Protein 2KUS (pdb70)

Radius of gyration: 8.51 Å; Cα contacts (8 Å, |Δi|>4): 65; chains: 1; bounding box: 14×20×18 Å

InterPro domains:
  IPR001002 Chitin-binding, type 1 [PF00187] (70-106)
  IPR001002 Chitin-binding, type 1 [PS50941] (26-66)
  IPR001002 Chitin-binding, type 1 [PS50941] (69-108)
  IPR001002 Chitin-binding, type 1 [SM00270] (28-63)
  IPR001002 Chitin-binding, type 1 [SM00270] (71-106)
  IPR018371 Chitin-binding, type 1, conserved site [PS00026] (36-55)
  IPR036861 Endochitinase-like superfamily [G3DSA:3.30.60.10] (26-64)
  IPR036861 Endochitinase-like superfamily [G3DSA:3.30.60.10] (67-107)
  IPR036861 Endochitinase-like superfamily [SSF57016] (28-58)
  IPR036861 Endochitinase-like superfamily [SSF57016] (72-107)

Solvent-accessible surface area: 2643 Å² total; per-residue (Å²): 76,12,135,108,10,38,14,28,150,78,141,37,56,36,166,85,61,51,30,56,13,141,162,24,115,24,12,76,34,105,172,86,58,79,174

Organism: Stellaria media (NCBI:txid13274)

Nearest PDB structures (foldseek):
  2kus-assembly1_A  TM=1.001E+00  e=6.958E-07  Stellaria media
  5zv6-assembly1_A  TM=5.374E-01  e=7.570E-02  Chenopodium quinoa
  2kus-assembly1_A  TM=9.742E-01  e=2.231E-06  Stellaria media
  1mmc-assembly1_A  TM=5.651E-01  e=3.246E-02  Amaranthus caudatus
  2kus-assembly1_A  TM=9.768E-01  e=2.462E-06  Stellaria media

GO terms:
  GO:0031640 killing of cells of another organism (P, IDA)
  GO:0002229 defense response to oomycetes (P, IDA)
  GO:0050832 defense response to fungus (P, IDA)

Foldseek 3Di:
DDPQQADDDPPHADDPQWGQAPVRHTDHDCNRHVD

Structure (mmCIF, N/CA/C/O backbone):
data_2KUS
#
_entry.id   2KUS
#
loop_
_atom_site.group_PDB
_atom_site.id
_atom_site.type_symbol
_atom_site.label_atom_id
_atom_site.label_alt_id
_atom_site.label_comp_id
_atom_site.label_asym_id
_atom_site.label_entity_id
_atom_site.label_seq_id
_atom_site.pdbx_PDB_ins_code
_atom_site.Cartn_x
_atom_site.Cartn_y
_atom_site.Cartn_z
_atom_site.occupancy
_atom_site.B_iso_or_equiv
_atom_site.auth_seq_id
_atom_site.auth_comp_id
_atom_site.auth_asym_id
_atom_site.auth_atom_id
_atom_site.pdbx_PDB_model_num
ATOM 1 N N . SER A 1 1 ? 1.329 0.000 0.000 1.00 0.00 1 SER A N 1
ATOM 2 C CA . SER A 1 1 ? 2.094 0.002 -1.242 1.00 0.00 1 SER A CA 1
ATOM 3 C C . SER A 1 1 ? 3.591 -0.066 -0.958 1.00 0.00 1 SER A C 1
ATOM 4 O O . SER A 1 1 ? 4.107 0.659 -0.108 1.00 0.00 1 SER A O 1
ATOM 12 N N . GLY A 1 2 ? 4.284 -0.944 -1.677 1.00 0.00 2 GLY A N 1
ATOM 13 C CA . GLY A 1 2 ? 5.716 -1.091 -1.489 1.00 0.00 2 GLY A CA 1
ATOM 14 C C . GLY A 1 2 ? 6.455 0.227 -1.606 1.00 0.00 2 GLY A C 1
ATOM 15 O O . GLY A 1 2 ? 5.848 1.221 -2.003 1.00 0.00 2 GLY A O 1
ATOM 19 N N . PRO A 1 3 ? 7.759 0.216 -1.255 1.00 0.00 3 PRO A N 1
ATOM 20 C CA . PRO A 1 3 ? 8.498 1.455 -1.083 1.00 0.00 3 PRO A CA 1
ATOM 21 C C . PRO A 1 3 ? 8.831 2.087 -2.437 1.00 0.00 3 PRO A C 1
ATOM 22 O O . PRO A 1 3 ? 9.246 3.241 -2.534 1.00 0.00 3 PRO A O 1
ATOM 33 N N . ASN A 1 4 ? 8.637 1.298 -3.488 1.00 0.00 4 ASN A N 1
ATOM 34 C CA . ASN A 1 4 ? 8.908 1.753 -4.847 1.00 0.00 4 ASN A CA 1
ATOM 35 C C . ASN A 1 4 ? 7.628 2.226 -5.528 1.00 0.00 4 ASN A C 1
ATOM 36 O O . ASN A 1 4 ? 7.647 2.652 -6.682 1.00 0.00 4 ASN A O 1
ATOM 47 N N . GLY A 1 5 ? 6.515 2.147 -4.804 1.00 0.00 5 GLY A N 1
ATOM 48 C CA . GLY A 1 5 ? 5.241 2.570 -5.355 1.00 0.00 5 GLY A CA 1
ATOM 49 C C . GLY A 1 5 ? 4.526 1.453 -6.088 1.00 0.00 5 GLY A C 1
ATOM 50 O O . GLY A 1 5 ? 3.761 1.703 -7.019 1.00 0.00 5 GLY A O 1
ATOM 54 N N . GLN A 1 6 ? 4.776 0.217 -5.668 1.00 0.00 6 GLN A N 1
ATOM 55 C CA . GLN A 1 6 ? 4.152 -0.943 -6.293 1.00 0.00 6 GLN A CA 1
ATOM 56 C C . GLN A 1 6 ? 2.656 -0.980 -6.000 1.00 0.00 6 GLN A C 1
ATOM 57 O O . GLN A 1 6 ? 2.235 -0.860 -4.849 1.00 0.00 6 GLN A O 1
ATOM 71 N N . CYS A 1 7 ? 1.857 -1.147 -7.049 1.00 0.00 7 CYS A N 1
ATOM 72 C CA . CYS A 1 7 ? 0.407 -1.199 -6.905 1.00 0.00 7 CYS A CA 1
ATOM 73 C C . CYS A 1 7 ? -0.149 -2.506 -7.464 1.00 0.00 7 CYS A C 1
ATOM 74 O O . CYS A 1 7 ? 0.380 -3.056 -8.429 1.00 0.00 7 CYS A O 1
ATOM 81 N N . GLY A 1 8 ? -1.219 -2.999 -6.848 1.00 0.00 8 GLY A N 1
ATOM 82 C CA . GLY A 1 8 ? -1.829 -4.237 -7.298 1.00 0.00 8 GLY A CA 1
ATOM 83 C C . GLY A 1 8 ? -1.956 -5.258 -6.184 1.00 0.00 8 GLY A C 1
ATOM 84 O O . GLY A 1 8 ? -1.940 -4.874 -5.016 1.00 0.00 8 GLY A O 1
ATOM 88 N N . PRO A 1 9 ? -2.083 -6.548 -6.565 1.00 0.00 9 PRO A N 1
ATOM 89 C CA . PRO A 1 9 ? -2.694 -7.530 -5.687 1.00 0.00 9 PRO A CA 1
ATOM 90 C C . PRO A 1 9 ? -1.741 -7.921 -4.555 1.00 0.00 9 PRO A C 1
ATOM 91 O O . PRO A 1 9 ? -1.087 -8.963 -4.588 1.00 0.00 9 PRO A O 1
ATOM 102 N N . GLY A 1 10 ? -1.758 -7.111 -3.500 1.00 0.00 10 GLY A N 1
ATOM 103 C CA . GLY A 1 10 ? -0.989 -7.426 -2.311 1.00 0.00 10 GLY A CA 1
ATOM 104 C C . GLY A 1 10 ? -0.238 -6.224 -1.772 1.00 0.00 10 GLY A C 1
ATOM 105 O O . GLY A 1 10 ? 0.299 -6.265 -0.665 1.00 0.00 10 GLY A O 1
ATOM 109 N N . TRP A 1 11 ? -0.200 -5.152 -2.555 1.00 0.00 11 TRP A N 1
ATOM 110 C CA . TRP A 1 11 ? 0.492 -3.934 -2.150 1.00 0.00 11 TRP A CA 1
ATOM 111 C C . TRP A 1 11 ? -0.492 -2.783 -1.972 1.00 0.00 11 TRP A C 1
ATOM 112 O O . TRP A 1 11 ? -0.300 -1.916 -1.120 1.00 0.00 11 TRP A O 1
ATOM 133 N N . GLY A 1 12 ? -1.547 -2.780 -2.781 1.00 0.00 12 GLY A N 1
ATOM 134 C CA . GLY A 1 12 ? -2.545 -1.730 -2.696 1.00 0.00 12 GLY A CA 1
ATOM 135 C C . GLY A 1 12 ? -2.564 -0.848 -3.928 1.00 0.00 12 GLY A C 1
ATOM 136 O O . GLY A 1 12 ? -1.930 -1.161 -4.934 1.00 0.00 12 GLY A O 1
ATOM 140 N N . GLY A 1 13 ? -3.297 0.259 -3.850 1.00 0.00 13 GLY A N 1
ATOM 141 C CA . GLY A 1 13 ? -3.384 1.172 -4.975 1.00 0.00 13 GLY A CA 1
ATOM 142 C C . GLY A 1 13 ? -2.425 2.339 -4.850 1.00 0.00 13 GLY A C 1
ATOM 143 O O . GLY A 1 13 ? -1.489 2.301 -4.050 1.00 0.00 13 GLY A O 1
ATOM 147 N N . CYS A 1 14 ? -2.655 3.380 -5.644 1.00 0.00 14 CYS A N 1
ATOM 148 C CA . CYS A 1 14 ? -1.804 4.563 -5.622 1.00 0.00 14 CYS A CA 1
ATOM 149 C C . CYS A 1 14 ? -2.503 5.723 -4.919 1.00 0.00 14 CYS A C 1
ATOM 150 O O . CYS A 1 14 ? -3.718 5.702 -4.724 1.00 0.00 14 CYS A O 1
ATOM 157 N N . ARG A 1 15 ? -1.727 6.734 -4.543 1.00 0.00 15 ARG A N 1
ATOM 158 C CA . ARG A 1 15 ? -2.271 7.903 -3.862 1.00 0.00 15 ARG A CA 1
ATOM 159 C C . ARG A 1 15 ? -3.192 8.692 -4.788 1.00 0.00 15 ARG A C 1
ATOM 160 O O . ARG A 1 15 ? -3.251 8.433 -5.989 1.00 0.00 15 ARG A O 1
ATOM 181 N N . GLY A 1 16 ? -3.910 9.655 -4.219 1.00 0.00 16 GLY A N 1
ATOM 182 C CA . GLY A 1 16 ? -4.819 10.467 -5.008 1.00 0.00 16 GLY A CA 1
ATOM 183 C C . GLY A 1 16 ? -4.148 11.073 -6.225 1.00 0.00 16 GLY A C 1
ATOM 184 O O . GLY A 1 16 ? -4.663 10.977 -7.338 1.00 0.00 16 GLY A O 1
ATOM 188 N N . GLY A 1 17 ? -2.995 11.700 -6.012 1.00 0.00 17 GLY A N 1
ATOM 189 C CA . GLY A 1 17 ? -2.273 12.317 -7.110 1.00 0.00 17 GLY A CA 1
ATOM 190 C C . GLY A 1 17 ? -1.442 11.318 -7.890 1.00 0.00 17 GLY A C 1
ATOM 191 O O . GLY A 1 17 ? -0.795 11.673 -8.876 1.00 0.00 17 GLY A O 1
ATOM 195 N N . LEU A 1 18 ? -1.456 10.065 -7.448 1.00 0.00 18 LEU A N 1
ATOM 196 C CA . LEU A 1 18 ? -0.696 9.011 -8.111 1.00 0.00 18 LEU A CA 1
ATOM 197 C C . LEU A 1 18 ? -1.627 8.030 -8.817 1.00 0.00 18 LEU A C 1
ATOM 198 O O . LEU A 1 18 ? -2.813 7.943 -8.496 1.00 0.00 18 LEU A O 1
ATOM 214 N N . CYS A 1 19 ? -1.082 7.292 -9.778 1.00 0.00 19 CYS A N 1
ATOM 215 C CA . CYS A 1 19 ? -1.861 6.315 -10.528 1.00 0.00 19 CYS A CA 1
ATOM 216 C C . CYS A 1 19 ? -1.012 5.098 -10.883 1.00 0.00 19 CYS A C 1
ATOM 217 O O . CYS A 1 19 ? 0.204 5.201 -11.046 1.00 0.00 19 CYS A O 1
ATOM 224 N N . CYS A 1 20 ? -1.661 3.944 -11.002 1.00 0.00 20 CYS A N 1
ATOM 225 C CA . CYS A 1 20 ? -0.968 2.707 -11.337 1.00 0.00 20 CYS A CA 1
ATOM 226 C C . CYS A 1 20 ? -0.536 2.705 -12.801 1.00 0.00 20 CYS A C 1
ATOM 227 O O . CYS A 1 20 ? -1.369 2.777 -13.704 1.00 0.00 20 CYS A O 1
ATOM 234 N N . SER A 1 21 ? 0.771 2.621 -13.027 1.00 0.00 21 SER A N 1
ATOM 235 C CA . SER A 1 21 ? 1.314 2.613 -14.380 1.00 0.00 21 SER A CA 1
ATOM 236 C C . SER A 1 21 ? 1.198 1.225 -15.003 1.00 0.00 21 SER A C 1
ATOM 237 O O . SER A 1 21 ? 0.799 0.268 -14.341 1.00 0.00 21 SER A O 1
ATOM 245 N N . GLN A 1 22 ? 1.550 1.127 -16.281 1.00 0.00 22 GLN A N 1
ATOM 246 C CA . GLN A 1 22 ? 1.485 -0.143 -16.995 1.00 0.00 22 GLN A CA 1
ATOM 247 C C . GLN A 1 22 ? 2.531 -1.119 -16.467 1.00 0.00 22 GLN A C 1
ATOM 248 O O . GLN A 1 22 ? 2.512 -2.305 -16.798 1.00 0.00 22 GLN A O 1
ATOM 262 N N . TYR A 1 23 ? 3.444 -0.612 -15.645 1.00 0.00 23 TYR A N 1
ATOM 263 C CA . TYR A 1 23 ? 4.500 -1.439 -15.073 1.00 0.00 23 TYR A CA 1
ATOM 264 C C . TYR A 1 23 ? 4.224 -1.736 -13.603 1.00 0.00 23 TYR A C 1
ATOM 265 O O . TYR A 1 23 ? 5.076 -2.270 -12.894 1.00 0.00 23 TYR A O 1
ATOM 283 N N . GLY A 1 24 ? 3.023 -1.385 -13.150 1.00 0.00 24 GLY A N 1
ATOM 284 C CA . GLY A 1 24 ? 2.654 -1.622 -11.767 1.00 0.00 24 GLY A CA 1
ATOM 285 C C . GLY A 1 24 ? 3.304 -0.636 -10.816 1.00 0.00 24 GLY A C 1
ATOM 286 O O . GLY A 1 24 ? 3.310 -0.845 -9.603 1.0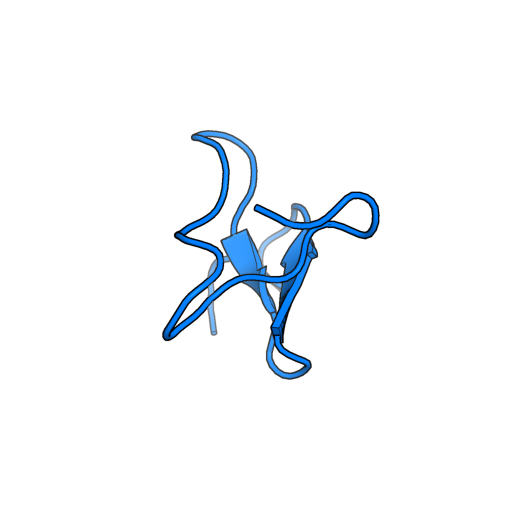0 0.00 24 GLY A O 1
ATOM 290 N N . TYR A 1 25 ? 3.854 0.440 -11.368 1.00 0.00 25 TYR A N 1
ATOM 291 C CA . TYR A 1 25 ? 4.514 1.460 -10.561 1.00 0.00 25 TYR A CA 1
ATOM 292 C C . TYR A 1 25 ? 3.674 2.733 -10.499 1.00 0.00 25 TYR A C 1
ATOM 293 O O . TYR A 1 25 ? 3.211 3.235 -11.523 1.00 0.00 25 TYR A O 1
ATOM 311 N N . CYS A 1 26 ? 3.483 3.249 -9.290 1.00 0.00 26 CYS A N 1
ATOM 312 C CA . CYS A 1 26 ? 2.701 4.463 -9.091 1.00 0.00 26 CYS A CA 1
ATOM 313 C C . CYS A 1 26 ? 3.407 5.671 -9.699 1.00 0.00 26 CYS A C 1
ATOM 314 O O . CYS A 1 26 ? 4.627 5.800 -9.610 1.00 0.00 26 CYS A O 1
ATOM 321 N N . GLY A 1 27 ? 2.629 6.555 -10.318 1.00 0.00 27 GLY A N 1
ATOM 322 C CA . GLY A 1 27 ? 3.197 7.741 -10.931 1.00 0.00 27 GLY A CA 1
ATOM 323 C C . GLY A 1 27 ? 2.140 8.755 -11.320 1.00 0.00 27 GLY A C 1
ATOM 324 O O . GLY A 1 27 ? 0.949 8.445 -11.338 1.00 0.00 27 GLY A O 1
ATOM 328 N N . SER A 1 28 ? 2.575 9.972 -11.631 1.00 0.00 28 SER A N 1
ATOM 329 C CA . SER A 1 28 ? 1.657 11.037 -12.017 1.00 0.00 28 SER A CA 1
ATOM 330 C C . SER A 1 28 ? 1.691 11.264 -13.525 1.00 0.00 28 SER A C 1
ATOM 331 O O . SER A 1 28 ? 2.545 10.725 -14.226 1.00 0.00 28 SER A O 1
ATOM 339 N N . GLY A 1 29 ? 0.753 12.068 -14.017 1.00 0.00 29 GLY A N 1
ATOM 340 C CA . GLY A 1 29 ? 0.692 12.354 -15.439 1.00 0.00 29 GLY A CA 1
ATOM 341 C C . GLY A 1 29 ? -0.412 11.585 -16.138 1.00 0.00 29 GLY A C 1
ATOM 342 O O . GLY A 1 29 ? -0.954 10.650 -15.551 1.00 0.00 29 GLY A O 1
ATOM 346 N N . PRO A 1 30 ? -0.733 11.997 -17.393 1.00 0.00 30 PRO A N 1
ATOM 347 C CA . PRO A 1 30 ? -1.777 11.333 -18.155 1.00 0.00 30 PRO A CA 1
ATOM 348 C C . PRO A 1 30 ? -1.295 9.981 -18.684 1.00 0.00 30 PRO A C 1
ATOM 349 O O . PRO A 1 30 ? -2.080 9.101 -19.039 1.00 0.00 30 PRO A O 1
ATOM 360 N N . LYS A 1 31 ? 0.024 9.834 -18.729 1.00 0.00 31 LYS A N 1
ATOM 361 C CA . LYS A 1 31 ? 0.641 8.602 -19.207 1.00 0.00 31 LYS A CA 1
ATOM 362 C C . LYS A 1 31 ? 0.618 7.526 -18.126 1.00 0.00 31 LYS A C 1
ATOM 363 O O . LYS A 1 31 ? 0.970 6.373 -18.377 1.00 0.00 31 LYS A O 1
ATOM 382 N N . TYR A 1 32 ? 0.201 7.910 -16.925 1.00 0.00 32 TYR A N 1
ATOM 383 C CA . TYR A 1 32 ? 0.132 6.978 -15.806 1.00 0.00 32 TYR A CA 1
ATOM 384 C C . TYR A 1 32 ? -1.297 6.852 -15.289 1.00 0.00 32 TYR A C 1
ATOM 385 O O . TYR A 1 32 ? -1.706 5.794 -14.809 1.00 0.00 32 TYR A O 1
ATOM 403 N N . CYS A 1 33 ? -2.055 7.939 -15.391 1.00 0.00 33 CYS A N 1
ATOM 404 C CA . CYS A 1 33 ? -3.439 7.952 -14.934 1.00 0.00 33 CYS A CA 1
ATOM 405 C C . CYS A 1 33 ? -4.387 7.543 -16.058 1.00 0.00 33 CYS A C 1
ATOM 406 O O . CYS A 1 33 ? -5.361 6.827 -15.833 1.00 0.00 33 CYS A O 1
ATOM 413 N N . ALA A 1 34 ? -4.092 8.004 -17.270 1.00 0.00 34 ALA A N 1
ATOM 414 C CA . ALA A 1 34 ? -4.916 7.684 -18.429 1.00 0.00 34 ALA A CA 1
ATOM 415 C C . ALA A 1 34 ? -4.424 6.416 -19.119 1.00 0.00 34 ALA A C 1
ATOM 416 O O . ALA A 1 34 ? -4.059 6.438 -20.295 1.00 0.00 34 ALA A O 1
ATOM 423 N N . HIS A 1 35 ? -4.417 5.311 -18.380 1.00 0.00 35 HIS A N 1
ATOM 424 C CA . HIS A 1 35 ? -3.970 4.032 -18.921 1.00 0.00 35 HIS A CA 1
ATOM 425 C C . HIS A 1 35 ? -4.993 3.471 -19.904 1.00 0.00 35 HIS A C 1
ATOM 426 O O . HIS A 1 35 ? -4.656 2.668 -20.775 1.00 0.00 35 HIS A O 1
ATOM 441 N N . SER A 1 1 ? 1.508 0.070 -0.120 1.00 0.00 1 SER A N 2
ATOM 442 C CA . SER A 1 1 ? 2.251 -0.079 -1.366 1.00 0.00 1 SER A CA 2
ATOM 443 C C . SER A 1 1 ? 3.742 -0.252 -1.091 1.00 0.00 1 SER A C 2
ATOM 444 O O . SER A 1 1 ? 4.274 0.293 -0.125 1.00 0.00 1 SER A O 2
ATOM 452 N N . GLY A 1 2 ? 4.411 -1.015 -1.950 1.00 0.00 2 GLY A N 2
ATOM 453 C CA . GLY A 1 2 ? 5.834 -1.247 -1.784 1.00 0.00 2 GLY A CA 2
ATOM 454 C C . GLY A 1 2 ? 6.645 0.031 -1.876 1.00 0.00 2 GLY A C 2
ATOM 455 O O . GLY A 1 2 ? 6.094 1.063 -2.257 1.00 0.00 2 GLY A O 2
ATOM 459 N N . PRO A 1 3 ? 7.945 -0.057 -1.523 1.00 0.00 3 PRO A N 2
ATOM 460 C CA . PRO A 1 3 ? 8.750 1.137 -1.328 1.00 0.00 3 PRO A CA 2
ATOM 461 C C . PRO A 1 3 ? 9.121 1.773 -2.669 1.00 0.00 3 PRO A C 2
ATOM 462 O O . PRO A 1 3 ? 9.600 2.904 -2.745 1.00 0.00 3 PRO A O 2
ATOM 473 N N . ASN A 1 4 ? 8.886 1.014 -3.735 1.00 0.00 4 ASN A N 2
ATOM 474 C CA . ASN A 1 4 ? 9.185 1.478 -5.085 1.00 0.00 4 ASN A CA 2
ATOM 475 C C . ASN A 1 4 ? 7.925 1.985 -5.778 1.00 0.00 4 ASN A C 2
ATOM 476 O O . ASN A 1 4 ? 7.963 2.393 -6.938 1.00 0.00 4 ASN A O 2
ATOM 487 N N . GLY A 1 5 ? 6.807 1.956 -5.058 1.00 0.00 5 GLY A N 2
ATOM 488 C CA . GLY A 1 5 ? 5.550 2.416 -5.620 1.00 0.00 5 GLY A CA 2
ATOM 489 C C . GLY A 1 5 ? 4.748 1.290 -6.243 1.00 0.00 5 GLY A C 2
ATOM 490 O O . GLY A 1 5 ? 3.885 1.530 -7.086 1.00 0.00 5 GLY A O 2
ATOM 494 N N . GLN A 1 6 ? 5.036 0.061 -5.829 1.00 0.00 6 GLN A N 2
ATOM 495 C CA . GLN A 1 6 ? 4.336 -1.105 -6.355 1.00 0.00 6 GLN A CA 2
ATOM 496 C C . GLN A 1 6 ? 2.850 -1.047 -6.015 1.00 0.00 6 GLN A C 2
ATOM 497 O O . GLN A 1 6 ? 2.473 -0.808 -4.868 1.00 0.00 6 GLN A O 2
ATOM 511 N N . CYS A 1 7 ? 2.010 -1.267 -7.021 1.00 0.00 7 CYS A N 2
ATOM 512 C CA . CYS A 1 7 ? 0.565 -1.239 -6.830 1.00 0.00 7 CYS A CA 2
ATOM 513 C C . CYS A 1 7 ? -0.089 -2.474 -7.442 1.00 0.00 7 CYS A C 2
ATOM 514 O O . CYS A 1 7 ? 0.383 -3.006 -8.446 1.00 0.00 7 CYS A O 2
ATOM 521 N N . GLY A 1 8 ? -1.179 -2.926 -6.829 1.00 0.00 8 GLY A N 2
ATOM 522 C CA . GLY A 1 8 ? -1.879 -4.095 -7.327 1.00 0.00 8 GLY A CA 2
ATOM 523 C C . GLY A 1 8 ? -2.056 -5.162 -6.264 1.00 0.00 8 GLY A C 2
ATOM 524 O O . GLY A 1 8 ? -2.008 -4.838 -5.078 1.00 0.00 8 GLY A O 2
ATOM 528 N N . PRO A 1 9 ? -2.259 -6.422 -6.706 1.00 0.00 9 PRO A N 2
ATOM 529 C CA . PRO A 1 9 ? -2.918 -7.411 -5.871 1.00 0.00 9 PRO A CA 2
ATOM 530 C C . PRO A 1 9 ? -1.981 -7.911 -4.770 1.00 0.00 9 PRO A C 2
ATOM 531 O O . PRO A 1 9 ? -1.388 -8.985 -4.862 1.00 0.00 9 PRO A O 2
ATOM 542 N N . GLY A 1 10 ? -1.943 -7.155 -3.677 1.00 0.00 10 GLY A N 2
ATOM 543 C CA . GLY A 1 10 ? -1.184 -7.572 -2.513 1.00 0.00 10 GLY A CA 2
ATOM 544 C C . GLY A 1 10 ? -0.375 -6.439 -1.912 1.00 0.00 10 GLY A C 2
ATOM 545 O O . GLY A 1 10 ? 0.161 -6.566 -0.811 1.00 0.00 10 GLY A O 2
ATOM 549 N N . TRP A 1 11 ? -0.287 -5.329 -2.636 1.00 0.00 11 TRP A N 2
ATOM 550 C CA . TRP A 1 11 ? 0.464 -4.169 -2.168 1.00 0.00 11 TRP A CA 2
ATOM 551 C C . TRP A 1 11 ? -0.459 -2.976 -1.947 1.00 0.00 11 TRP A C 2
ATOM 552 O O . TRP A 1 11 ? -0.235 -2.163 -1.051 1.00 0.00 11 TRP A O 2
ATOM 573 N N . GLY A 1 12 ? -1.500 -2.878 -2.769 1.00 0.00 12 GLY A N 2
ATOM 574 C CA . GLY A 1 12 ? -2.441 -1.780 -2.646 1.00 0.00 12 GLY A CA 2
ATOM 575 C C . GLY A 1 12 ? -2.288 -0.758 -3.754 1.00 0.00 12 GLY A C 2
ATOM 576 O O . GLY A 1 12 ? -1.692 -1.042 -4.792 1.00 0.00 12 GLY A O 2
ATOM 580 N N . GLY A 1 13 ? -2.830 0.437 -3.534 1.00 0.00 13 GLY A N 2
ATOM 581 C CA . GLY A 1 13 ? -2.741 1.486 -4.532 1.00 0.00 13 GLY A CA 2
ATOM 582 C C . GLY A 1 13 ? -2.203 2.784 -3.963 1.00 0.00 13 GLY A C 2
ATOM 583 O O . GLY A 1 13 ? -1.635 2.803 -2.871 1.00 0.00 13 GLY A O 2
ATOM 587 N N . CYS A 1 14 ? -2.381 3.872 -4.704 1.00 0.00 14 CYS A N 2
ATOM 588 C CA . CYS A 1 14 ? -1.908 5.181 -4.269 1.00 0.00 14 CYS A CA 2
ATOM 589 C C . CYS A 1 14 ? -3.033 6.210 -4.318 1.00 0.00 14 CYS A C 2
ATOM 590 O O . CYS A 1 14 ? -4.073 5.979 -4.935 1.00 0.00 14 CYS A O 2
ATOM 597 N N . ARG A 1 15 ? -2.817 7.346 -3.662 1.00 0.00 15 ARG A N 2
ATOM 598 C CA . ARG A 1 15 ? -3.813 8.411 -3.630 1.00 0.00 15 ARG A CA 2
ATOM 599 C C . ARG A 1 15 ? -4.126 8.905 -5.039 1.00 0.00 15 ARG A C 2
ATOM 600 O O . ARG A 1 15 ? -3.434 8.561 -5.997 1.00 0.00 15 ARG A O 2
ATOM 621 N N . GLY A 1 16 ? -5.175 9.713 -5.158 1.00 0.00 16 GLY A N 2
ATOM 622 C CA . GLY A 1 16 ? -5.563 10.240 -6.454 1.00 0.00 16 GLY A CA 2
ATOM 623 C C . GLY A 1 16 ? -4.402 10.877 -7.191 1.00 0.00 16 GLY A C 2
ATOM 624 O O . GLY A 1 16 ? -4.263 10.716 -8.403 1.00 0.00 16 GLY A O 2
ATOM 628 N N . GLY A 1 17 ? -3.565 11.606 -6.458 1.00 0.00 17 GLY A N 2
ATOM 629 C CA . GLY A 1 17 ? -2.422 12.260 -7.067 1.00 0.00 17 GLY A CA 2
ATOM 630 C C . GLY A 1 17 ? -1.580 11.307 -7.891 1.00 0.00 17 GLY A C 2
ATOM 631 O O . GLY A 1 17 ? -1.007 11.695 -8.911 1.00 0.00 17 GLY A O 2
ATOM 635 N N . LEU A 1 18 ? -1.502 10.056 -7.450 1.00 0.00 18 LEU A N 2
ATOM 636 C CA . LEU A 1 18 ? -0.721 9.044 -8.153 1.00 0.00 18 LEU A CA 2
ATOM 637 C C . LEU A 1 18 ? -1.633 8.009 -8.806 1.00 0.00 18 LEU A C 2
ATOM 638 O O . LEU A 1 18 ? -2.785 7.841 -8.406 1.00 0.00 18 LEU A O 2
ATOM 654 N N . CYS A 1 19 ? -1.108 7.316 -9.811 1.00 0.00 19 CYS A N 2
ATOM 655 C CA . CYS A 1 19 ? -1.873 6.296 -10.518 1.00 0.00 19 CYS A CA 2
ATOM 656 C C . CYS A 1 19 ? -0.997 5.092 -10.850 1.00 0.00 19 CYS A C 2
ATOM 657 O O . CYS A 1 19 ? 0.213 5.224 -11.041 1.00 0.00 19 CYS A O 2
ATOM 664 N N . CYS A 1 20 ? -1.615 3.918 -10.918 1.00 0.00 20 CYS A N 2
ATOM 665 C CA . CYS A 1 20 ? -0.893 2.689 -11.226 1.00 0.00 20 CYS A CA 2
ATOM 666 C C . CYS A 1 20 ? -0.478 2.657 -12.694 1.00 0.00 20 CYS A C 2
ATOM 667 O O . CYS A 1 20 ? -1.321 2.694 -13.590 1.00 0.00 20 CYS A O 2
ATOM 674 N N . SER A 1 21 ? 0.828 2.587 -12.933 1.00 0.00 21 SER A N 2
ATOM 675 C CA . SER A 1 21 ? 1.356 2.553 -14.291 1.00 0.00 21 SER A CA 2
ATOM 676 C C . SER A 1 21 ? 1.255 1.148 -14.879 1.00 0.00 21 SER A C 2
ATOM 677 O O . SER A 1 21 ? 0.881 0.201 -14.187 1.00 0.00 21 SER A O 2
ATOM 685 N N . GLN A 1 22 ? 1.590 1.023 -16.159 1.00 0.00 22 GLN A N 2
ATOM 686 C CA . GLN A 1 22 ? 1.536 -0.265 -16.840 1.00 0.00 22 GLN A CA 2
ATOM 687 C C . GLN A 1 22 ? 2.606 -1.210 -16.304 1.00 0.00 22 GLN A C 2
ATOM 688 O O . GLN A 1 22 ? 2.602 -2.403 -16.606 1.00 0.00 22 GLN A O 2
ATOM 702 N N . TYR A 1 23 ? 3.521 -0.668 -15.507 1.00 0.00 23 TYR A N 2
ATOM 703 C CA . TYR A 1 23 ? 4.599 -1.462 -14.931 1.00 0.00 23 TYR A CA 2
ATOM 704 C C . TYR A 1 23 ? 4.346 -1.732 -13.451 1.00 0.00 23 TYR A C 2
ATOM 705 O O . TYR A 1 23 ? 5.219 -2.227 -12.740 1.00 0.00 23 TYR A O 2
ATOM 723 N N . GLY A 1 24 ? 3.141 -1.403 -12.993 1.00 0.00 24 GLY A N 2
ATOM 724 C CA . GLY A 1 24 ? 2.793 -1.617 -11.601 1.00 0.00 24 GLY A CA 2
ATOM 725 C C . GLY A 1 24 ? 3.424 -0.590 -10.681 1.00 0.00 24 GLY A C 2
ATOM 726 O O . GLY A 1 24 ? 3.440 -0.765 -9.462 1.00 0.00 24 GLY A O 2
ATOM 730 N N . TYR A 1 25 ? 3.947 0.482 -11.264 1.00 0.00 25 TYR A N 2
ATOM 731 C CA . TYR A 1 25 ? 4.586 1.539 -10.489 1.00 0.00 25 TYR A CA 2
ATOM 732 C C . TYR A 1 25 ? 3.710 2.787 -10.443 1.00 0.00 25 TYR A C 2
ATOM 733 O O . TYR A 1 25 ? 3.206 3.244 -11.469 1.00 0.00 25 TYR A O 2
ATOM 751 N N . CYS A 1 26 ? 3.534 3.334 -9.245 1.00 0.00 26 CYS A N 2
ATOM 752 C CA . CYS A 1 26 ? 2.720 4.529 -9.061 1.00 0.00 26 CYS A CA 2
ATOM 753 C C . CYS A 1 26 ? 3.432 5.762 -9.610 1.00 0.00 26 CYS A C 2
ATOM 754 O O . CYS A 1 26 ? 4.631 5.944 -9.400 1.00 0.00 26 CYS A O 2
ATOM 761 N N . GLY A 1 27 ? 2.685 6.607 -10.313 1.00 0.00 27 GLY A N 2
ATOM 762 C CA . GLY A 1 27 ? 3.261 7.812 -10.880 1.00 0.00 27 GLY A CA 2
ATOM 763 C C . GLY A 1 27 ? 2.206 8.807 -11.322 1.00 0.00 27 GLY A C 2
ATOM 764 O O . GLY A 1 27 ? 1.021 8.481 -11.379 1.00 0.00 27 GLY A O 2
ATOM 768 N N . SER A 1 28 ? 2.638 10.025 -11.634 1.00 0.00 28 SER A N 2
ATOM 769 C CA . SER A 1 28 ? 1.721 11.073 -12.068 1.00 0.00 28 SER A CA 2
ATOM 770 C C . SER A 1 28 ? 1.782 11.256 -13.581 1.00 0.00 28 SER A C 2
ATOM 771 O O . SER A 1 28 ? 2.639 10.684 -14.253 1.00 0.00 28 SER A O 2
ATOM 779 N N . GLY A 1 29 ? 0.864 12.058 -14.112 1.00 0.00 29 GLY A N 2
ATOM 780 C CA . GLY A 1 29 ? 0.829 12.303 -15.542 1.00 0.00 29 GLY A CA 2
ATOM 781 C C . GLY A 1 29 ? -0.271 11.527 -16.236 1.00 0.00 29 GLY A C 2
ATOM 782 O O . GLY A 1 29 ? -0.844 10.624 -15.628 1.00 0.00 29 GLY A O 2
ATOM 786 N N . PRO A 1 30 ? -0.555 11.894 -17.515 1.00 0.00 30 PRO A N 2
ATOM 787 C CA . PRO A 1 30 ? -1.593 11.219 -18.275 1.00 0.00 30 PRO A CA 2
ATOM 788 C C . PRO A 1 30 ? -1.123 9.838 -18.739 1.00 0.00 30 PRO A C 2
ATOM 789 O O . PRO A 1 30 ? -1.913 8.965 -19.097 1.00 0.00 30 PRO A O 2
ATOM 800 N N . LYS A 1 31 ? 0.194 9.660 -18.724 1.00 0.00 31 LYS A N 2
ATOM 801 C CA . LYS A 1 31 ? 0.800 8.399 -19.137 1.00 0.00 31 LYS A CA 2
ATOM 802 C C . LYS A 1 31 ? 0.736 7.371 -18.011 1.00 0.00 31 LYS A C 2
ATOM 803 O O . LYS A 1 31 ? 1.068 6.202 -18.206 1.00 0.00 31 LYS A O 2
ATOM 822 N N . TYR A 1 32 ? 0.305 7.814 -16.836 1.00 0.00 32 TYR A N 2
ATOM 823 C CA . TYR A 1 32 ? 0.198 6.932 -15.679 1.00 0.00 32 TYR A CA 2
ATOM 824 C C . TYR A 1 32 ? -1.246 6.839 -15.197 1.00 0.00 32 TYR A C 2
ATOM 825 O O . TYR A 1 32 ? -1.679 5.802 -14.692 1.00 0.00 32 TYR A O 2
ATOM 843 N N . CYS A 1 33 ? -1.989 7.929 -15.358 1.00 0.00 33 CYS A N 2
ATOM 844 C CA . CYS A 1 33 ? -3.385 7.972 -14.940 1.00 0.00 33 CYS A CA 2
ATOM 845 C C . CYS A 1 33 ? -4.311 7.615 -16.100 1.00 0.00 33 CYS A C 2
ATOM 846 O O . CYS A 1 33 ? -5.392 7.064 -15.896 1.00 0.00 33 CYS A O 2
ATOM 853 N N . ALA A 1 34 ? -3.877 7.932 -17.315 1.00 0.00 34 ALA A N 2
ATOM 854 C CA . ALA A 1 34 ? -4.665 7.643 -18.507 1.00 0.00 34 ALA A CA 2
ATOM 855 C C . ALA A 1 34 ? -6.119 8.064 -18.319 1.00 0.00 34 ALA A C 2
ATOM 856 O O . ALA A 1 34 ? -7.030 7.240 -18.401 1.00 0.00 34 ALA A O 2
ATOM 863 N N . HIS A 1 35 ? -6.329 9.352 -18.068 1.00 0.00 35 HIS A N 2
ATOM 864 C CA . HIS A 1 35 ? -7.673 9.883 -17.869 1.00 0.00 35 HIS A CA 2
ATOM 865 C C . HIS A 1 35 ? -7.687 11.400 -18.029 1.00 0.00 35 HIS A C 2
ATOM 866 O O . HIS A 1 35 ? -6.873 12.104 -17.431 1.00 0.00 35 HIS A O 2
ATOM 881 N N . SER A 1 1 ? 1.666 -0.288 -0.069 1.00 0.00 1 SER A N 3
ATOM 882 C CA . SER A 1 1 ? 2.375 -0.244 -1.342 1.00 0.00 1 SER A CA 3
ATOM 883 C C . SER A 1 1 ? 3.881 -0.370 -1.130 1.00 0.00 1 SER A C 3
ATOM 884 O O . SER A 1 1 ? 4.456 0.297 -0.271 1.00 0.00 1 SER A O 3
ATOM 892 N N . GLY A 1 2 ? 4.514 -1.231 -1.922 1.00 0.00 2 GLY A N 3
ATOM 893 C CA . GLY A 1 2 ? 5.946 -1.430 -1.806 1.00 0.00 2 GLY A CA 3
ATOM 894 C C . GLY A 1 2 ? 6.720 -0.128 -1.870 1.00 0.00 2 GLY A C 3
ATOM 895 O O . GLY A 1 2 ? 6.140 0.896 -2.232 1.00 0.00 2 GLY A O 3
ATOM 899 N N . PRO A 1 3 ? 8.021 -0.185 -1.515 1.00 0.00 3 PRO A N 3
ATOM 900 C CA . PRO A 1 3 ? 8.791 1.027 -1.293 1.00 0.00 3 PRO A CA 3
ATOM 901 C C . PRO A 1 3 ? 9.146 1.701 -2.621 1.00 0.00 3 PRO A C 3
ATOM 902 O O . PRO A 1 3 ? 9.592 2.847 -2.672 1.00 0.00 3 PRO A O 3
ATOM 913 N N . ASN A 1 4 ? 8.937 0.957 -3.702 1.00 0.00 4 ASN A N 3
ATOM 914 C CA . ASN A 1 4 ? 9.226 1.457 -5.041 1.00 0.00 4 ASN A CA 3
ATOM 915 C C . ASN A 1 4 ? 7.960 1.982 -5.711 1.00 0.00 4 ASN A C 3
ATOM 916 O O . ASN A 1 4 ? 7.994 2.443 -6.852 1.00 0.00 4 ASN A O 3
ATOM 927 N N . GLY A 1 5 ? 6.843 1.909 -4.994 1.00 0.00 5 GLY A N 3
ATOM 928 C CA . GLY A 1 5 ? 5.582 2.381 -5.534 1.00 0.00 5 GLY A CA 3
ATOM 929 C C . GLY A 1 5 ? 4.774 1.270 -6.175 1.00 0.00 5 GLY A C 3
ATOM 930 O O . GLY A 1 5 ? 3.926 1.524 -7.030 1.00 0.00 5 GLY A O 3
ATOM 934 N N . GLN A 1 6 ? 5.038 0.034 -5.763 1.00 0.00 6 GLN A N 3
ATOM 935 C CA . GLN A 1 6 ? 4.331 -1.120 -6.305 1.00 0.00 6 GLN A CA 3
ATOM 936 C C . GLN A 1 6 ? 2.846 -1.057 -5.964 1.00 0.00 6 GLN A C 3
ATOM 937 O O . GLN A 1 6 ? 2.471 -0.854 -4.809 1.00 0.00 6 GLN A O 3
ATOM 951 N N . CYS A 1 7 ? 2.003 -1.232 -6.977 1.00 0.00 7 CYS A N 3
ATOM 952 C CA . CYS A 1 7 ? 0.558 -1.195 -6.786 1.00 0.00 7 CYS A CA 3
ATOM 953 C C . CYS A 1 7 ? -0.104 -2.423 -7.403 1.00 0.00 7 CYS A C 3
ATOM 954 O O . CYS A 1 7 ? 0.362 -2.952 -8.412 1.00 0.00 7 CYS A O 3
ATOM 961 N N . GLY A 1 8 ? -1.195 -2.872 -6.790 1.00 0.00 8 GLY A N 3
ATOM 962 C CA . GLY A 1 8 ? -1.904 -4.034 -7.293 1.00 0.00 8 GLY A CA 3
ATOM 963 C C . GLY A 1 8 ? -2.084 -5.106 -6.237 1.00 0.00 8 GLY A C 3
ATOM 964 O O . GLY A 1 8 ? -2.029 -4.791 -5.049 1.00 0.00 8 GLY A O 3
ATOM 968 N N . PRO A 1 9 ? -2.299 -6.361 -6.686 1.00 0.00 9 PRO A N 3
ATOM 969 C CA . PRO A 1 9 ? -2.963 -7.350 -5.854 1.00 0.00 9 PRO A CA 3
ATOM 970 C C . PRO A 1 9 ? -2.025 -7.865 -4.760 1.00 0.00 9 PRO A C 3
ATOM 971 O O . PRO A 1 9 ? -1.442 -8.944 -4.861 1.00 0.00 9 PRO A O 3
ATOM 982 N N . GLY A 1 10 ? -1.976 -7.116 -3.663 1.00 0.00 10 GLY A N 3
ATOM 983 C CA . GLY A 1 10 ? -1.215 -7.546 -2.505 1.00 0.00 10 GLY A CA 3
ATOM 984 C C . GLY A 1 10 ? -0.391 -6.424 -1.903 1.00 0.00 10 GLY A C 3
ATOM 985 O O . GLY A 1 10 ? 0.151 -6.562 -0.807 1.00 0.00 10 GLY A O 3
ATOM 989 N N . TRP A 1 11 ? -0.296 -5.311 -2.622 1.00 0.00 11 TRP A N 3
ATOM 990 C CA . TRP A 1 11 ? 0.469 -4.162 -2.153 1.00 0.00 11 TRP A CA 3
ATOM 991 C C . TRP A 1 11 ? -0.441 -2.962 -1.917 1.00 0.00 11 TRP A C 3
ATOM 992 O O . TRP A 1 11 ? -0.201 -2.156 -1.019 1.00 0.00 11 TRP A O 3
ATOM 1013 N N . GLY A 1 12 ? -1.488 -2.849 -2.729 1.00 0.00 12 GLY A N 3
ATOM 1014 C CA . GLY A 1 12 ? -2.419 -1.744 -2.591 1.00 0.00 12 GLY A CA 3
ATOM 1015 C C . GLY A 1 12 ? -2.282 -0.728 -3.708 1.00 0.00 12 GLY A C 3
ATOM 1016 O O . GLY A 1 12 ? -1.705 -1.019 -4.754 1.00 0.00 12 GLY A O 3
ATOM 1020 N N . GLY A 1 13 ? -2.815 0.470 -3.485 1.00 0.00 13 GLY A N 3
ATOM 1021 C CA . GLY A 1 13 ? -2.740 1.514 -4.490 1.00 0.00 13 GLY A CA 3
ATOM 1022 C C . GLY A 1 13 ? -2.201 2.816 -3.934 1.00 0.00 13 GLY A C 3
ATOM 1023 O O . GLY A 1 13 ? -1.621 2.844 -2.848 1.00 0.00 13 GLY A O 3
ATOM 1027 N N . CYS A 1 14 ? -2.390 3.900 -4.680 1.00 0.00 14 CYS A N 3
ATOM 1028 C CA . CYS A 1 14 ? -1.917 5.212 -4.258 1.00 0.00 14 CYS A CA 3
ATOM 1029 C C . CYS A 1 14 ? -3.044 6.239 -4.306 1.00 0.00 14 CYS A C 3
ATOM 1030 O O . CYS A 1 14 ? -4.086 6.003 -4.919 1.00 0.00 14 CYS A O 3
ATOM 1037 N N . ARG A 1 15 ? -2.829 7.378 -3.656 1.00 0.00 15 ARG A N 3
ATOM 1038 C CA . ARG A 1 15 ? -3.827 8.440 -3.624 1.00 0.00 15 ARG A CA 3
ATOM 1039 C C . ARG A 1 15 ? -4.146 8.928 -5.034 1.00 0.00 15 ARG A C 3
ATOM 1040 O O . ARG A 1 15 ? -3.456 8.584 -5.993 1.00 0.00 15 ARG A O 3
ATOM 1061 N N . GLY A 1 16 ? -5.199 9.733 -5.153 1.00 0.00 16 GLY A N 3
ATOM 1062 C CA . GLY A 1 16 ? -5.592 10.254 -6.448 1.00 0.00 16 GLY A CA 3
ATOM 1063 C C . GLY A 1 16 ? -4.436 10.895 -7.190 1.00 0.00 16 GLY A C 3
ATOM 1064 O O . GLY A 1 16 ? -4.297 10.728 -8.401 1.00 0.00 16 GLY A O 3
ATOM 1068 N N . GLY A 1 17 ? -3.603 11.633 -6.462 1.00 0.00 17 GLY A N 3
ATOM 1069 C CA . GLY A 1 17 ? -2.465 12.292 -7.076 1.00 0.00 17 GLY A CA 3
ATOM 1070 C C . GLY A 1 17 ? -1.618 11.340 -7.897 1.00 0.00 17 GLY A C 3
ATOM 1071 O O . GLY A 1 17 ? -1.043 11.728 -8.915 1.00 0.00 17 GLY A O 3
ATOM 1075 N N . LEU A 1 18 ? -1.537 10.090 -7.454 1.00 0.00 18 LEU A N 3
ATOM 1076 C CA . LEU A 1 18 ? -0.752 9.079 -8.154 1.00 0.00 18 LEU A CA 3
ATOM 1077 C C . LEU A 1 18 ? -1.659 8.041 -8.807 1.00 0.00 18 LEU A C 3
ATOM 1078 O O . LEU A 1 18 ? -2.810 7.865 -8.405 1.00 0.00 18 LEU A O 3
ATOM 1094 N N . CYS A 1 19 ? -1.133 7.354 -9.816 1.00 0.00 19 CYS A N 3
ATOM 1095 C CA . CYS A 1 19 ? -1.893 6.332 -10.524 1.00 0.00 19 CYS A CA 3
ATOM 1096 C C . CYS A 1 19 ? -1.016 5.124 -10.842 1.00 0.00 19 CYS A C 3
ATOM 1097 O O . CYS A 1 19 ? 0.193 5.254 -11.033 1.00 0.00 19 CYS A O 3
ATOM 1104 N N . CYS A 1 20 ? -1.635 3.949 -10.898 1.00 0.00 20 CYS A N 3
ATOM 1105 C CA . CYS A 1 20 ? -0.912 2.718 -11.193 1.00 0.00 20 CYS A CA 3
ATOM 1106 C C . CYS A 1 20 ? -0.506 2.664 -12.663 1.00 0.00 20 CYS A C 3
ATOM 1107 O O . CYS A 1 20 ? -1.354 2.696 -13.554 1.00 0.00 20 CYS A O 3
ATOM 1114 N N . SER A 1 21 ? 0.798 2.581 -12.908 1.00 0.00 21 SER A N 3
ATOM 1115 C CA . SER A 1 21 ? 1.318 2.526 -14.269 1.00 0.00 21 SER A CA 3
ATOM 1116 C C . SER A 1 21 ? 1.203 1.115 -14.838 1.00 0.00 21 SER A C 3
ATOM 1117 O O . SER A 1 21 ? 0.843 0.176 -14.128 1.00 0.00 21 SER A O 3
ATOM 1125 N N . GLN A 1 22 ? 1.510 0.975 -16.123 1.00 0.00 22 GLN A N 3
ATOM 1126 C CA . GLN A 1 22 ? 1.440 -0.321 -16.788 1.00 0.00 22 GLN A CA 3
ATOM 1127 C C . GLN A 1 22 ? 2.532 -1.254 -16.277 1.00 0.00 22 GLN A C 3
ATOM 1128 O O . GLN A 1 22 ? 2.532 -2.449 -16.576 1.00 0.00 22 GLN A O 3
ATOM 1142 N N . TYR A 1 23 ? 3.462 -0.703 -15.505 1.00 0.00 23 TYR A N 3
ATOM 1143 C CA . TYR A 1 23 ? 4.561 -1.486 -14.954 1.00 0.00 23 TYR A CA 3
ATOM 1144 C C . TYR A 1 23 ? 4.326 -1.792 -13.478 1.00 0.00 23 TYR A C 3
ATOM 1145 O O . TYR A 1 23 ? 5.177 -2.378 -12.810 1.00 0.00 23 TYR A O 3
ATOM 1163 N N . GLY A 1 24 ? 3.163 -1.390 -12.975 1.00 0.00 24 GLY A N 3
ATOM 1164 C CA . GLY A 1 24 ? 2.835 -1.630 -11.581 1.00 0.00 24 GLY A CA 3
ATOM 1165 C C . GLY A 1 24 ? 3.453 -0.601 -10.655 1.00 0.00 24 GLY A C 3
ATOM 1166 O O . GLY A 1 24 ? 3.463 -0.779 -9.437 1.00 0.00 24 GLY A O 3
ATOM 1170 N N . TYR A 1 25 ? 3.971 0.477 -11.233 1.00 0.00 25 TYR A N 3
ATOM 1171 C CA . TYR A 1 25 ? 4.598 1.536 -10.451 1.00 0.00 25 TYR A CA 3
ATOM 1172 C C . TYR A 1 25 ? 3.726 2.788 -10.431 1.00 0.00 25 TYR A C 3
ATOM 1173 O O . TYR A 1 25 ? 3.252 3.245 -11.472 1.00 0.00 25 TYR A O 3
ATOM 1191 N N . CYS A 1 26 ? 3.520 3.338 -9.240 1.00 0.00 26 CYS A N 3
ATOM 1192 C CA . CYS A 1 26 ? 2.706 4.537 -9.081 1.00 0.00 26 CYS A CA 3
ATOM 1193 C C . CYS A 1 26 ? 3.424 5.761 -9.643 1.00 0.00 26 CYS A C 3
ATOM 1194 O O . CYS A 1 26 ? 4.629 5.926 -9.457 1.00 0.00 26 CYS A O 3
ATOM 1201 N N . GLY A 1 27 ? 2.675 6.617 -10.331 1.00 0.00 27 GLY A N 3
ATOM 1202 C CA . GLY A 1 27 ? 3.256 7.814 -10.910 1.00 0.00 27 GLY A CA 3
ATOM 1203 C C . GLY A 1 27 ? 2.207 8.825 -11.326 1.00 0.00 27 GLY A C 3
ATOM 1204 O O . GLY A 1 27 ? 1.017 8.513 -11.370 1.00 0.00 27 GLY A O 3
ATOM 1208 N N . SER A 1 28 ? 2.648 10.042 -11.631 1.00 0.00 28 SER A N 3
ATOM 1209 C CA . SER A 1 28 ? 1.737 11.105 -12.040 1.00 0.00 28 SER A CA 3
ATOM 1210 C C . SER A 1 28 ? 1.783 11.306 -13.552 1.00 0.00 28 SER A C 3
ATOM 1211 O O . SER A 1 28 ? 2.639 10.751 -14.238 1.00 0.00 28 SER A O 3
ATOM 1219 N N . GLY A 1 29 ? 0.852 12.106 -14.064 1.00 0.00 29 GLY A N 3
ATOM 1220 C CA . GLY A 1 29 ? 0.803 12.368 -15.491 1.00 0.00 29 GLY A CA 3
ATOM 1221 C C . GLY A 1 29 ? -0.325 11.623 -16.178 1.00 0.00 29 GLY A C 3
ATOM 1222 O O . GLY A 1 29 ? -0.866 10.685 -15.594 1.00 0.00 29 GLY A O 3
ATOM 1226 N N . PRO A 1 30 ? -0.666 12.057 -17.421 1.00 0.00 30 PRO A N 3
ATOM 1227 C CA . PRO A 1 30 ? -1.734 11.417 -18.170 1.00 0.00 30 PRO A CA 3
ATOM 1228 C C . PRO A 1 30 ? -1.280 10.067 -18.728 1.00 0.00 30 PRO A C 3
ATOM 1229 O O . PRO A 1 30 ? -2.082 9.203 -19.083 1.00 0.00 30 PRO A O 3
ATOM 1240 N N . LYS A 1 31 ? 0.037 9.904 -18.799 1.00 0.00 31 LYS A N 3
ATOM 1241 C CA . LYS A 1 31 ? 0.629 8.672 -19.308 1.00 0.00 31 LYS A CA 3
ATOM 1242 C C . LYS A 1 31 ? 0.610 7.579 -18.244 1.00 0.00 31 LYS A C 3
ATOM 1243 O O . LYS A 1 31 ? 0.942 6.426 -18.519 1.00 0.00 31 LYS A O 3
ATOM 1262 N N . TYR A 1 32 ? 0.218 7.949 -17.030 1.00 0.00 32 TYR A N 3
ATOM 1263 C CA . TYR A 1 32 ? 0.157 7.000 -15.924 1.00 0.00 32 TYR A CA 3
ATOM 1264 C C . TYR A 1 32 ? -1.266 6.880 -15.388 1.00 0.00 32 TYR A C 3
ATOM 1265 O O . TYR A 1 32 ? -1.678 5.819 -14.919 1.00 0.00 32 TYR A O 3
ATOM 1283 N N . CYS A 1 33 ? -2.013 7.977 -15.460 1.00 0.00 33 CYS A N 3
ATOM 1284 C CA . CYS A 1 33 ? -3.390 7.997 -14.983 1.00 0.00 33 CYS A CA 3
ATOM 1285 C C . CYS A 1 33 ? -4.358 7.611 -16.098 1.00 0.00 33 CYS A C 3
ATOM 1286 O O . CYS A 1 33 ? -5.337 6.902 -15.866 1.00 0.00 33 CYS A O 3
ATOM 1293 N N . ALA A 1 34 ? -4.077 8.083 -17.308 1.00 0.00 34 ALA A N 3
ATOM 1294 C CA . ALA A 1 34 ? -4.920 7.786 -18.459 1.00 0.00 34 ALA A CA 3
ATOM 1295 C C . ALA A 1 34 ? -4.452 6.521 -19.170 1.00 0.00 34 ALA A C 3
ATOM 1296 O O . ALA A 1 34 ? -4.169 6.539 -20.368 1.00 0.00 34 ALA A O 3
ATOM 1303 N N . HIS A 1 35 ? -4.373 5.423 -18.424 1.00 0.00 35 HIS A N 3
ATOM 1304 C CA . HIS A 1 35 ? -3.938 4.149 -18.985 1.00 0.00 35 HIS A CA 3
ATOM 1305 C C . HIS A 1 35 ? -2.548 4.271 -19.600 1.00 0.00 35 HIS A C 3
ATOM 1306 O O . HIS A 1 35 ? -2.407 4.600 -20.779 1.00 0.00 35 HIS A O 3
ATOM 1321 N N . SER A 1 1 ? 1.712 -0.420 0.021 1.00 0.00 1 SER A N 4
ATOM 1322 C CA . SER A 1 1 ? 2.415 -0.151 -1.228 1.00 0.00 1 SER A CA 4
ATOM 1323 C C . SER A 1 1 ? 3.924 -0.282 -1.041 1.00 0.00 1 SER A C 4
ATOM 1324 O O . SER A 1 1 ? 4.519 0.401 -0.209 1.00 0.00 1 SER A O 4
ATOM 1332 N N . GLY A 1 2 ? 4.536 -1.167 -1.822 1.00 0.00 2 GLY A N 4
ATOM 1333 C CA . GLY A 1 2 ? 5.969 -1.373 -1.728 1.00 0.00 2 GLY A CA 4
ATOM 1334 C C . GLY A 1 2 ? 6.750 -0.078 -1.833 1.00 0.00 2 GLY A C 4
ATOM 1335 O O . GLY A 1 2 ? 6.172 0.940 -2.210 1.00 0.00 2 GLY A O 4
ATOM 1339 N N . PRO A 1 3 ? 8.055 -0.136 -1.495 1.00 0.00 3 PRO A N 4
ATOM 1340 C CA . PRO A 1 3 ? 8.836 1.076 -1.312 1.00 0.00 3 PRO A CA 4
ATOM 1341 C C . PRO A 1 3 ? 9.177 1.717 -2.659 1.00 0.00 3 PRO A C 4
ATOM 1342 O O . PRO A 1 3 ? 9.629 2.858 -2.743 1.00 0.00 3 PRO A O 4
ATOM 1353 N N . ASN A 1 4 ? 8.948 0.949 -3.720 1.00 0.00 4 ASN A N 4
ATOM 1354 C CA . ASN A 1 4 ? 9.222 1.416 -5.074 1.00 0.00 4 ASN A CA 4
ATOM 1355 C C . ASN A 1 4 ? 7.951 1.939 -5.737 1.00 0.00 4 ASN A C 4
ATOM 1356 O O . ASN A 1 4 ? 7.973 2.379 -6.886 1.00 0.00 4 ASN A O 4
ATOM 1367 N N . GLY A 1 5 ? 6.843 1.888 -5.003 1.00 0.00 5 GLY A N 4
ATOM 1368 C CA . GLY A 1 5 ? 5.579 2.360 -5.536 1.00 0.00 5 GLY A CA 4
ATOM 1369 C C . GLY A 1 5 ? 4.773 1.252 -6.184 1.00 0.00 5 GLY A C 4
ATOM 1370 O O . GLY A 1 5 ? 3.929 1.511 -7.042 1.00 0.00 5 GLY A O 4
ATOM 1374 N N . GLN A 1 6 ? 5.034 0.015 -5.775 1.00 0.00 6 GLN A N 4
ATOM 1375 C CA . GLN A 1 6 ? 4.328 -1.136 -6.324 1.00 0.00 6 GLN A CA 4
ATOM 1376 C C . GLN A 1 6 ? 2.842 -1.074 -5.988 1.00 0.00 6 GLN A C 4
ATOM 1377 O O . GLN A 1 6 ? 2.463 -0.877 -4.833 1.00 0.00 6 GLN A O 4
ATOM 1391 N N . CYS A 1 7 ? 2.003 -1.243 -7.005 1.00 0.00 7 CYS A N 4
ATOM 1392 C CA . CYS A 1 7 ? 0.557 -1.205 -6.819 1.00 0.00 7 CYS A CA 4
ATOM 1393 C C . CYS A 1 7 ? -0.102 -2.436 -7.434 1.00 0.00 7 CYS A C 4
ATOM 1394 O O . CYS A 1 7 ? 0.366 -2.967 -8.440 1.00 0.00 7 CYS A O 4
ATOM 1401 N N . GLY A 1 8 ? -1.194 -2.884 -6.821 1.00 0.00 8 GLY A N 4
ATOM 1402 C CA . GLY A 1 8 ? -1.901 -4.048 -7.322 1.00 0.00 8 GLY A CA 4
ATOM 1403 C C . GLY A 1 8 ? -2.083 -5.117 -6.262 1.00 0.00 8 GLY A C 4
ATOM 1404 O O . GLY A 1 8 ? -2.032 -4.797 -5.076 1.00 0.00 8 GLY A O 4
ATOM 1408 N N . PRO A 1 9 ? -2.294 -6.374 -6.708 1.00 0.00 9 PRO A N 4
ATOM 1409 C CA . PRO A 1 9 ? -2.958 -7.361 -5.875 1.00 0.00 9 PRO A CA 4
ATOM 1410 C C . PRO A 1 9 ? -2.022 -7.870 -4.776 1.00 0.00 9 PRO A C 4
ATOM 1411 O O . PRO A 1 9 ? -1.436 -8.948 -4.870 1.00 0.00 9 PRO A O 4
ATOM 1422 N N . GLY A 1 10 ? -1.979 -7.117 -3.681 1.00 0.00 10 GLY A N 4
ATOM 1423 C CA . GLY A 1 10 ? -1.220 -7.541 -2.519 1.00 0.00 10 GLY A CA 4
ATOM 1424 C C . GLY A 1 10 ? -0.404 -6.414 -1.916 1.00 0.00 10 GLY A C 4
ATOM 1425 O O . GLY A 1 10 ? 0.132 -6.547 -0.816 1.00 0.00 10 GLY A O 4
ATOM 1429 N N . TRP A 1 11 ? -0.309 -5.304 -2.639 1.00 0.00 11 TRP A N 4
ATOM 1430 C CA . TRP A 1 11 ? 0.450 -4.150 -2.169 1.00 0.00 11 TRP A CA 4
ATOM 1431 C C . TRP A 1 11 ? -0.466 -2.953 -1.942 1.00 0.00 11 TRP A C 4
ATOM 1432 O O . TRP A 1 11 ? -0.234 -2.144 -1.044 1.00 0.00 11 TRP A O 4
ATOM 1453 N N . GLY A 1 12 ? -1.508 -2.845 -2.761 1.00 0.00 12 GLY A N 4
ATOM 1454 C CA . GLY A 1 12 ? -2.443 -1.743 -2.631 1.00 0.00 12 GLY A CA 4
ATOM 1455 C C . GLY A 1 12 ? -2.296 -0.725 -3.744 1.00 0.00 12 GLY A C 4
ATOM 1456 O O . GLY A 1 12 ? -1.708 -1.013 -4.786 1.00 0.00 12 GLY A O 4
ATOM 1460 N N . GLY A 1 13 ? -2.834 0.471 -3.525 1.00 0.00 13 GLY A N 4
ATOM 1461 C CA . GLY A 1 13 ? -2.751 1.517 -4.527 1.00 0.00 13 GLY A CA 4
ATOM 1462 C C . GLY A 1 13 ? -2.224 2.821 -3.963 1.00 0.00 13 GLY A C 4
ATOM 1463 O O . GLY A 1 13 ? -1.655 2.849 -2.871 1.00 0.00 13 GLY A O 4
ATOM 1467 N N . CYS A 1 14 ? -2.410 3.905 -4.708 1.00 0.00 14 CYS A N 4
ATOM 1468 C CA . CYS A 1 14 ? -1.947 5.219 -4.277 1.00 0.00 14 CYS A CA 4
ATOM 1469 C C . CYS A 1 14 ? -3.079 6.240 -4.334 1.00 0.00 14 CYS A C 4
ATOM 1470 O O . CYS A 1 14 ? -4.115 6.000 -4.955 1.00 0.00 14 CYS A O 4
ATOM 1477 N N . ARG A 1 15 ? -2.874 7.380 -3.681 1.00 0.00 15 ARG A N 4
ATOM 1478 C CA . ARG A 1 15 ? -3.877 8.437 -3.656 1.00 0.00 15 ARG A CA 4
ATOM 1479 C C . ARG A 1 15 ? -4.189 8.924 -5.069 1.00 0.00 15 ARG A C 4
ATOM 1480 O O . ARG A 1 15 ? -3.491 8.583 -6.022 1.00 0.00 15 ARG A O 4
ATOM 1501 N N . GLY A 1 16 ? -5.244 9.725 -5.194 1.00 0.00 16 GLY A N 4
ATOM 1502 C CA . GLY A 1 16 ? -5.630 10.245 -6.492 1.00 0.00 16 GLY A CA 4
ATOM 1503 C C . GLY A 1 16 ? -4.471 10.887 -7.228 1.00 0.00 16 GLY A C 4
ATOM 1504 O O . GLY A 1 16 ? -4.327 10.723 -8.439 1.00 0.00 16 GLY A O 4
ATOM 1508 N N . GLY A 1 17 ? -3.641 11.623 -6.495 1.00 0.00 17 GLY A N 4
ATOM 1509 C CA . GLY A 1 17 ? -2.501 12.283 -7.102 1.00 0.00 17 GLY A CA 4
ATOM 1510 C C . GLY A 1 17 ? -1.650 11.333 -7.921 1.00 0.00 17 GLY A C 4
ATOM 1511 O O . GLY A 1 17 ? -1.077 11.721 -8.940 1.00 0.00 17 GLY A O 4
ATOM 1515 N N . LEU A 1 18 ? -1.564 10.084 -7.476 1.00 0.00 18 LEU A N 4
ATOM 1516 C CA . LEU A 1 18 ? -0.775 9.075 -8.174 1.00 0.00 18 LEU A CA 4
ATOM 1517 C C . LEU A 1 18 ? -1.678 8.032 -8.825 1.00 0.00 18 LEU A C 4
ATOM 1518 O O . LEU A 1 18 ? -2.830 7.858 -8.427 1.00 0.00 18 LEU A O 4
ATOM 1534 N N . CYS A 1 19 ? -1.147 7.340 -9.827 1.00 0.00 19 CYS A N 4
ATOM 1535 C CA . CYS A 1 19 ? -1.903 6.312 -10.532 1.00 0.00 19 CYS A CA 4
ATOM 1536 C C . CYS A 1 19 ? -1.018 5.112 -10.857 1.00 0.00 19 CYS A C 4
ATOM 1537 O O . CYS A 1 19 ? 0.192 5.251 -11.043 1.00 0.00 19 CYS A O 4
ATOM 1544 N N . CYS A 1 20 ? -1.629 3.934 -10.925 1.00 0.00 20 CYS A N 4
ATOM 1545 C CA . CYS A 1 20 ? -0.899 2.709 -11.226 1.00 0.00 20 CYS A CA 4
ATOM 1546 C C . CYS A 1 20 ? -0.479 2.673 -12.693 1.00 0.00 20 CYS A C 4
ATOM 1547 O O . CYS A 1 20 ? -1.320 2.711 -13.591 1.00 0.00 20 CYS A O 4
ATOM 1554 N N . SER A 1 21 ? 0.827 2.600 -12.927 1.00 0.00 21 SER A N 4
ATOM 1555 C CA . SER A 1 21 ? 1.360 2.563 -14.284 1.00 0.00 21 SER A CA 4
ATOM 1556 C C . SER A 1 21 ? 1.257 1.158 -14.870 1.00 0.00 21 SER A C 4
ATOM 1557 O O . SER A 1 21 ? 0.892 0.210 -14.174 1.00 0.00 21 SER A O 4
ATOM 1565 N N . GLN A 1 22 ? 1.582 1.033 -16.152 1.00 0.00 22 GLN A N 4
ATOM 1566 C CA . GLN A 1 22 ? 1.525 -0.256 -16.832 1.00 0.00 22 GLN A CA 4
ATOM 1567 C C . GLN A 1 22 ? 2.613 -1.192 -16.315 1.00 0.00 22 GLN A C 4
ATOM 1568 O O . GLN A 1 22 ? 2.620 -2.383 -16.626 1.00 0.00 22 GLN A O 4
ATOM 1582 N N . TYR A 1 23 ? 3.531 -0.645 -15.525 1.00 0.00 23 TYR A N 4
ATOM 1583 C CA . TYR A 1 23 ? 4.625 -1.431 -14.968 1.00 0.00 23 TYR A CA 4
ATOM 1584 C C . TYR A 1 23 ? 4.374 -1.748 -13.497 1.00 0.00 23 TYR A C 4
ATOM 1585 O O . TYR A 1 23 ? 5.219 -2.336 -12.823 1.00 0.00 23 TYR A O 4
ATOM 1603 N N . GLY A 1 24 ? 3.203 -1.354 -13.005 1.00 0.00 24 GLY A N 4
ATOM 1604 C CA . GLY A 1 24 ? 2.859 -1.604 -11.617 1.00 0.00 24 GLY A CA 4
ATOM 1605 C C . GLY A 1 24 ? 3.467 -0.584 -10.676 1.00 0.00 24 GLY A C 4
ATOM 1606 O O . GLY A 1 24 ? 3.469 -0.775 -9.459 1.00 0.00 24 GLY A O 4
ATOM 1610 N N . TYR A 1 25 ? 3.986 0.502 -11.238 1.00 0.00 25 TYR A N 4
ATOM 1611 C CA . TYR A 1 25 ? 4.603 1.555 -10.441 1.00 0.00 25 TYR A CA 4
ATOM 1612 C C . TYR A 1 25 ? 3.731 2.807 -10.421 1.00 0.00 25 TYR A C 4
ATOM 1613 O O . TYR A 1 25 ? 3.268 3.272 -11.463 1.00 0.00 25 TYR A O 4
ATOM 1631 N N . CYS A 1 26 ? 3.510 3.347 -9.227 1.00 0.00 26 CYS A N 4
ATOM 1632 C CA . CYS A 1 26 ? 2.694 4.545 -9.069 1.00 0.00 26 CYS A CA 4
ATOM 1633 C C . CYS A 1 26 ? 3.411 5.770 -9.630 1.00 0.00 26 CYS A C 4
ATOM 1634 O O . CYS A 1 26 ? 4.616 5.936 -9.445 1.00 0.00 26 CYS A O 4
ATOM 1641 N N . GLY A 1 27 ? 2.659 6.626 -10.316 1.00 0.00 27 GLY A N 4
ATOM 1642 C CA . GLY A 1 27 ? 3.239 7.825 -10.893 1.00 0.00 27 GLY A CA 4
ATOM 1643 C C . GLY A 1 27 ? 2.187 8.821 -11.338 1.00 0.00 27 GLY A C 4
ATOM 1644 O O . GLY A 1 27 ? 1.000 8.500 -11.390 1.00 0.00 27 GLY A O 4
ATOM 1648 N N . SER A 1 28 ? 2.623 10.036 -11.658 1.00 0.00 28 SER A N 4
ATOM 1649 C CA . SER A 1 28 ? 1.709 11.084 -12.096 1.00 0.00 28 SER A CA 4
ATOM 1650 C C . SER A 1 28 ? 1.772 11.263 -13.610 1.00 0.00 28 SER A C 4
ATOM 1651 O O . SER A 1 28 ? 2.629 10.687 -14.279 1.00 0.00 28 SER A O 4
ATOM 1659 N N . GLY A 1 29 ? 0.857 12.067 -14.143 1.00 0.00 29 GLY A N 4
ATOM 1660 C CA . GLY A 1 29 ? 0.825 12.308 -15.574 1.00 0.00 29 GLY A CA 4
ATOM 1661 C C . GLY A 1 29 ? -0.275 11.530 -16.269 1.00 0.00 29 GLY A C 4
ATOM 1662 O O . GLY A 1 29 ? -0.849 10.629 -15.658 1.00 0.00 29 GLY A O 4
ATOM 1666 N N . PRO A 1 30 ? -0.557 11.895 -17.548 1.00 0.00 30 PRO A N 4
ATOM 1667 C CA . PRO A 1 30 ? -1.595 11.218 -18.308 1.00 0.00 30 PRO A CA 4
ATOM 1668 C C . PRO A 1 30 ? -1.125 9.837 -18.768 1.00 0.00 30 PRO A C 4
ATOM 1669 O O . PRO A 1 30 ? -1.915 8.963 -19.126 1.00 0.00 30 PRO A O 4
ATOM 1680 N N . LYS A 1 31 ? 0.191 9.657 -18.751 1.00 0.00 31 LYS A N 4
ATOM 1681 C CA . LYS A 1 31 ? 0.797 8.395 -19.160 1.00 0.00 31 LYS A CA 4
ATOM 1682 C C . LYS A 1 31 ? 0.730 7.369 -18.033 1.00 0.00 31 LYS A C 4
ATOM 1683 O O . LYS A 1 31 ? 1.061 6.199 -18.225 1.00 0.00 31 LYS A O 4
ATOM 1702 N N . TYR A 1 32 ? 0.299 7.815 -16.858 1.00 0.00 32 TYR A N 4
ATOM 1703 C CA . TYR A 1 32 ? 0.189 6.936 -15.700 1.00 0.00 32 TYR A CA 4
ATOM 1704 C C . TYR A 1 32 ? -1.257 6.845 -15.220 1.00 0.00 32 TYR A C 4
ATOM 1705 O O . TYR A 1 32 ? -1.691 5.811 -14.713 1.00 0.00 32 TYR A O 4
ATOM 1723 N N . CYS A 1 33 ? -1.997 7.936 -15.384 1.00 0.00 33 CYS A N 4
ATOM 1724 C CA . CYS A 1 33 ? -3.394 7.983 -14.969 1.00 0.00 33 CYS A CA 4
ATOM 1725 C C . CYS A 1 33 ? -4.319 7.625 -16.129 1.00 0.00 33 CYS A C 4
ATOM 1726 O O . CYS A 1 33 ? -5.402 7.077 -15.926 1.00 0.00 33 CYS A O 4
ATOM 1733 N N . ALA A 1 34 ? -3.882 7.938 -17.345 1.00 0.00 34 ALA A N 4
ATOM 1734 C CA . ALA A 1 34 ? -4.669 7.648 -18.537 1.00 0.00 34 ALA A CA 4
ATOM 1735 C C . ALA A 1 34 ? -6.122 8.072 -18.353 1.00 0.00 34 ALA A C 4
ATOM 1736 O O . ALA A 1 34 ? -7.043 7.367 -18.767 1.00 0.00 34 ALA A O 4
ATOM 1743 N N . HIS A 1 35 ? -6.321 9.229 -17.728 1.00 0.00 35 HIS A N 4
ATOM 1744 C CA . HIS A 1 35 ? -7.664 9.747 -17.489 1.00 0.00 35 HIS A CA 4
ATOM 1745 C C . HIS A 1 35 ? -8.533 8.704 -16.794 1.00 0.00 35 HIS A C 4
ATOM 1746 O O . HIS A 1 35 ? -9.019 8.927 -15.684 1.00 0.00 35 HIS A O 4
ATOM 1761 N N . SER A 1 1 ? 1.442 -0.033 -0.440 1.00 0.00 1 SER A N 5
ATOM 1762 C CA . SER A 1 1 ? 2.235 -0.093 -1.662 1.00 0.00 1 SER A CA 5
ATOM 1763 C C . SER A 1 1 ? 3.720 -0.229 -1.341 1.00 0.00 1 SER A C 5
ATOM 1764 O O . SER A 1 1 ? 4.236 0.436 -0.444 1.00 0.00 1 SER A O 5
ATOM 1772 N N . GLY A 1 2 ? 4.402 -1.098 -2.081 1.00 0.00 2 GLY A N 5
ATOM 1773 C CA . GLY A 1 2 ? 5.821 -1.308 -1.860 1.00 0.00 2 GLY A CA 5
ATOM 1774 C C . GLY A 1 2 ? 6.612 -0.016 -1.906 1.00 0.00 2 GLY A C 5
ATOM 1775 O O . GLY A 1 2 ? 6.051 1.017 -2.270 1.00 0.00 2 GLY A O 5
ATOM 1779 N N . PRO A 1 3 ? 7.907 -0.092 -1.533 1.00 0.00 3 PRO A N 5
ATOM 1780 C CA . PRO A 1 3 ? 8.690 1.109 -1.294 1.00 0.00 3 PRO A CA 5
ATOM 1781 C C . PRO A 1 3 ? 9.073 1.785 -2.612 1.00 0.00 3 PRO A C 5
ATOM 1782 O O . PRO A 1 3 ? 9.535 2.925 -2.651 1.00 0.00 3 PRO A O 5
ATOM 1793 N N . ASN A 1 4 ? 8.868 1.051 -3.701 1.00 0.00 4 ASN A N 5
ATOM 1794 C CA . ASN A 1 4 ? 9.182 1.554 -5.033 1.00 0.00 4 ASN A CA 5
ATOM 1795 C C . ASN A 1 4 ? 7.924 2.056 -5.735 1.00 0.00 4 ASN A C 5
ATOM 1796 O O . ASN A 1 4 ? 7.975 2.492 -6.885 1.00 0.00 4 ASN A O 5
ATOM 1807 N N . GLY A 1 5 ? 6.796 1.992 -5.035 1.00 0.00 5 GLY A N 5
ATOM 1808 C CA . GLY A 1 5 ? 5.541 2.444 -5.607 1.00 0.00 5 GLY A CA 5
ATOM 1809 C C . GLY A 1 5 ? 4.747 1.313 -6.230 1.00 0.00 5 GLY A C 5
ATOM 1810 O O . GLY A 1 5 ? 3.886 1.546 -7.077 1.00 0.00 5 GLY A O 5
ATOM 1814 N N . GLN A 1 6 ? 5.039 0.086 -5.811 1.00 0.00 6 GLN A N 5
ATOM 1815 C CA . GLN A 1 6 ? 4.347 -1.085 -6.336 1.00 0.0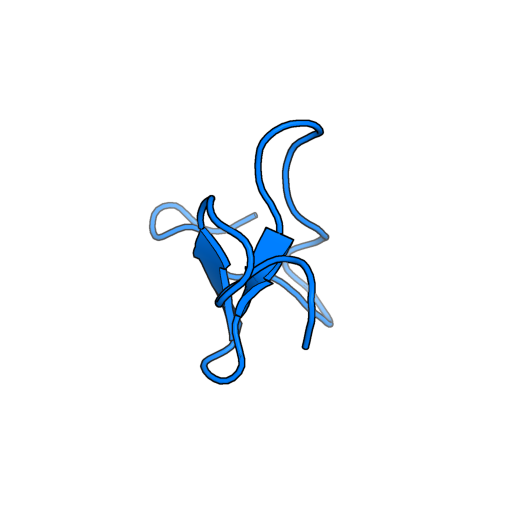0 6 GLN A CA 5
ATOM 1816 C C . GLN A 1 6 ? 2.860 -1.033 -6.002 1.00 0.00 6 GLN A C 5
ATOM 1817 O O . GLN A 1 6 ? 2.478 -0.793 -4.857 1.00 0.00 6 GLN A O 5
ATOM 1831 N N . CYS A 1 7 ? 2.024 -1.260 -7.010 1.00 0.00 7 CYS A N 5
ATOM 1832 C CA . CYS A 1 7 ? 0.578 -1.239 -6.825 1.00 0.00 7 CYS A CA 5
ATOM 1833 C C . CYS A 1 7 ? -0.066 -2.483 -7.430 1.00 0.00 7 CYS A C 5
ATOM 1834 O O . CYS A 1 7 ? 0.413 -3.020 -8.428 1.00 0.00 7 CYS A O 5
ATOM 1841 N N . GLY A 1 8 ? -1.155 -2.936 -6.817 1.00 0.00 8 GLY A N 5
ATOM 1842 C CA . GLY A 1 8 ? -1.847 -4.113 -7.308 1.00 0.00 8 GLY A CA 5
ATOM 1843 C C . GLY A 1 8 ? -2.025 -5.171 -6.237 1.00 0.00 8 GLY A C 5
ATOM 1844 O O . GLY A 1 8 ? -1.986 -4.836 -5.054 1.00 0.00 8 GLY A O 5
ATOM 1848 N N . PRO A 1 9 ? -2.220 -6.436 -6.669 1.00 0.00 9 PRO A N 5
ATOM 1849 C CA . PRO A 1 9 ? -2.879 -7.420 -5.828 1.00 0.00 9 PRO A CA 5
ATOM 1850 C C . PRO A 1 9 ? -1.946 -7.906 -4.717 1.00 0.00 9 PRO A C 5
ATOM 1851 O O . PRO A 1 9 ? -1.348 -8.978 -4.795 1.00 0.00 9 PRO A O 5
ATOM 1862 N N . GLY A 1 10 ? -1.918 -7.140 -3.631 1.00 0.00 10 GLY A N 5
ATOM 1863 C CA . GLY A 1 10 ? -1.163 -7.542 -2.459 1.00 0.00 10 GLY A CA 5
ATOM 1864 C C . GLY A 1 10 ? -0.364 -6.399 -1.864 1.00 0.00 10 GLY A C 5
ATOM 1865 O O . GLY A 1 10 ? 0.167 -6.514 -0.759 1.00 0.00 10 GLY A O 5
ATOM 1869 N N . TRP A 1 11 ? -0.277 -5.296 -2.597 1.00 0.00 11 TRP A N 5
ATOM 1870 C CA . TRP A 1 11 ? 0.465 -4.128 -2.135 1.00 0.00 11 TRP A CA 5
ATOM 1871 C C . TRP A 1 11 ? -0.466 -2.937 -1.932 1.00 0.00 11 TRP A C 5
ATOM 1872 O O . TRP A 1 11 ? -0.250 -2.114 -1.044 1.00 0.00 11 TRP A O 5
ATOM 1893 N N . GLY A 1 12 ? -1.502 -2.852 -2.761 1.00 0.00 12 GLY A N 5
ATOM 1894 C CA . GLY A 1 12 ? -2.449 -1.758 -2.655 1.00 0.00 12 GLY A CA 5
ATOM 1895 C C . GLY A 1 12 ? -2.294 -0.746 -3.773 1.00 0.00 12 GLY A C 5
ATOM 1896 O O . GLY A 1 12 ? -1.691 -1.038 -4.805 1.00 0.00 12 GLY A O 5
ATOM 1900 N N . GLY A 1 13 ? -2.841 0.448 -3.568 1.00 0.00 13 GLY A N 5
ATOM 1901 C CA . GLY A 1 13 ? -2.750 1.488 -4.576 1.00 0.00 13 GLY A CA 5
ATOM 1902 C C . GLY A 1 13 ? -2.235 2.798 -4.013 1.00 0.00 13 GLY A C 5
ATOM 1903 O O . GLY A 1 13 ? -1.687 2.836 -2.912 1.00 0.00 13 GLY A O 5
ATOM 1907 N N . CYS A 1 14 ? -2.410 3.875 -4.772 1.00 0.00 14 CYS A N 5
ATOM 1908 C CA . CYS A 1 14 ? -1.957 5.194 -4.344 1.00 0.00 14 CYS A CA 5
ATOM 1909 C C . CYS A 1 14 ? -3.092 6.211 -4.426 1.00 0.00 14 CYS A C 5
ATOM 1910 O O . CYS A 1 14 ? -4.070 6.009 -5.145 1.00 0.00 14 CYS A O 5
ATOM 1917 N N . ARG A 1 15 ? -2.952 7.306 -3.685 1.00 0.00 15 ARG A N 5
ATOM 1918 C CA . ARG A 1 15 ? -3.964 8.355 -3.673 1.00 0.00 15 ARG A CA 5
ATOM 1919 C C . ARG A 1 15 ? -4.154 8.943 -5.069 1.00 0.00 15 ARG A C 5
ATOM 1920 O O . ARG A 1 15 ? -3.404 8.631 -5.992 1.00 0.00 15 ARG A O 5
ATOM 1941 N N . GLY A 1 16 ? -5.164 9.796 -5.213 1.00 0.00 16 GLY A N 5
ATOM 1942 C CA . GLY A 1 16 ? -5.435 10.413 -6.499 1.00 0.00 16 GLY A CA 5
ATOM 1943 C C . GLY A 1 16 ? -4.205 11.066 -7.099 1.00 0.00 16 GLY A C 5
ATOM 1944 O O . GLY A 1 16 ? -4.035 11.082 -8.317 1.00 0.00 16 GLY A O 5
ATOM 1948 N N . GLY A 1 17 ? -3.346 11.608 -6.241 1.00 0.00 17 GLY A N 5
ATOM 1949 C CA . GLY A 1 17 ? -2.138 12.259 -6.713 1.00 0.00 17 GLY A CA 5
ATOM 1950 C C . GLY A 1 17 ? -1.277 11.342 -7.558 1.00 0.00 17 GLY A C 5
ATOM 1951 O O . GLY A 1 17 ? -0.455 11.805 -8.350 1.00 0.00 17 GLY A O 5
ATOM 1955 N N . LEU A 1 18 ? -1.462 10.037 -7.389 1.00 0.00 18 LEU A N 5
ATOM 1956 C CA . LEU A 1 18 ? -0.694 9.051 -8.141 1.00 0.00 18 LEU A CA 5
ATOM 1957 C C . LEU A 1 18 ? -1.615 8.022 -8.788 1.00 0.00 18 LEU A C 5
ATOM 1958 O O . LEU A 1 18 ? -2.768 7.865 -8.385 1.00 0.00 18 LEU A O 5
ATOM 1974 N N . CYS A 1 19 ? -1.099 7.321 -9.792 1.00 0.00 19 CYS A N 5
ATOM 1975 C CA . CYS A 1 19 ? -1.873 6.305 -10.494 1.00 0.00 19 CYS A CA 5
ATOM 1976 C C . CYS A 1 19 ? -1.007 5.094 -10.826 1.00 0.00 19 CYS A C 5
ATOM 1977 O O . CYS A 1 19 ? 0.202 5.217 -11.026 1.00 0.00 19 CYS A O 5
ATOM 1984 N N . CYS A 1 20 ? -1.633 3.923 -10.883 1.00 0.00 20 CYS A N 5
ATOM 1985 C CA . CYS A 1 20 ? -0.921 2.688 -11.189 1.00 0.00 20 CYS A CA 5
ATOM 1986 C C . CYS A 1 20 ? -0.519 2.643 -12.661 1.00 0.00 20 CYS A C 5
ATOM 1987 O O . CYS A 1 20 ? -1.371 2.673 -13.549 1.00 0.00 20 CYS A O 5
ATOM 1994 N N . SER A 1 21 ? 0.785 2.571 -12.910 1.00 0.00 21 SER A N 5
ATOM 1995 C CA . SER A 1 21 ? 1.301 2.526 -14.273 1.00 0.00 21 SER A CA 5
ATOM 1996 C C . SER A 1 21 ? 1.193 1.116 -14.848 1.00 0.00 21 SER A C 5
ATOM 1997 O O . SER A 1 21 ? 0.833 0.174 -14.143 1.00 0.00 21 SER A O 5
ATOM 2005 N N . GLN A 1 22 ? 1.508 0.982 -16.132 1.00 0.00 22 GLN A N 5
ATOM 2006 C CA . GLN A 1 22 ? 1.447 -0.311 -16.802 1.00 0.00 22 GLN A CA 5
ATOM 2007 C C . GLN A 1 22 ? 2.530 -1.248 -16.277 1.00 0.00 22 GLN A C 5
ATOM 2008 O O . GLN A 1 22 ? 2.526 -2.444 -16.571 1.00 0.00 22 GLN A O 5
ATOM 2022 N N . TYR A 1 23 ? 3.455 -0.698 -15.500 1.00 0.00 23 TYR A N 5
ATOM 2023 C CA . TYR A 1 23 ? 4.546 -1.484 -14.936 1.00 0.00 23 TYR A CA 5
ATOM 2024 C C . TYR A 1 23 ? 4.314 -1.753 -13.452 1.00 0.00 23 TYR A C 5
ATOM 2025 O O . TYR A 1 23 ? 5.196 -2.251 -12.754 1.00 0.00 23 TYR A O 5
ATOM 2043 N N . GLY A 1 24 ? 3.117 -1.420 -12.977 1.00 0.00 24 GLY A N 5
ATOM 2044 C CA . GLY A 1 24 ? 2.788 -1.633 -11.580 1.00 0.00 24 GLY A CA 5
ATOM 2045 C C . GLY A 1 24 ? 3.427 -0.603 -10.670 1.00 0.00 24 GLY A C 5
ATOM 2046 O O . GLY A 1 24 ? 3.458 -0.774 -9.452 1.00 0.00 24 GLY A O 5
ATOM 2050 N N . TYR A 1 25 ? 3.940 0.470 -11.263 1.00 0.00 25 TYR A N 5
ATOM 2051 C CA . TYR A 1 25 ? 4.586 1.530 -10.498 1.00 0.00 25 TYR A CA 5
ATOM 2052 C C . TYR A 1 25 ? 3.708 2.778 -10.449 1.00 0.00 25 TYR A C 5
ATOM 2053 O O . TYR A 1 25 ? 3.199 3.234 -11.473 1.00 0.00 25 TYR A O 5
ATOM 2071 N N . CYS A 1 26 ? 3.537 3.325 -9.251 1.00 0.00 26 CYS A N 5
ATOM 2072 C CA . CYS A 1 26 ? 2.722 4.520 -9.065 1.00 0.00 26 CYS A CA 5
ATOM 2073 C C . CYS A 1 26 ? 3.433 5.754 -9.613 1.00 0.00 26 CYS A C 5
ATOM 2074 O O . CYS A 1 26 ? 4.630 5.941 -9.396 1.00 0.00 26 CYS A O 5
ATOM 2081 N N . GLY A 1 27 ? 2.687 6.594 -10.324 1.00 0.00 27 GLY A N 5
ATOM 2082 C CA . GLY A 1 27 ? 3.262 7.799 -10.891 1.00 0.00 27 GLY A CA 5
ATOM 2083 C C . GLY A 1 27 ? 2.207 8.805 -11.307 1.00 0.00 27 GLY A C 5
ATOM 2084 O O . GLY A 1 27 ? 1.020 8.484 -11.359 1.00 0.00 27 GLY A O 5
ATOM 2088 N N . SER A 1 28 ? 2.641 10.026 -11.602 1.00 0.00 28 SER A N 5
ATOM 2089 C CA . SER A 1 28 ? 1.724 11.085 -12.010 1.00 0.00 28 SER A CA 5
ATOM 2090 C C . SER A 1 28 ? 1.764 11.286 -13.522 1.00 0.00 28 SER A C 5
ATOM 2091 O O . SER A 1 28 ? 2.623 10.735 -14.210 1.00 0.00 28 SER A O 5
ATOM 2099 N N . GLY A 1 29 ? 0.828 12.080 -14.032 1.00 0.00 29 GLY A N 5
ATOM 2100 C CA . GLY A 1 29 ? 0.774 12.341 -15.459 1.00 0.00 29 GLY A CA 5
ATOM 2101 C C . GLY A 1 29 ? -0.344 11.581 -16.145 1.00 0.00 29 GLY A C 5
ATOM 2102 O O . GLY A 1 29 ? -0.886 10.649 -15.552 1.00 0.00 29 GLY A O 5
ATOM 2106 N N . PRO A 1 30 ? -0.676 11.995 -17.397 1.00 0.00 30 PRO A N 5
ATOM 2107 C CA . PRO A 1 30 ? -1.735 11.339 -18.146 1.00 0.00 30 PRO A CA 5
ATOM 2108 C C . PRO A 1 30 ? -1.268 9.983 -18.681 1.00 0.00 30 PRO A C 5
ATOM 2109 O O . PRO A 1 30 ? -2.063 9.110 -19.031 1.00 0.00 30 PRO A O 5
ATOM 2120 N N . LYS A 1 31 ? 0.050 9.824 -18.736 1.00 0.00 31 LYS A N 5
ATOM 2121 C CA . LYS A 1 31 ? 0.652 8.589 -19.221 1.00 0.00 31 LYS A CA 5
ATOM 2122 C C . LYS A 1 31 ? 0.625 7.510 -18.143 1.00 0.00 31 LYS A C 5
ATOM 2123 O O . LYS A 1 31 ? 0.964 6.354 -18.398 1.00 0.00 31 LYS A O 5
ATOM 2142 N N . TYR A 1 32 ? 0.219 7.895 -16.938 1.00 0.00 32 TYR A N 5
ATOM 2143 C CA . TYR A 1 32 ? 0.149 6.961 -15.821 1.00 0.00 32 TYR A CA 5
ATOM 2144 C C . TYR A 1 32 ? -1.279 6.844 -15.297 1.00 0.00 32 TYR A C 5
ATOM 2145 O O . TYR A 1 32 ? -1.694 5.788 -14.819 1.00 0.00 32 TYR A O 5
ATOM 2163 N N . CYS A 1 33 ? -2.028 7.938 -15.391 1.00 0.00 33 CYS A N 5
ATOM 2164 C CA . CYS A 1 33 ? -3.410 7.961 -14.928 1.00 0.00 33 CYS A CA 5
ATOM 2165 C C . CYS A 1 33 ? -4.367 7.574 -16.052 1.00 0.00 33 CYS A C 5
ATOM 2166 O O . CYS A 1 33 ? -5.346 6.861 -15.831 1.00 0.00 33 CYS A O 5
ATOM 2173 N N . ALA A 1 34 ? -4.076 8.048 -17.259 1.00 0.00 34 ALA A N 5
ATOM 2174 C CA . ALA A 1 34 ? -4.909 7.750 -18.418 1.00 0.00 34 ALA A CA 5
ATOM 2175 C C . ALA A 1 34 ? -4.430 6.488 -19.128 1.00 0.00 34 ALA A C 5
ATOM 2176 O O . ALA A 1 34 ? -4.250 6.479 -20.346 1.00 0.00 34 ALA A O 5
ATOM 2183 N N . HIS A 1 35 ? -4.225 5.424 -18.358 1.00 0.00 35 HIS A N 5
ATOM 2184 C CA . HIS A 1 35 ? -3.766 4.156 -18.914 1.00 0.00 35 HIS A CA 5
ATOM 2185 C C . HIS A 1 35 ? -2.461 4.339 -19.683 1.00 0.00 35 HIS A C 5
ATOM 2186 O O . HIS A 1 35 ? -1.666 5.226 -19.371 1.00 0.00 35 HIS A O 5
ATOM 2201 N N . SER A 1 1 ? 1.555 -0.073 -0.193 1.00 0.00 1 SER A N 6
ATOM 2202 C CA . SER A 1 1 ? 2.295 -0.122 -1.448 1.00 0.00 1 SER A CA 6
ATOM 2203 C C . SER A 1 1 ? 3.791 -0.275 -1.191 1.00 0.00 1 SER A C 6
ATOM 2204 O O . SER A 1 1 ? 4.349 0.369 -0.304 1.00 0.00 1 SER A O 6
ATOM 2212 N N . GLY A 1 2 ? 4.435 -1.134 -1.976 1.00 0.00 2 GLY A N 6
ATOM 2213 C CA . GLY A 1 2 ? 5.860 -1.357 -1.819 1.00 0.00 2 GLY A CA 6
ATOM 2214 C C . GLY A 1 2 ? 6.659 -0.070 -1.876 1.00 0.00 2 GLY A C 6
ATOM 2215 O O . GLY A 1 2 ? 6.100 0.966 -2.237 1.00 0.00 2 GLY A O 6
ATOM 2219 N N . PRO A 1 3 ? 7.957 -0.153 -1.517 1.00 0.00 3 PRO A N 6
ATOM 2220 C CA . PRO A 1 3 ? 8.750 1.043 -1.290 1.00 0.00 3 PRO A CA 6
ATOM 2221 C C . PRO A 1 3 ? 9.123 1.714 -2.614 1.00 0.00 3 PRO A C 6
ATOM 2222 O O . PRO A 1 3 ? 9.592 2.850 -2.660 1.00 0.00 3 PRO A O 6
ATOM 2233 N N . ASN A 1 4 ? 8.900 0.979 -3.698 1.00 0.00 4 ASN A N 6
ATOM 2234 C CA . ASN A 1 4 ? 9.203 1.477 -5.035 1.00 0.00 4 ASN A CA 6
ATOM 2235 C C . ASN A 1 4 ? 7.941 1.986 -5.725 1.00 0.00 4 ASN A C 6
ATOM 2236 O O . ASN A 1 4 ? 7.981 2.415 -6.877 1.00 0.00 4 ASN A O 6
ATOM 2247 N N . GLY A 1 5 ? 6.821 1.937 -5.010 1.00 0.00 5 GLY A N 6
ATOM 2248 C CA . GLY A 1 5 ? 5.564 2.397 -5.568 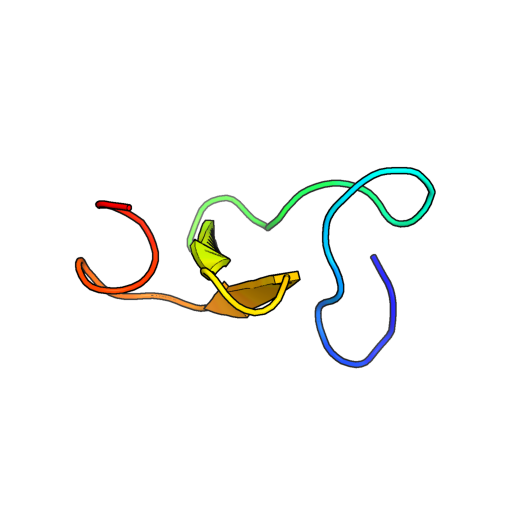1.00 0.00 5 GLY A CA 6
ATOM 2249 C C . GLY A 1 5 ? 4.762 1.273 -6.194 1.00 0.00 5 GLY A C 6
ATOM 2250 O O . GLY A 1 5 ? 3.891 1.515 -7.030 1.00 0.00 5 GLY A O 6
ATOM 2254 N N . GLN A 1 6 ? 5.057 0.041 -5.791 1.00 0.00 6 GLN A N 6
ATOM 2255 C CA . GLN A 1 6 ? 4.358 -1.124 -6.321 1.00 0.00 6 GLN A CA 6
ATOM 2256 C C . GLN A 1 6 ? 2.872 -1.065 -5.986 1.00 0.00 6 GLN A C 6
ATOM 2257 O O . GLN A 1 6 ? 2.491 -0.847 -4.835 1.00 0.00 6 GLN A O 6
ATOM 2271 N N . CYS A 1 7 ? 2.034 -1.261 -6.999 1.00 0.00 7 CYS A N 6
ATOM 2272 C CA . CYS A 1 7 ? 0.588 -1.230 -6.814 1.00 0.00 7 CYS A CA 6
ATOM 2273 C C . CYS A 1 7 ? -0.065 -2.466 -7.425 1.00 0.00 7 CYS A C 6
ATOM 2274 O O . CYS A 1 7 ? 0.410 -3.002 -8.425 1.00 0.00 7 CYS A O 6
ATOM 2281 N N . GLY A 1 8 ? -1.159 -2.913 -6.815 1.00 0.00 8 GLY A N 6
ATOM 2282 C CA . GLY A 1 8 ? -1.860 -4.082 -7.312 1.00 0.00 8 GLY A CA 6
ATOM 2283 C C . GLY A 1 8 ? -2.048 -5.143 -6.246 1.00 0.00 8 GLY A C 6
ATOM 2284 O O . GLY A 1 8 ? -2.006 -4.814 -5.061 1.00 0.00 8 GLY A O 6
ATOM 2288 N N . PRO A 1 9 ? -2.254 -6.404 -6.683 1.00 0.00 9 PRO A N 6
ATOM 2289 C CA . PRO A 1 9 ? -2.923 -7.386 -5.847 1.00 0.00 9 PRO A CA 6
ATOM 2290 C C . PRO A 1 9 ? -1.995 -7.885 -4.738 1.00 0.00 9 PRO A C 6
ATOM 2291 O O . PRO A 1 9 ? -1.407 -8.963 -4.820 1.00 0.00 9 PRO A O 6
ATOM 2302 N N . GLY A 1 10 ? -1.961 -7.124 -3.649 1.00 0.00 10 GLY A N 6
ATOM 2303 C CA . GLY A 1 10 ? -1.211 -7.538 -2.477 1.00 0.00 10 GLY A CA 6
ATOM 2304 C C . GLY A 1 10 ? -0.400 -6.406 -1.878 1.00 0.00 10 GLY A C 6
ATOM 2305 O O . GLY A 1 10 ? 0.129 -6.530 -0.774 1.00 0.00 10 GLY A O 6
ATOM 2309 N N . TRP A 1 11 ? -0.301 -5.301 -2.608 1.00 0.00 11 TRP A N 6
ATOM 2310 C CA . TRP A 1 11 ? 0.453 -4.143 -2.142 1.00 0.00 11 TRP A CA 6
ATOM 2311 C C . TRP A 1 11 ? -0.465 -2.944 -1.932 1.00 0.00 11 TRP A C 6
ATOM 2312 O O . TRP A 1 11 ? -0.240 -2.126 -1.040 1.00 0.00 11 TRP A O 6
ATOM 2333 N N . GLY A 1 12 ? -1.501 -2.845 -2.759 1.00 0.00 12 GLY A N 6
ATOM 2334 C CA . GLY A 1 12 ? -2.438 -1.742 -2.646 1.00 0.00 12 GLY A CA 6
ATOM 2335 C C . GLY A 1 12 ? -2.282 -0.732 -3.766 1.00 0.00 12 GLY A C 6
ATOM 2336 O O . GLY A 1 12 ? -1.686 -1.029 -4.800 1.00 0.00 12 GLY A O 6
ATOM 2340 N N . GLY A 1 13 ? -2.821 0.466 -3.559 1.00 0.00 13 GLY A N 6
ATOM 2341 C CA . GLY A 1 13 ? -2.729 1.504 -4.569 1.00 0.00 13 GLY A CA 6
ATOM 2342 C C . GLY A 1 13 ? -2.228 2.819 -4.005 1.00 0.00 13 GLY A C 6
ATOM 2343 O O . GLY A 1 13 ? -1.691 2.863 -2.898 1.00 0.00 13 GLY A O 6
ATOM 2347 N N . CYS A 1 14 ? -2.403 3.893 -4.767 1.00 0.00 14 CYS A N 6
ATOM 2348 C CA . CYS A 1 14 ? -1.963 5.215 -4.339 1.00 0.00 14 CYS A CA 6
ATOM 2349 C C . CYS A 1 14 ? -3.107 6.221 -4.420 1.00 0.00 14 CYS A C 6
ATOM 2350 O O . CYS A 1 14 ? -4.097 5.997 -5.117 1.00 0.00 14 CYS A O 6
ATOM 2357 N N . ARG A 1 15 ? -2.964 7.331 -3.702 1.00 0.00 15 ARG A N 6
ATOM 2358 C CA . ARG A 1 15 ? -3.985 8.371 -3.691 1.00 0.00 15 ARG A CA 6
ATOM 2359 C C . ARG A 1 15 ? -4.185 8.951 -5.088 1.00 0.00 15 ARG A C 6
ATOM 2360 O O . ARG A 1 15 ? -3.436 8.641 -6.013 1.00 0.00 15 ARG A O 6
ATOM 2381 N N . GLY A 1 16 ? -5.202 9.795 -5.233 1.00 0.00 16 GLY A N 6
ATOM 2382 C CA . GLY A 1 16 ? -5.483 10.404 -6.520 1.00 0.00 16 GLY A CA 6
ATOM 2383 C C . GLY A 1 16 ? -4.261 11.064 -7.128 1.00 0.00 16 GLY A C 6
ATOM 2384 O O . GLY A 1 16 ? -4.095 11.076 -8.347 1.00 0.00 16 GLY A O 6
ATOM 2388 N N . GLY A 1 17 ? -3.404 11.618 -6.276 1.00 0.00 17 GLY A N 6
ATOM 2389 C CA . GLY A 1 17 ? -2.203 12.277 -6.755 1.00 0.00 17 GLY A CA 6
ATOM 2390 C C . GLY A 1 17 ? -1.332 11.360 -7.591 1.00 0.00 17 GLY A C 6
ATOM 2391 O O . GLY A 1 17 ? -0.510 11.824 -8.382 1.00 0.00 17 GLY A O 6
ATOM 2395 N N . LEU A 1 18 ? -1.510 10.056 -7.415 1.00 0.00 18 LEU A N 6
ATOM 2396 C CA . LEU A 1 18 ? -0.733 9.070 -8.158 1.00 0.00 18 LEU A CA 6
ATOM 2397 C C . LEU A 1 18 ? -1.645 8.032 -8.804 1.00 0.00 18 LEU A C 6
ATOM 2398 O O . LEU A 1 18 ? -2.798 7.868 -8.404 1.00 0.00 18 LEU A O 6
ATOM 2414 N N . CYS A 1 19 ? -1.120 7.330 -9.802 1.00 0.00 19 CYS A N 6
ATOM 2415 C CA . CYS A 1 19 ? -1.884 6.305 -10.503 1.00 0.00 19 CYS A CA 6
ATOM 2416 C C . CYS A 1 19 ? -1.008 5.099 -10.828 1.00 0.00 19 CYS A C 6
ATOM 2417 O O . CYS A 1 19 ? 0.201 5.231 -11.024 1.00 0.00 19 CYS A O 6
ATOM 2424 N N . CYS A 1 20 ? -1.625 3.924 -10.883 1.00 0.00 20 CYS A N 6
ATOM 2425 C CA . CYS A 1 20 ? -0.903 2.693 -11.184 1.00 0.00 20 CYS A CA 6
ATOM 2426 C C . CYS A 1 20 ? -0.498 2.646 -12.654 1.00 0.00 20 CYS A C 6
ATOM 2427 O O . CYS A 1 20 ? -1.347 2.678 -13.544 1.00 0.00 20 CYS A O 6
ATOM 2434 N N . SER A 1 21 ? 0.806 2.570 -12.900 1.00 0.00 21 SER A N 6
ATOM 2435 C CA . SER A 1 21 ? 1.325 2.522 -14.262 1.00 0.00 21 SER A CA 6
ATOM 2436 C C . SER A 1 21 ? 1.215 1.113 -14.836 1.00 0.00 21 SER A C 6
ATOM 2437 O O . SER A 1 21 ? 0.859 0.170 -14.130 1.00 0.00 21 SER A O 6
ATOM 2445 N N . GLN A 1 22 ? 1.523 0.979 -16.122 1.00 0.00 22 GLN A N 6
ATOM 2446 C CA . GLN A 1 22 ? 1.457 -0.315 -16.792 1.00 0.00 22 GLN A CA 6
ATOM 2447 C C . GLN A 1 22 ? 2.552 -1.247 -16.284 1.00 0.00 22 GLN A C 6
ATOM 2448 O O . GLN A 1 22 ? 2.556 -2.440 -16.588 1.00 0.00 22 GLN A O 6
ATOM 2462 N N . TYR A 1 23 ? 3.480 -0.695 -15.510 1.00 0.00 23 TYR A N 6
ATOM 2463 C CA . TYR A 1 23 ? 4.582 -1.476 -14.962 1.00 0.00 23 TYR A CA 6
ATOM 2464 C C . TYR A 1 23 ? 4.349 -1.786 -13.487 1.00 0.00 23 TYR A C 6
ATOM 2465 O O . TYR A 1 23 ? 5.203 -2.371 -12.821 1.00 0.00 23 TYR A O 6
ATOM 2483 N N . GLY A 1 24 ? 3.185 -1.390 -12.982 1.00 0.00 24 GLY A N 6
ATOM 2484 C CA . GLY A 1 24 ? 2.858 -1.634 -11.589 1.00 0.00 24 GLY A CA 6
ATOM 2485 C C . GLY A 1 24 ? 3.476 -0.608 -10.660 1.00 0.00 24 GLY A C 6
ATOM 2486 O O . GLY A 1 24 ? 3.492 -0.792 -9.443 1.00 0.00 24 GLY A O 6
ATOM 2490 N N . TYR A 1 25 ? 3.988 0.475 -11.234 1.00 0.00 25 TYR A N 6
ATOM 2491 C CA . TYR A 1 25 ? 4.615 1.532 -10.450 1.00 0.00 25 TYR A CA 6
ATOM 2492 C C . TYR A 1 25 ? 3.741 2.783 -10.426 1.00 0.00 25 TYR A C 6
ATOM 2493 O O . TYR A 1 25 ? 3.266 3.242 -11.465 1.00 0.00 25 TYR A O 6
ATOM 2511 N N . CYS A 1 26 ? 3.535 3.330 -9.233 1.00 0.00 26 CYS A N 6
ATOM 2512 C CA . CYS A 1 26 ? 2.720 4.528 -9.071 1.00 0.00 26 CYS A CA 6
ATOM 2513 C C . CYS A 1 26 ? 3.433 5.752 -9.638 1.00 0.00 26 CYS A C 6
ATOM 2514 O O . CYS A 1 26 ? 4.637 5.922 -9.454 1.00 0.00 26 CYS A O 6
ATOM 2521 N N . GLY A 1 27 ? 2.679 6.603 -10.328 1.00 0.00 27 GLY A N 6
ATOM 2522 C CA . GLY A 1 27 ? 3.256 7.800 -10.911 1.00 0.00 27 GLY A CA 6
ATOM 2523 C C . GLY A 1 27 ? 2.202 8.809 -11.322 1.00 0.00 27 GLY A C 6
ATOM 2524 O O . GLY A 1 27 ? 1.013 8.494 -11.362 1.00 0.00 27 GLY A O 6
ATOM 2528 N N . SER A 1 28 ? 2.639 10.027 -11.628 1.00 0.00 28 SER A N 6
ATOM 2529 C CA . SER A 1 28 ? 1.724 11.088 -12.033 1.00 0.00 28 SER A CA 6
ATOM 2530 C C . SER A 1 28 ? 1.762 11.290 -13.545 1.00 0.00 28 SER A C 6
ATOM 2531 O O . SER A 1 28 ? 2.616 10.735 -14.235 1.00 0.00 28 SER A O 6
ATOM 2539 N N . GLY A 1 29 ? 0.828 12.088 -14.053 1.00 0.00 29 GLY A N 6
ATOM 2540 C CA . GLY A 1 29 ? 0.771 12.350 -15.479 1.00 0.00 29 GLY A CA 6
ATOM 2541 C C . GLY A 1 29 ? -0.356 11.600 -16.161 1.00 0.00 29 GLY A C 6
ATOM 2542 O O . GLY A 1 29 ? -0.895 10.663 -15.573 1.00 0.00 29 GLY A O 6
ATOM 2546 N N . PRO A 1 30 ? -0.701 12.029 -17.405 1.00 0.00 30 PRO A N 6
ATOM 2547 C CA . PRO A 1 30 ? -1.769 11.384 -18.150 1.00 0.00 30 PRO A CA 6
ATOM 2548 C C . PRO A 1 30 ? -1.313 10.033 -18.704 1.00 0.00 30 PRO A C 6
ATOM 2549 O O . PRO A 1 30 ? -2.113 9.166 -19.054 1.00 0.00 30 PRO A O 6
ATOM 2560 N N . LYS A 1 31 ? 0.004 9.872 -18.777 1.00 0.00 31 LYS A N 6
ATOM 2561 C CA . LYS A 1 31 ? 0.598 8.640 -19.283 1.00 0.00 31 LYS A CA 6
ATOM 2562 C C . LYS A 1 31 ? 0.584 7.551 -18.215 1.00 0.00 31 LYS A C 6
ATOM 2563 O O . LYS A 1 31 ? 0.919 6.398 -18.487 1.00 0.00 31 LYS A O 6
ATOM 2582 N N . TYR A 1 32 ? 0.194 7.925 -17.002 1.00 0.00 32 TYR A N 6
ATOM 2583 C CA . TYR A 1 32 ? 0.137 6.979 -15.893 1.00 0.00 32 TYR A CA 6
ATOM 2584 C C . TYR A 1 32 ? -1.285 6.856 -15.354 1.00 0.00 32 TYR A C 6
ATOM 2585 O O . TYR A 1 32 ? -1.693 5.795 -14.881 1.00 0.00 32 TYR A O 6
ATOM 2603 N N . CYS A 1 33 ? -2.036 7.950 -15.429 1.00 0.00 33 CYS A N 6
ATOM 2604 C CA . CYS A 1 33 ? -3.412 7.968 -14.950 1.00 0.00 33 CYS A CA 6
ATOM 2605 C C . CYS A 1 33 ? -4.381 7.581 -16.064 1.00 0.00 33 CYS A C 6
ATOM 2606 O O . CYS A 1 33 ? -5.357 6.868 -15.832 1.00 0.00 33 CYS A O 6
ATOM 2613 N N . ALA A 1 34 ? -4.103 8.057 -17.273 1.00 0.00 34 ALA A N 6
ATOM 2614 C CA . ALA A 1 34 ? -4.948 7.760 -18.424 1.00 0.00 34 ALA A CA 6
ATOM 2615 C C . ALA A 1 34 ? -4.476 6.498 -19.139 1.00 0.00 34 ALA A C 6
ATOM 2616 O O . ALA A 1 34 ? -4.313 6.489 -20.360 1.00 0.00 34 ALA A O 6
ATOM 2623 N N . HIS A 1 35 ? -4.258 5.435 -18.372 1.00 0.00 35 HIS A N 6
ATOM 2624 C CA . HIS A 1 35 ? -3.806 4.167 -18.934 1.00 0.00 35 HIS A CA 6
ATOM 2625 C C . HIS A 1 35 ? -2.519 4.355 -19.732 1.00 0.00 35 HIS A C 6
ATOM 2626 O O . HIS A 1 35 ? -1.502 3.722 -19.447 1.00 0.00 35 HIS A O 6
ATOM 2641 N N . SER A 1 1 ? 1.009 0.137 -0.193 1.00 0.00 1 SER A N 7
ATOM 2642 C CA . SER A 1 1 ? 1.826 0.026 -1.396 1.00 0.00 1 SER A CA 7
ATOM 2643 C C . SER A 1 1 ? 3.310 -0.001 -1.043 1.00 0.00 1 SER A C 7
ATOM 2644 O O . SER A 1 1 ? 3.767 0.739 -0.173 1.00 0.00 1 SER A O 7
ATOM 2652 N N . GLY A 1 2 ? 4.059 -0.862 -1.726 1.00 0.00 2 GLY A N 7
ATOM 2653 C CA . GLY A 1 2 ? 5.483 -0.971 -1.471 1.00 0.00 2 GLY A CA 7
ATOM 2654 C C . GLY A 1 2 ? 6.195 0.363 -1.577 1.00 0.00 2 GLY A C 7
ATOM 2655 O O . GLY A 1 2 ? 5.577 1.340 -1.998 1.00 0.00 2 GLY A O 7
ATOM 2659 N N . PRO A 1 3 ? 7.488 0.385 -1.190 1.00 0.00 3 PRO A N 7
ATOM 2660 C CA . PRO A 1 3 ? 8.193 1.642 -1.006 1.00 0.00 3 PRO A CA 7
ATOM 2661 C C . PRO A 1 3 ? 8.549 2.273 -2.354 1.00 0.00 3 PRO A C 7
ATOM 2662 O O . PRO A 1 3 ? 8.942 3.435 -2.447 1.00 0.00 3 PRO A O 7
ATOM 2673 N N . ASN A 1 4 ? 8.402 1.473 -3.405 1.00 0.00 4 ASN A N 7
ATOM 2674 C CA . ASN A 1 4 ? 8.701 1.926 -4.759 1.00 0.00 4 ASN A CA 7
ATOM 2675 C C . ASN A 1 4 ? 7.425 2.331 -5.491 1.00 0.00 4 ASN A C 7
ATOM 2676 O O . ASN A 1 4 ? 7.464 2.726 -6.656 1.00 0.00 4 ASN A O 7
ATOM 2687 N N . GLY A 1 5 ? 6.294 2.229 -4.799 1.00 0.00 5 GLY A N 7
ATOM 2688 C CA . GLY A 1 5 ? 5.022 2.588 -5.399 1.00 0.00 5 GLY A CA 7
ATOM 2689 C C . GLY A 1 5 ? 4.375 1.426 -6.125 1.00 0.00 5 GLY A C 7
ATOM 2690 O O . GLY A 1 5 ? 3.599 1.625 -7.059 1.00 0.00 5 GLY A O 7
ATOM 2694 N N . GLN A 1 6 ? 4.697 0.209 -5.697 1.00 0.00 6 GLN A N 7
ATOM 2695 C CA . GLN A 1 6 ? 4.142 -0.989 -6.315 1.00 0.00 6 GLN A CA 7
ATOM 2696 C C . GLN A 1 6 ? 2.639 -1.080 -6.075 1.00 0.00 6 GLN A C 7
ATOM 2697 O O . GLN A 1 6 ? 2.171 -0.954 -4.943 1.00 0.00 6 GLN A O 7
ATOM 2711 N N . CYS A 1 7 ? 1.886 -1.298 -7.148 1.00 0.00 7 CYS A N 7
ATOM 2712 C CA . CYS A 1 7 ? 0.435 -1.404 -7.055 1.00 0.00 7 CYS A CA 7
ATOM 2713 C C . CYS A 1 7 ? -0.045 -2.758 -7.572 1.00 0.00 7 CYS A C 7
ATOM 2714 O O . CYS A 1 7 ? 0.545 -3.330 -8.487 1.00 0.00 7 CYS A O 7
ATOM 2721 N N . GLY A 1 8 ? -1.122 -3.264 -6.978 1.00 0.00 8 GLY A N 7
ATOM 2722 C CA . GLY A 1 8 ? -1.664 -4.545 -7.391 1.00 0.00 8 GLY A CA 7
ATOM 2723 C C . GLY A 1 8 ? -1.802 -5.516 -6.236 1.00 0.00 8 GLY A C 7
ATOM 2724 O O . GLY A 1 8 ? -1.857 -5.076 -5.089 1.00 0.00 8 GLY A O 7
ATOM 2728 N N . PRO A 1 9 ? -1.858 -6.827 -6.556 1.00 0.00 9 PRO A N 7
ATOM 2729 C CA . PRO A 1 9 ? -2.471 -7.791 -5.659 1.00 0.00 9 PRO A CA 7
ATOM 2730 C C . PRO A 1 9 ? -1.558 -8.086 -4.466 1.00 0.00 9 PRO A C 7
ATOM 2731 O O . PRO A 1 9 ? -0.865 -9.101 -4.416 1.00 0.00 9 PRO A O 7
ATOM 2742 N N . GLY A 1 10 ? -1.656 -7.226 -3.457 1.00 0.00 10 GLY A N 7
ATOM 2743 C CA . GLY A 1 10 ? -0.932 -7.449 -2.220 1.00 0.00 10 GLY A CA 7
ATOM 2744 C C . GLY A 1 10 ? -0.259 -6.191 -1.707 1.00 0.00 10 GLY A C 7
ATOM 2745 O O . GLY A 1 10 ? 0.226 -6.156 -0.576 1.00 0.00 10 GLY A O 7
ATOM 2749 N N . TRP A 1 11 ? -0.228 -5.157 -2.540 1.00 0.00 11 TRP A N 7
ATOM 2750 C CA . TRP A 1 11 ? 0.392 -3.892 -2.164 1.00 0.00 11 TRP A CA 7
ATOM 2751 C C . TRP A 1 11 ? -0.645 -2.776 -2.098 1.00 0.00 11 TRP A C 7
ATOM 2752 O O . TRP A 1 11 ? -0.536 -1.863 -1.280 1.00 0.00 11 TRP A O 7
ATOM 2773 N N . GLY A 1 12 ? -1.651 -2.856 -2.963 1.00 0.00 12 GLY A N 7
ATOM 2774 C CA . GLY A 1 12 ? -2.693 -1.847 -2.985 1.00 0.00 12 GLY A CA 7
ATOM 2775 C C . GLY A 1 12 ? -2.641 -0.986 -4.231 1.00 0.00 12 GLY A C 7
ATOM 2776 O O . GLY A 1 12 ? -1.994 -1.344 -5.215 1.00 0.00 12 GLY A O 7
ATOM 2780 N N . GLY A 1 13 ? -3.326 0.153 -4.192 1.00 0.00 13 GLY A N 7
ATOM 2781 C CA . GLY A 1 13 ? -3.342 1.048 -5.334 1.00 0.00 13 GLY A CA 7
ATOM 2782 C C . GLY A 1 13 ? -2.547 2.316 -5.089 1.00 0.00 13 GLY A C 7
ATOM 2783 O O . GLY A 1 13 ? -1.751 2.386 -4.152 1.00 0.00 13 GLY A O 7
ATOM 2787 N N . CYS A 1 14 ? -2.761 3.319 -5.933 1.00 0.00 14 CYS A N 7
ATOM 2788 C CA . CYS A 1 14 ? -2.057 4.589 -5.806 1.00 0.00 14 CYS A CA 7
ATOM 2789 C C . CYS A 1 14 ? -3.008 5.695 -5.357 1.00 0.00 14 CYS A C 7
ATOM 2790 O O . CYS A 1 14 ? -4.225 5.581 -5.506 1.00 0.00 14 CYS A O 7
ATOM 2797 N N . ARG A 1 15 ? -2.444 6.766 -4.808 1.00 0.00 15 ARG A N 7
ATOM 2798 C CA . ARG A 1 15 ? -3.241 7.893 -4.337 1.00 0.00 15 ARG A CA 7
ATOM 2799 C C . ARG A 1 15 ? -2.425 9.182 -4.360 1.00 0.00 15 ARG A C 7
ATOM 2800 O O . ARG A 1 15 ? -1.276 9.195 -4.799 1.00 0.00 15 ARG A O 7
ATOM 2821 N N . GLY A 1 16 ? -3.030 10.267 -3.884 1.00 0.00 16 GLY A N 7
ATOM 2822 C CA . GLY A 1 16 ? -2.346 11.547 -3.860 1.00 0.00 16 GLY A CA 7
ATOM 2823 C C . GLY A 1 16 ? -1.864 11.973 -5.233 1.00 0.00 16 GLY A C 7
ATOM 2824 O O . GLY A 1 16 ? -0.736 12.438 -5.386 1.00 0.00 16 GLY A O 7
ATOM 2828 N N . GLY A 1 17 ? -2.723 11.812 -6.236 1.00 0.00 17 GLY A N 7
ATOM 2829 C CA . GLY A 1 17 ? -2.360 12.187 -7.590 1.00 0.00 17 GLY A CA 7
ATOM 2830 C C . GLY A 1 17 ? -1.617 11.084 -8.317 1.00 0.00 17 GLY A C 7
ATOM 2831 O O . GLY A 1 17 ? -1.365 11.182 -9.519 1.00 0.00 17 GLY A O 7
ATOM 2835 N N . LEU A 1 18 ? -1.263 10.031 -7.589 1.00 0.00 18 LEU A N 7
ATOM 2836 C CA . LEU A 1 18 ? -0.542 8.904 -8.171 1.00 0.00 18 LEU A CA 7
ATOM 2837 C C . LEU A 1 18 ? -1.508 7.914 -8.815 1.00 0.00 18 LEU A C 7
ATOM 2838 O O . LEU A 1 18 ? -2.685 7.857 -8.457 1.00 0.00 18 LEU A O 7
ATOM 2854 N N . CYS A 1 19 ? -1.002 7.134 -9.764 1.00 0.00 19 CYS A N 7
ATOM 2855 C CA . CYS A 1 19 ? -1.818 6.145 -10.457 1.00 0.00 19 CYS A CA 7
ATOM 2856 C C . CYS A 1 19 ? -0.984 4.926 -10.844 1.00 0.00 19 CYS A C 7
ATOM 2857 O O . CYS A 1 19 ? 0.226 5.028 -11.050 1.00 0.00 19 CYS A O 7
ATOM 2864 N N . CYS A 1 20 ? -1.639 3.774 -10.940 1.00 0.00 20 CYS A N 7
ATOM 2865 C CA . CYS A 1 20 ? -0.960 2.536 -11.301 1.00 0.00 20 CYS A CA 7
ATOM 2866 C C . CYS A 1 20 ? -0.518 2.564 -12.761 1.00 0.00 20 CYS A C 7
ATOM 2867 O O . CYS A 1 20 ? -1.346 2.603 -13.670 1.00 0.00 20 CYS A O 7
ATOM 2874 N N . SER A 1 21 ? 0.794 2.542 -12.977 1.00 0.00 21 SER A N 7
ATOM 2875 C CA . SER A 1 21 ? 1.347 2.568 -14.326 1.00 0.00 21 SER A CA 7
ATOM 2876 C C . SER A 1 21 ? 1.299 1.181 -14.960 1.00 0.00 21 SER A C 7
ATOM 2877 O O . SER A 1 21 ? 0.931 0.203 -14.310 1.00 0.00 21 SER A O 7
ATOM 2885 N N . GLN A 1 22 ? 1.674 1.106 -16.232 1.00 0.00 22 GLN A N 7
ATOM 2886 C CA . GLN A 1 22 ? 1.674 -0.161 -16.955 1.00 0.00 22 GLN A CA 7
ATOM 2887 C C . GLN A 1 22 ? 2.747 -1.098 -16.410 1.00 0.00 22 GLN A C 7
ATOM 2888 O O . GLN A 1 22 ? 2.777 -2.283 -16.744 1.00 0.00 22 GLN A O 7
ATOM 2902 N N . TYR A 1 23 ? 3.626 -0.560 -15.572 1.00 0.00 23 TYR A N 7
ATOM 2903 C CA . TYR A 1 23 ? 4.702 -1.348 -14.984 1.00 0.00 23 TYR A CA 7
ATOM 2904 C C . TYR A 1 23 ? 4.425 -1.635 -13.512 1.00 0.00 23 TYR A C 7
ATOM 2905 O O . TYR A 1 23 ? 5.298 -2.107 -12.784 1.00 0.00 23 TYR A O 7
ATOM 2923 N N . GLY A 1 24 ? 3.201 -1.347 -13.079 1.00 0.00 24 GLY A N 7
ATOM 2924 C CA . GLY A 1 24 ? 2.829 -1.581 -11.696 1.00 0.00 24 GLY A CA 7
ATOM 2925 C C . GLY A 1 24 ? 3.459 -0.580 -10.749 1.00 0.00 24 GLY A C 7
ATOM 2926 O O . GLY A 1 24 ? 3.487 -0.794 -9.537 1.00 0.00 24 GLY A O 7
ATOM 2930 N N . TYR A 1 25 ? 3.968 0.516 -11.301 1.00 0.00 25 TYR A N 7
ATOM 2931 C CA . TYR A 1 25 ? 4.605 1.552 -10.497 1.00 0.00 25 TYR A CA 7
ATOM 2932 C C . TYR A 1 25 ? 3.733 2.803 -10.431 1.00 0.00 25 TYR A C 7
ATOM 2933 O O . TYR A 1 25 ? 3.250 3.292 -11.453 1.00 0.00 25 TYR A O 7
ATOM 2951 N N . CYS A 1 26 ? 3.537 3.316 -9.221 1.00 0.00 26 CYS A N 7
ATOM 2952 C CA . CYS A 1 26 ? 2.725 4.509 -9.019 1.00 0.00 26 CYS A CA 7
ATOM 2953 C C . CYS A 1 26 ? 3.393 5.733 -9.638 1.00 0.00 26 CYS A C 7
ATOM 2954 O O . CYS A 1 26 ? 4.593 5.949 -9.474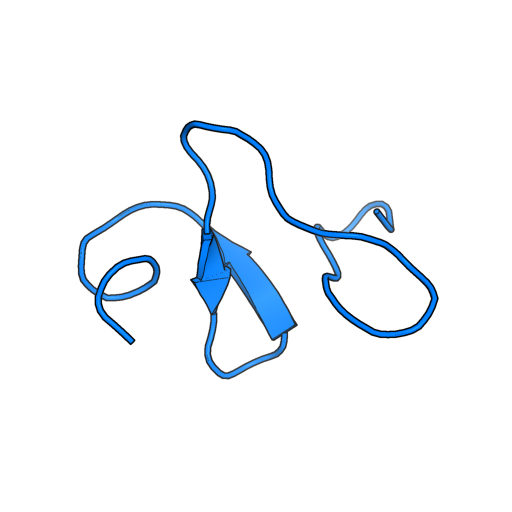 1.00 0.00 26 CYS A O 7
ATOM 2961 N N . GLY A 1 27 ? 2.606 6.533 -10.352 1.00 0.00 27 GLY A N 7
ATOM 2962 C CA . GLY A 1 27 ? 3.138 7.725 -10.985 1.00 0.00 27 GLY A CA 7
ATOM 2963 C C . GLY A 1 27 ? 2.057 8.729 -11.333 1.00 0.00 27 GLY A C 7
ATOM 2964 O O . GLY A 1 27 ? 0.870 8.400 -11.328 1.00 0.00 27 GLY A O 7
ATOM 2968 N N . SER A 1 28 ? 2.466 9.956 -11.636 1.00 0.00 28 SER A N 7
ATOM 2969 C CA . SER A 1 28 ? 1.522 11.013 -11.982 1.00 0.00 28 SER A CA 7
ATOM 2970 C C . SER A 1 28 ? 1.504 11.251 -13.489 1.00 0.00 28 SER A C 7
ATOM 2971 O O . SER A 1 28 ? 2.337 10.722 -14.223 1.00 0.00 28 SER A O 7
ATOM 2979 N N . GLY A 1 29 ? 0.545 12.054 -13.943 1.00 0.00 29 GLY A N 7
ATOM 2980 C CA . GLY A 1 29 ? 0.435 12.349 -15.360 1.00 0.00 29 GLY A CA 7
ATOM 2981 C C . GLY A 1 29 ? -0.665 11.553 -16.034 1.00 0.00 29 GLY A C 7
ATOM 2982 O O . GLY A 1 29 ? -1.153 10.589 -15.446 1.00 0.00 29 GLY A O 7
ATOM 2986 N N . PRO A 1 30 ? -1.044 11.973 -17.270 1.00 0.00 30 PRO A N 7
ATOM 2987 C CA . PRO A 1 30 ? -2.091 11.285 -18.007 1.00 0.00 30 PRO A CA 7
ATOM 2988 C C . PRO A 1 30 ? -1.580 9.960 -18.576 1.00 0.00 30 PRO A C 7
ATOM 2989 O O . PRO A 1 30 ? -2.344 9.061 -18.928 1.00 0.00 30 PRO A O 7
ATOM 3000 N N . LYS A 1 31 ? -0.258 9.857 -18.659 1.00 0.00 31 LYS A N 7
ATOM 3001 C CA . LYS A 1 31 ? 0.386 8.656 -19.179 1.00 0.00 31 LYS A CA 7
ATOM 3002 C C . LYS A 1 31 ? 0.425 7.559 -18.121 1.00 0.00 31 LYS A C 7
ATOM 3003 O O . LYS A 1 31 ? 0.805 6.422 -18.405 1.00 0.00 31 LYS A O 7
ATOM 3022 N N . TYR A 1 32 ? 0.031 7.905 -16.901 1.00 0.00 32 TYR A N 7
ATOM 3023 C CA . TYR A 1 32 ? 0.022 6.949 -15.800 1.00 0.00 32 TYR A CA 7
ATOM 3024 C C . TYR A 1 32 ? -1.388 6.771 -15.244 1.00 0.00 32 TYR A C 7
ATOM 3025 O O . TYR A 1 32 ? -1.752 5.692 -14.777 1.00 0.00 32 TYR A O 7
ATOM 3043 N N . CYS A 1 33 ? -2.177 7.839 -15.298 1.00 0.00 33 CYS A N 7
ATOM 3044 C CA . CYS A 1 33 ? -3.547 7.803 -14.801 1.00 0.00 33 CYS A CA 7
ATOM 3045 C C . CYS A 1 33 ? -4.515 7.380 -15.903 1.00 0.00 33 CYS A C 7
ATOM 3046 O O . CYS A 1 33 ? -5.577 6.822 -15.630 1.00 0.00 33 CYS A O 7
ATOM 3053 N N . ALA A 1 34 ? -4.138 7.650 -17.149 1.00 0.00 34 ALA A N 7
ATOM 3054 C CA . ALA A 1 34 ? -4.971 7.295 -18.292 1.00 0.00 34 ALA A CA 7
ATOM 3055 C C . ALA A 1 34 ? -4.118 6.991 -19.519 1.00 0.00 34 ALA A C 7
ATOM 3056 O O . ALA A 1 34 ? -4.033 7.799 -20.444 1.00 0.00 34 ALA A O 7
ATOM 3063 N N . HIS A 1 35 ? -3.487 5.821 -19.520 1.00 0.00 35 HIS A N 7
ATOM 3064 C CA . HIS A 1 35 ? -2.640 5.410 -20.634 1.00 0.00 35 HIS A CA 7
ATOM 3065 C C . HIS A 1 35 ? -1.616 6.492 -20.966 1.00 0.00 35 HIS A C 7
ATOM 3066 O O . HIS A 1 35 ? -1.646 7.076 -22.050 1.00 0.00 35 HIS A O 7
ATOM 3081 N N . SER A 1 1 ? 0.952 0.039 -0.063 1.00 0.00 1 SER A N 8
ATOM 3082 C CA . SER A 1 1 ? 1.758 0.056 -1.279 1.00 0.00 1 SER A CA 8
ATOM 3083 C C . SER A 1 1 ? 3.246 0.031 -0.945 1.00 0.00 1 SER A C 8
ATOM 3084 O O . SER A 1 1 ? 3.712 0.769 -0.078 1.00 0.00 1 SER A O 8
ATOM 3092 N N . GLY A 1 2 ? 3.988 -0.826 -1.640 1.00 0.00 2 GLY A N 8
ATOM 3093 C CA . GLY A 1 2 ? 5.416 -0.933 -1.404 1.00 0.00 2 GLY A CA 8
ATOM 3094 C C . GLY A 1 2 ? 6.119 0.407 -1.483 1.00 0.00 2 GLY A C 8
ATOM 3095 O O . GLY A 1 2 ? 5.503 1.382 -1.913 1.00 0.00 2 GLY A O 8
ATOM 3099 N N . PRO A 1 3 ? 7.402 0.437 -1.064 1.00 0.00 3 PRO A N 8
ATOM 3100 C CA . PRO A 1 3 ? 8.092 1.698 -0.855 1.00 0.00 3 PRO A CA 8
ATOM 3101 C C . PRO A 1 3 ? 8.476 2.341 -2.190 1.00 0.00 3 PRO A C 8
ATOM 3102 O O . PRO A 1 3 ? 8.862 3.507 -2.266 1.00 0.00 3 PRO A O 8
ATOM 3113 N N . ASN A 1 4 ? 8.361 1.547 -3.249 1.00 0.00 4 ASN A N 8
ATOM 3114 C CA . ASN A 1 4 ? 8.690 2.011 -4.592 1.00 0.00 4 ASN A CA 8
ATOM 3115 C C . ASN A 1 4 ? 7.429 2.410 -5.353 1.00 0.00 4 ASN A C 8
ATOM 3116 O O . ASN A 1 4 ? 7.493 2.812 -6.514 1.00 0.00 4 ASN A O 8
ATOM 3127 N N . GLY A 1 5 ? 6.282 2.296 -4.690 1.00 0.00 5 GLY A N 8
ATOM 3128 C CA . GLY A 1 5 ? 5.023 2.648 -5.319 1.00 0.00 5 GLY A CA 8
ATOM 3129 C C . GLY A 1 5 ? 4.403 1.485 -6.067 1.00 0.00 5 GLY A C 8
ATOM 3130 O O . GLY A 1 5 ? 3.674 1.682 -7.038 1.00 0.00 5 GLY A O 8
ATOM 3134 N N . GLN A 1 6 ? 4.694 0.269 -5.614 1.00 0.00 6 GLN A N 8
ATOM 3135 C CA . GLN A 1 6 ? 4.161 -0.930 -6.250 1.00 0.00 6 GLN A CA 8
ATOM 3136 C C . GLN A 1 6 ? 2.657 -1.042 -6.026 1.00 0.00 6 GLN A C 8
ATOM 3137 O O . GLN A 1 6 ? 2.177 -0.933 -4.897 1.00 0.00 6 GLN A O 8
ATOM 3151 N N . CYS A 1 7 ? 1.917 -1.260 -7.108 1.00 0.00 7 CYS A N 8
ATOM 3152 C CA . CYS A 1 7 ? 0.467 -1.386 -7.031 1.00 0.00 7 CYS A CA 8
ATOM 3153 C C . CYS A 1 7 ? 0.010 -2.740 -7.566 1.00 0.00 7 CYS A C 8
ATOM 3154 O O . CYS A 1 7 ? 0.616 -3.295 -8.481 1.00 0.00 7 CYS A O 8
ATOM 3161 N N . GLY A 1 8 ? -1.066 -3.267 -6.988 1.00 0.00 8 GLY A N 8
ATOM 3162 C CA . GLY A 1 8 ? -1.586 -4.551 -7.419 1.00 0.00 8 GLY A CA 8
ATOM 3163 C C . GLY A 1 8 ? -1.723 -5.535 -6.275 1.00 0.00 8 GLY A C 8
ATOM 3164 O O . GLY A 1 8 ? -1.794 -5.108 -5.124 1.00 0.00 8 GLY A O 8
ATOM 3168 N N . PRO A 1 9 ? -1.759 -6.843 -6.610 1.00 0.00 9 PRO A N 8
ATOM 3169 C CA . PRO A 1 9 ? -2.366 -7.825 -5.728 1.00 0.00 9 PRO A CA 8
ATOM 3170 C C . PRO A 1 9 ? -1.461 -8.120 -4.530 1.00 0.00 9 PRO A C 8
ATOM 3171 O O . PRO A 1 9 ? -0.755 -9.127 -4.483 1.00 0.00 9 PRO A O 8
ATOM 3182 N N . GLY A 1 10 ? -1.579 -7.272 -3.513 1.00 0.00 10 GLY A N 8
ATOM 3183 C CA . GLY A 1 10 ? -0.863 -7.498 -2.271 1.00 0.00 10 GLY A CA 8
ATOM 3184 C C . GLY A 1 10 ? -0.213 -6.237 -1.738 1.00 0.00 10 GLY A C 8
ATOM 3185 O O . GLY A 1 10 ? 0.261 -6.207 -0.603 1.00 0.00 10 GLY A O 8
ATOM 3189 N N . TRP A 1 11 ? -0.189 -5.194 -2.560 1.00 0.00 11 TRP A N 8
ATOM 3190 C CA . TRP A 1 11 ? 0.410 -3.924 -2.165 1.00 0.00 11 TRP A CA 8
ATOM 3191 C C . TRP A 1 11 ? -0.643 -2.823 -2.097 1.00 0.00 11 TRP A C 8
ATOM 3192 O O . TRP A 1 11 ? -0.556 -1.918 -1.268 1.00 0.00 11 TRP A O 8
ATOM 3213 N N . GLY A 1 12 ? -1.639 -2.907 -2.974 1.00 0.00 12 GLY A N 8
ATOM 3214 C CA . GLY A 1 12 ? -2.694 -1.911 -2.996 1.00 0.00 12 GLY A CA 8
ATOM 3215 C C . GLY A 1 12 ? -2.644 -1.040 -4.236 1.00 0.00 12 GLY A C 8
ATOM 3216 O O . GLY A 1 12 ? -1.979 -1.378 -5.214 1.00 0.00 12 GLY A O 8
ATOM 3220 N N . GLY A 1 13 ? -3.351 0.085 -4.195 1.00 0.00 13 GLY A N 8
ATOM 3221 C CA . GLY A 1 13 ? -3.372 0.989 -5.331 1.00 0.00 13 GLY A CA 8
ATOM 3222 C C . GLY A 1 13 ? -2.558 2.244 -5.087 1.00 0.00 13 GLY A C 8
ATOM 3223 O O . GLY A 1 13 ? -1.747 2.298 -4.162 1.00 0.00 13 GLY A O 8
ATOM 3227 N N . CYS A 1 14 ? -2.772 3.257 -5.920 1.00 0.00 14 CYS A N 8
ATOM 3228 C CA . CYS A 1 14 ? -2.050 4.517 -5.794 1.00 0.00 14 CYS A CA 8
ATOM 3229 C C . CYS A 1 14 ? -2.972 5.624 -5.290 1.00 0.00 14 CYS A C 8
ATOM 3230 O O . CYS A 1 14 ? -4.196 5.500 -5.347 1.00 0.00 14 CYS A O 8
ATOM 3237 N N . ARG A 1 15 ? -2.376 6.705 -4.797 1.00 0.00 15 ARG A N 8
ATOM 3238 C CA . ARG A 1 15 ? -3.143 7.832 -4.282 1.00 0.00 15 ARG A CA 8
ATOM 3239 C C . ARG A 1 15 ? -2.332 9.122 -4.358 1.00 0.00 15 ARG A C 8
ATOM 3240 O O . ARG A 1 15 ? -1.214 9.135 -4.873 1.00 0.00 15 ARG A O 8
ATOM 3261 N N . GLY A 1 16 ? -2.903 10.207 -3.843 1.00 0.00 16 GLY A N 8
ATOM 3262 C CA . GLY A 1 16 ? -2.219 11.486 -3.863 1.00 0.00 16 GLY A CA 8
ATOM 3263 C C . GLY A 1 16 ? -1.837 11.917 -5.265 1.00 0.00 16 GLY A C 8
ATOM 3264 O O . GLY A 1 16 ? -0.724 12.389 -5.496 1.00 0.00 16 GLY A O 8
ATOM 3268 N N . GLY A 1 17 ? -2.761 11.753 -6.207 1.00 0.00 17 GLY A N 8
ATOM 3269 C CA . GLY A 1 17 ? -2.495 12.131 -7.582 1.00 0.00 17 GLY A CA 8
ATOM 3270 C C . GLY A 1 17 ? -1.730 11.064 -8.339 1.00 0.00 17 GLY A C 8
ATOM 3271 O O . GLY A 1 17 ? -1.481 11.200 -9.538 1.00 0.00 17 GLY A O 8
ATOM 3275 N N . LEU A 1 18 ? -1.353 10.000 -7.639 1.00 0.00 18 LEU A N 8
ATOM 3276 C CA . LEU A 1 18 ? -0.610 8.905 -8.253 1.00 0.00 18 LEU A CA 8
ATOM 3277 C C . LEU A 1 18 ? -1.557 7.877 -8.863 1.00 0.00 18 LEU A C 8
ATOM 3278 O O . LEU A 1 18 ? -2.710 7.755 -8.446 1.00 0.00 18 LEU A O 8
ATOM 3294 N N . CYS A 1 19 ? -1.064 7.138 -9.851 1.00 0.00 19 CYS A N 8
ATOM 3295 C CA . CYS A 1 19 ? -1.865 6.120 -10.519 1.00 0.00 19 CYS A CA 8
ATOM 3296 C C . CYS A 1 19 ? -1.008 4.915 -10.896 1.00 0.00 19 CYS A C 8
ATOM 3297 O O . CYS A 1 19 ? 0.199 5.038 -11.103 1.00 0.00 19 CYS A O 8
ATOM 3304 N N . CYS A 1 20 ? -1.642 3.750 -10.985 1.00 0.00 20 CYS A N 8
ATOM 3305 C CA . CYS A 1 20 ? -0.939 2.522 -11.338 1.00 0.00 20 CYS A CA 8
ATOM 3306 C C . CYS A 1 20 ? -0.495 2.549 -12.797 1.00 0.00 20 CYS A C 8
ATOM 3307 O O . CYS A 1 20 ? -1.322 2.589 -13.708 1.00 0.00 20 CYS A O 8
ATOM 3314 N N . SER A 1 21 ? 0.817 2.527 -13.011 1.00 0.00 21 SER A N 8
ATOM 3315 C CA . SER A 1 21 ? 1.372 2.553 -14.359 1.00 0.00 21 SER A CA 8
ATOM 3316 C C . SER A 1 21 ? 1.326 1.166 -14.993 1.00 0.00 21 SER A C 8
ATOM 3317 O O . SER A 1 21 ? 0.953 0.188 -14.344 1.00 0.00 21 SER A O 8
ATOM 3325 N N . GLN A 1 22 ? 1.706 1.089 -16.264 1.00 0.00 22 GLN A N 8
ATOM 3326 C CA . GLN A 1 22 ? 1.708 -0.178 -16.985 1.00 0.00 22 GLN A CA 8
ATOM 3327 C C . GLN A 1 22 ? 2.779 -1.115 -16.437 1.00 0.00 22 GLN A C 8
ATOM 3328 O O . GLN A 1 22 ? 2.811 -2.300 -16.771 1.00 0.00 22 GLN A O 8
ATOM 3342 N N . TYR A 1 23 ? 3.654 -0.577 -15.595 1.00 0.00 23 TYR A N 8
ATOM 3343 C CA . TYR A 1 23 ? 4.729 -1.364 -15.003 1.00 0.00 23 TYR A CA 8
ATOM 3344 C C . TYR A 1 23 ? 4.445 -1.656 -13.533 1.00 0.00 23 TYR A C 8
ATOM 3345 O O . TYR A 1 23 ? 5.311 -2.138 -12.805 1.00 0.00 23 TYR A O 8
ATOM 3363 N N . GLY A 1 24 ? 3.222 -1.359 -13.103 1.00 0.00 24 GLY A N 8
ATOM 3364 C CA . GLY A 1 24 ? 2.843 -1.595 -11.722 1.00 0.00 24 GLY A CA 8
ATOM 3365 C C . GLY A 1 24 ? 3.463 -0.591 -10.771 1.00 0.00 24 GLY A C 8
ATOM 3366 O O . GLY A 1 24 ? 3.484 -0.805 -9.558 1.00 0.00 24 GLY A O 8
ATOM 3370 N N . TYR A 1 25 ? 3.971 0.506 -11.320 1.00 0.00 25 TYR A N 8
ATOM 3371 C CA . TYR A 1 25 ? 4.599 1.545 -10.513 1.00 0.00 25 TYR A CA 8
ATOM 3372 C C . TYR A 1 25 ? 3.725 2.795 -10.457 1.00 0.00 25 TYR A C 8
ATOM 3373 O O . TYR A 1 25 ? 3.252 3.282 -11.484 1.00 0.00 25 TYR A O 8
ATOM 3391 N N . CYS A 1 26 ? 3.515 3.309 -9.250 1.00 0.00 26 CYS A N 8
ATOM 3392 C CA . CYS A 1 26 ? 2.699 4.501 -9.058 1.00 0.00 26 CYS A CA 8
ATOM 3393 C C . CYS A 1 26 ? 3.387 5.732 -9.642 1.00 0.00 26 CYS A C 8
ATOM 3394 O O . CYS A 1 26 ? 4.574 5.960 -9.411 1.00 0.00 26 CYS A O 8
ATOM 3401 N N . GLY A 1 27 ? 2.632 6.522 -10.400 1.00 0.00 27 GLY A N 8
ATOM 3402 C CA . GLY A 1 27 ? 3.186 7.719 -11.005 1.00 0.00 27 GLY A CA 8
ATOM 3403 C C . GLY A 1 27 ? 2.115 8.713 -11.407 1.00 0.00 27 GLY A C 8
ATOM 3404 O O . GLY A 1 27 ? 0.930 8.383 -11.434 1.00 0.00 27 GLY A O 8
ATOM 3408 N N . SER A 1 28 ? 2.532 9.936 -11.718 1.00 0.00 28 SER A N 8
ATOM 3409 C CA . SER A 1 28 ? 1.600 10.984 -12.115 1.00 0.00 28 SER A CA 8
ATOM 3410 C C . SER A 1 28 ? 1.615 11.181 -13.628 1.00 0.00 28 SER A C 8
ATOM 3411 O O . SER A 1 28 ? 2.445 10.607 -14.332 1.00 0.00 28 SER A O 8
ATOM 3419 N N . GLY A 1 29 ? 0.689 11.997 -14.122 1.00 0.00 29 GLY A N 8
ATOM 3420 C CA . GLY A 1 29 ? 0.612 12.255 -15.548 1.00 0.00 29 GLY A CA 8
ATOM 3421 C C . GLY A 1 29 ? -0.511 11.488 -16.217 1.00 0.00 29 GLY A C 8
ATOM 3422 O O . GLY A 1 29 ? -1.060 10.573 -15.604 1.00 0.00 29 GLY A O 8
ATOM 3426 N N . PRO A 1 30 ? -0.841 11.877 -17.478 1.00 0.00 30 PRO A N 8
ATOM 3427 C CA . PRO A 1 30 ? -1.905 11.212 -18.212 1.00 0.00 30 PRO A CA 8
ATOM 3428 C C . PRO A 1 30 ? -1.448 9.841 -18.717 1.00 0.00 30 PRO A C 8
ATOM 3429 O O . PRO A 1 30 ? -2.249 8.970 -19.057 1.00 0.00 30 PRO A O 8
ATOM 3440 N N . LYS A 1 31 ? -0.132 9.668 -18.758 1.00 0.00 31 LYS A N 8
ATOM 3441 C CA . LYS A 1 31 ? 0.462 8.417 -19.214 1.00 0.00 31 LYS A CA 8
ATOM 3442 C C . LYS A 1 31 ? 0.458 7.375 -18.100 1.00 0.00 31 LYS A C 8
ATOM 3443 O O . LYS A 1 31 ? 0.795 6.212 -18.324 1.00 0.00 31 LYS A O 8
ATOM 3462 N N . TYR A 1 32 ? 0.074 7.799 -16.901 1.00 0.00 32 TYR A N 8
ATOM 3463 C CA . TYR A 1 32 ? 0.027 6.902 -15.753 1.00 0.00 32 TYR A CA 8
ATOM 3464 C C . TYR A 1 32 ? -1.395 6.781 -15.213 1.00 0.00 32 TYR A C 8
ATOM 3465 O O . TYR A 1 32 ? -1.791 5.733 -14.703 1.00 0.00 32 TYR A O 8
ATOM 3483 N N . CYS A 1 33 ? -2.158 7.862 -15.330 1.00 0.00 33 CYS A N 8
ATOM 3484 C CA . CYS A 1 33 ? -3.537 7.880 -14.856 1.00 0.00 33 CYS A CA 8
ATOM 3485 C C . CYS A 1 33 ? -4.505 7.542 -15.985 1.00 0.00 33 CYS A C 8
ATOM 3486 O O . CYS A 1 33 ? -5.575 6.980 -15.752 1.00 0.00 33 CYS A O 8
ATOM 3493 N N . ALA A 1 34 ? -4.122 7.889 -17.210 1.00 0.00 34 ALA A N 8
ATOM 3494 C CA . ALA A 1 34 ? -4.954 7.620 -18.376 1.00 0.00 34 ALA A CA 8
ATOM 3495 C C . ALA A 1 34 ? -6.217 8.475 -18.357 1.00 0.00 34 ALA A C 8
ATOM 3496 O O . ALA A 1 34 ? -7.310 7.992 -18.656 1.00 0.00 34 ALA A O 8
ATOM 3503 N N . HIS A 1 35 ? -6.060 9.747 -18.003 1.00 0.00 35 HIS A N 8
ATOM 3504 C CA . HIS A 1 35 ? -7.189 10.669 -17.946 1.00 0.00 35 HIS A CA 8
ATOM 3505 C C . HIS A 1 35 ? -6.730 12.105 -18.180 1.00 0.00 35 HIS A C 8
ATOM 3506 O O . HIS A 1 35 ? -7.025 12.699 -19.218 1.00 0.00 35 HIS A O 8
ATOM 3521 N N . SER A 1 1 ? 0.741 0.427 -0.636 1.00 0.00 1 SER A N 9
ATOM 3522 C CA . SER A 1 1 ? 1.660 0.049 -1.704 1.00 0.00 1 SER A CA 9
ATOM 3523 C C . SER A 1 1 ? 3.098 0.014 -1.196 1.00 0.00 1 SER A C 9
ATOM 3524 O O . SER A 1 1 ? 3.462 0.746 -0.277 1.00 0.00 1 SER A O 9
ATOM 3532 N N . GLY A 1 2 ? 3.912 -0.845 -1.803 1.00 0.00 2 GLY A N 9
ATOM 3533 C CA . GLY A 1 2 ? 5.301 -0.962 -1.399 1.00 0.00 2 GLY A CA 9
ATOM 3534 C C . GLY A 1 2 ? 6.036 0.363 -1.462 1.00 0.00 2 GLY A C 9
ATOM 3535 O O . GLY A 1 2 ? 5.453 1.351 -1.906 1.00 0.00 2 GLY A O 9
ATOM 3539 N N . PRO A 1 3 ? 7.309 0.364 -1.014 1.00 0.00 3 PRO A N 9
ATOM 3540 C CA . PRO A 1 3 ? 8.023 1.609 -0.788 1.00 0.00 3 PRO A CA 9
ATOM 3541 C C . PRO A 1 3 ? 8.452 2.243 -2.114 1.00 0.00 3 PRO A C 9
ATOM 3542 O O . PRO A 1 3 ? 8.865 3.400 -2.181 1.00 0.00 3 PRO A O 9
ATOM 3553 N N . ASN A 1 4 ? 8.345 1.451 -3.176 1.00 0.00 4 ASN A N 9
ATOM 3554 C CA . ASN A 1 4 ? 8.714 1.907 -4.510 1.00 0.00 4 ASN A CA 9
ATOM 3555 C C . ASN A 1 4 ? 7.481 2.333 -5.301 1.00 0.00 4 ASN A C 9
ATOM 3556 O O . ASN A 1 4 ? 7.581 2.737 -6.459 1.00 0.00 4 ASN A O 9
ATOM 3567 N N . GLY A 1 5 ? 6.316 2.240 -4.666 1.00 0.00 5 GLY A N 9
ATOM 3568 C CA . GLY A 1 5 ? 5.080 2.619 -5.324 1.00 0.00 5 GLY A CA 9
ATOM 3569 C C . GLY A 1 5 ? 4.456 1.471 -6.092 1.00 0.00 5 GLY A C 9
ATOM 3570 O O . GLY A 1 5 ? 3.769 1.685 -7.090 1.00 0.00 5 GLY A O 9
ATOM 3574 N N . GL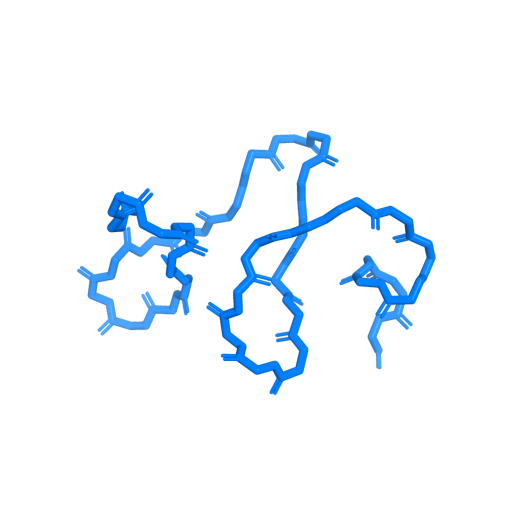N A 1 6 ? 4.697 0.249 -5.626 1.00 0.00 6 GLN A N 9
ATOM 3575 C CA . GLN A 1 6 ? 4.155 -0.937 -6.278 1.00 0.00 6 GLN A CA 9
ATOM 3576 C C . GLN A 1 6 ? 2.650 -1.043 -6.052 1.00 0.00 6 GLN A C 9
ATOM 3577 O O . GLN A 1 6 ? 2.173 -0.944 -4.921 1.00 0.00 6 GLN A O 9
ATOM 3591 N N . CYS A 1 7 ? 1.907 -1.244 -7.135 1.00 0.00 7 CYS A N 9
ATOM 3592 C CA . CYS A 1 7 ? 0.456 -1.363 -7.056 1.00 0.00 7 CYS A CA 9
ATOM 3593 C C . CYS A 1 7 ? -0.009 -2.714 -7.592 1.00 0.00 7 CYS A C 9
ATOM 3594 O O . CYS A 1 7 ? 0.592 -3.270 -8.510 1.00 0.00 7 CYS A O 9
ATOM 3601 N N . GLY A 1 8 ? -1.085 -3.236 -7.011 1.00 0.00 8 GLY A N 9
ATOM 3602 C CA . GLY A 1 8 ? -1.613 -4.517 -7.442 1.00 0.00 8 GLY A CA 9
ATOM 3603 C C . GLY A 1 8 ? -1.743 -5.505 -6.300 1.00 0.00 8 GLY A C 9
ATOM 3604 O O . GLY A 1 8 ? -1.810 -5.081 -5.147 1.00 0.00 8 GLY A O 9
ATOM 3608 N N . PRO A 1 9 ? -1.779 -6.812 -6.639 1.00 0.00 9 PRO A N 9
ATOM 3609 C CA . PRO A 1 9 ? -2.381 -7.797 -5.757 1.00 0.00 9 PRO A CA 9
ATOM 3610 C C . PRO A 1 9 ? -1.470 -8.095 -4.564 1.00 0.00 9 PRO A C 9
ATOM 3611 O O . PRO A 1 9 ? -0.762 -9.100 -4.523 1.00 0.00 9 PRO A O 9
ATOM 3622 N N . GLY A 1 10 ? -1.586 -7.250 -3.544 1.00 0.00 10 GLY A N 9
ATOM 3623 C CA . GLY A 1 10 ? -0.865 -7.479 -2.306 1.00 0.00 10 GLY A CA 9
ATOM 3624 C C . GLY A 1 10 ? -0.216 -6.217 -1.771 1.00 0.00 10 GLY A C 9
ATOM 3625 O O . GLY A 1 10 ? 0.262 -6.190 -0.637 1.00 0.00 10 GLY A O 9
ATOM 3629 N N . TRP A 1 11 ? -0.197 -5.171 -2.589 1.00 0.00 11 TRP A N 9
ATOM 3630 C CA . TRP A 1 11 ? 0.401 -3.901 -2.192 1.00 0.00 11 TRP A CA 9
ATOM 3631 C C . TRP A 1 11 ? -0.654 -2.803 -2.121 1.00 0.00 11 TRP A C 9
ATOM 3632 O O . TRP A 1 11 ? -0.570 -1.902 -1.287 1.00 0.00 11 TRP A O 9
ATOM 3653 N N . GLY A 1 12 ? -1.646 -2.883 -3.002 1.00 0.00 12 GLY A N 9
ATOM 3654 C CA . GLY A 1 12 ? -2.703 -1.888 -3.022 1.00 0.00 12 GLY A CA 9
ATOM 3655 C C . GLY A 1 12 ? -2.646 -1.006 -4.253 1.00 0.00 12 GLY A C 9
ATOM 3656 O O . GLY A 1 12 ? -1.987 -1.342 -5.236 1.00 0.00 12 GLY A O 9
ATOM 3660 N N . GLY A 1 13 ? -3.340 0.127 -4.200 1.00 0.00 13 GLY A N 9
ATOM 3661 C CA . GLY A 1 13 ? -3.353 1.042 -5.327 1.00 0.00 13 GLY A CA 9
ATOM 3662 C C . GLY A 1 13 ? -2.527 2.287 -5.072 1.00 0.00 13 GLY A C 9
ATOM 3663 O O . GLY A 1 13 ? -1.721 2.327 -4.142 1.00 0.00 13 GLY A O 9
ATOM 3667 N N . CYS A 1 14 ? -2.726 3.307 -5.901 1.00 0.00 14 CYS A N 9
ATOM 3668 C CA . CYS A 1 14 ? -1.992 4.559 -5.763 1.00 0.00 14 CYS A CA 9
ATOM 3669 C C . CYS A 1 14 ? -2.900 5.667 -5.239 1.00 0.00 14 CYS A C 9
ATOM 3670 O O . CYS A 1 14 ? -4.125 5.563 -5.306 1.00 0.00 14 CYS A O 9
ATOM 3677 N N . ARG A 1 15 ? -2.291 6.727 -4.718 1.00 0.00 15 ARG A N 9
ATOM 3678 C CA . ARG A 1 15 ? -3.044 7.854 -4.181 1.00 0.00 15 ARG A CA 9
ATOM 3679 C C . ARG A 1 15 ? -2.225 9.140 -4.256 1.00 0.00 15 ARG A C 9
ATOM 3680 O O . ARG A 1 15 ? -1.113 9.150 -4.781 1.00 0.00 15 ARG A O 9
ATOM 3701 N N . GLY A 1 16 ? -2.786 10.224 -3.728 1.00 0.00 16 GLY A N 9
ATOM 3702 C CA . GLY A 1 16 ? -2.095 11.500 -3.747 1.00 0.00 16 GLY A CA 9
ATOM 3703 C C . GLY A 1 16 ? -1.729 11.941 -5.150 1.00 0.00 16 GLY A C 9
ATOM 3704 O O . GLY A 1 16 ? -0.626 12.431 -5.387 1.00 0.00 16 GLY A O 9
ATOM 3708 N N . GLY A 1 17 ? -2.658 11.765 -6.085 1.00 0.00 17 GLY A N 9
ATOM 3709 C CA . GLY A 1 17 ? -2.408 12.152 -7.461 1.00 0.00 17 GLY A CA 9
ATOM 3710 C C . GLY A 1 17 ? -1.664 11.084 -8.238 1.00 0.00 17 GLY A C 9
ATOM 3711 O O . GLY A 1 17 ? -1.461 11.212 -9.446 1.00 0.00 17 GLY A O 9
ATOM 3715 N N . LEU A 1 18 ? -1.255 10.027 -7.544 1.00 0.00 18 LEU A N 9
ATOM 3716 C CA . LEU A 1 18 ? -0.528 8.932 -8.176 1.00 0.00 18 LEU A CA 9
ATOM 3717 C C . LEU A 1 18 ? -1.490 7.934 -8.813 1.00 0.00 18 LEU A C 9
ATOM 3718 O O . LEU A 1 18 ? -2.655 7.844 -8.423 1.00 0.00 18 LEU A O 9
ATOM 3734 N N . CYS A 1 19 ? -0.996 7.186 -9.793 1.00 0.00 19 CYS A N 9
ATOM 3735 C CA . CYS A 1 19 ? -1.810 6.192 -10.482 1.00 0.00 19 CYS A CA 9
ATOM 3736 C C . CYS A 1 19 ? -0.974 4.975 -10.866 1.00 0.00 19 CYS A C 9
ATOM 3737 O O . CYS A 1 19 ? 0.233 5.080 -11.081 1.00 0.00 19 CYS A O 9
ATOM 3744 N N . CYS A 1 20 ? -1.626 3.819 -10.949 1.00 0.00 20 CYS A N 9
ATOM 3745 C CA . CYS A 1 20 ? -0.945 2.581 -11.306 1.00 0.00 20 CYS A CA 9
ATOM 3746 C C . CYS A 1 20 ? -0.513 2.600 -12.770 1.00 0.00 20 CYS A C 9
ATOM 3747 O O . CYS A 1 20 ? -1.348 2.638 -13.673 1.00 0.00 20 CYS A O 9
ATOM 3754 N N . SER A 1 21 ? 0.797 2.573 -12.995 1.00 0.00 21 SER A N 9
ATOM 3755 C CA . SER A 1 21 ? 1.341 2.591 -14.348 1.00 0.00 21 SER A CA 9
ATOM 3756 C C . SER A 1 21 ? 1.286 1.200 -14.973 1.00 0.00 21 SER A C 9
ATOM 3757 O O . SER A 1 21 ? 0.920 0.227 -14.315 1.00 0.00 21 SER A O 9
ATOM 3765 N N . GLN A 1 22 ? 1.652 1.117 -16.248 1.00 0.00 22 GLN A N 9
ATOM 3766 C CA . GLN A 1 22 ? 1.644 -0.153 -16.963 1.00 0.00 22 GLN A CA 9
ATOM 3767 C C . GLN A 1 22 ? 2.721 -1.089 -16.423 1.00 0.00 22 GLN A C 9
ATOM 3768 O O . GLN A 1 22 ? 2.748 -2.275 -16.751 1.00 0.00 22 GLN A O 9
ATOM 3782 N N . TYR A 1 23 ? 3.606 -0.547 -15.593 1.00 0.00 23 TYR A N 9
ATOM 3783 C CA . TYR A 1 23 ? 4.686 -1.333 -15.010 1.00 0.00 23 TYR A CA 9
ATOM 3784 C C . TYR A 1 23 ? 4.419 -1.616 -13.535 1.00 0.00 23 TYR A C 9
ATOM 3785 O O . TYR A 1 23 ? 5.294 -2.093 -12.813 1.00 0.00 23 TYR A O 9
ATOM 3803 N N . GLY A 1 24 ? 3.200 -1.318 -13.093 1.00 0.00 24 GLY A N 9
ATOM 3804 C CA . GLY A 1 24 ? 2.837 -1.547 -11.707 1.00 0.00 24 GLY A CA 9
ATOM 3805 C C . GLY A 1 24 ? 3.471 -0.540 -10.767 1.00 0.00 24 GLY A C 9
ATOM 3806 O O . GLY A 1 24 ? 3.502 -0.747 -9.554 1.00 0.00 24 GLY A O 9
ATOM 3810 N N . TYR A 1 25 ? 3.978 0.552 -11.329 1.00 0.00 25 TYR A N 9
ATOM 3811 C CA . TYR A 1 25 ? 4.618 1.593 -10.533 1.00 0.00 25 TYR A CA 9
ATOM 3812 C C . TYR A 1 25 ? 3.746 2.843 -10.470 1.00 0.00 25 TYR A C 9
ATOM 3813 O O . TYR A 1 25 ? 3.260 3.328 -11.492 1.00 0.00 25 TYR A O 9
ATOM 3831 N N . CYS A 1 26 ? 3.553 3.361 -9.262 1.00 0.00 26 CYS A N 9
ATOM 3832 C CA . CYS A 1 26 ? 2.740 4.555 -9.062 1.00 0.00 26 CYS A CA 9
ATOM 3833 C C . CYS A 1 26 ? 3.412 5.780 -9.678 1.00 0.00 26 CYS A C 9
ATOM 3834 O O . CYS A 1 26 ? 4.610 5.997 -9.503 1.00 0.00 26 CYS A O 9
ATOM 3841 N N . GLY A 1 27 ? 2.630 6.577 -10.400 1.00 0.00 27 GLY A N 9
ATOM 3842 C CA . GLY A 1 27 ? 3.166 7.769 -11.030 1.00 0.00 27 GLY A CA 9
ATOM 3843 C C . GLY A 1 27 ? 2.084 8.764 -11.403 1.00 0.00 27 GLY A C 9
ATOM 3844 O O . GLY A 1 27 ? 0.899 8.430 -11.408 1.00 0.00 27 GLY A O 9
ATOM 3848 N N . SER A 1 28 ? 2.492 9.990 -11.715 1.00 0.00 28 SER A N 9
ATOM 3849 C CA . SER A 1 28 ? 1.548 11.038 -12.086 1.00 0.00 28 SER A CA 9
ATOM 3850 C C . SER A 1 28 ? 1.535 11.247 -13.597 1.00 0.00 28 SER A C 9
ATOM 3851 O O . SER A 1 28 ? 2.374 10.708 -14.317 1.00 0.00 28 SER A O 9
ATOM 3859 N N . GLY A 1 29 ? 0.575 12.035 -14.071 1.00 0.00 29 GLY A N 9
ATOM 3860 C CA . GLY A 1 29 ? 0.469 12.302 -15.493 1.00 0.00 29 GLY A CA 9
ATOM 3861 C C . GLY A 1 29 ? -0.643 11.508 -16.151 1.00 0.00 29 GLY A C 9
ATOM 3862 O O . GLY A 1 29 ? -1.152 10.571 -15.539 1.00 0.00 29 GLY A O 9
ATOM 3866 N N . PRO A 1 30 ? -1.007 11.901 -17.401 1.00 0.00 30 PRO A N 9
ATOM 3867 C CA . PRO A 1 30 ? -2.063 11.213 -18.124 1.00 0.00 30 PRO A CA 9
ATOM 3868 C C . PRO A 1 30 ? -1.575 9.862 -18.653 1.00 0.00 30 PRO A C 9
ATOM 3869 O O . PRO A 1 30 ? -2.355 8.965 -18.974 1.00 0.00 30 PRO A O 9
ATOM 3880 N N . LYS A 1 31 ? -0.255 9.737 -18.737 1.00 0.00 31 LYS A N 9
ATOM 3881 C CA . LYS A 1 31 ? 0.368 8.510 -19.222 1.00 0.00 31 LYS A CA 9
ATOM 3882 C C . LYS A 1 31 ? 0.401 7.448 -18.127 1.00 0.00 31 LYS A C 9
ATOM 3883 O O . LYS A 1 31 ? 0.771 6.300 -18.374 1.00 0.00 31 LYS A O 9
ATOM 3902 N N . TYR A 1 32 ? 0.012 7.838 -16.919 1.00 0.00 32 TYR A N 9
ATOM 3903 C CA . TYR A 1 32 ? -0.001 6.920 -15.786 1.00 0.00 32 TYR A CA 9
ATOM 3904 C C . TYR A 1 32 ? -1.412 6.764 -15.228 1.00 0.00 32 TYR A C 9
ATOM 3905 O O . TYR A 1 32 ? -1.780 5.702 -14.725 1.00 0.00 32 TYR A O 9
ATOM 3923 N N . CYS A 1 33 ? -2.199 7.831 -15.321 1.00 0.00 33 CYS A N 9
ATOM 3924 C CA . CYS A 1 33 ? -3.570 7.816 -14.826 1.00 0.00 33 CYS A CA 9
ATOM 3925 C C . CYS A 1 33 ? -4.541 7.400 -15.926 1.00 0.00 33 CYS A C 9
ATOM 3926 O O . CYS A 1 33 ? -5.492 6.658 -15.682 1.00 0.00 33 CYS A O 9
ATOM 3933 N N . ALA A 1 34 ? -4.295 7.884 -17.139 1.00 0.00 34 ALA A N 9
ATOM 3934 C CA . ALA A 1 34 ? -5.145 7.561 -18.278 1.00 0.00 34 ALA A CA 9
ATOM 3935 C C . ALA A 1 34 ? -4.646 6.314 -19.000 1.00 0.00 34 ALA A C 9
ATOM 3936 O O . ALA A 1 34 ? -4.473 6.317 -20.220 1.00 0.00 34 ALA A O 9
ATOM 3943 N N . HIS A 1 35 ? -4.414 5.248 -18.240 1.00 0.00 35 HIS A N 9
ATOM 3944 C CA . HIS A 1 35 ? -3.934 3.994 -18.808 1.00 0.00 35 HIS A CA 9
ATOM 3945 C C . HIS A 1 35 ? -2.589 4.190 -19.501 1.00 0.00 35 HIS A C 9
ATOM 3946 O O . HIS A 1 35 ? -1.535 3.943 -18.913 1.00 0.00 35 HIS A O 9
ATOM 3961 N N . SER A 1 1 ? 1.423 0.239 -0.471 1.00 0.00 1 SER A N 10
ATOM 3962 C CA . SER A 1 1 ? 2.214 0.016 -1.675 1.00 0.00 1 SER A CA 10
ATOM 3963 C C . SER A 1 1 ? 3.694 -0.128 -1.334 1.00 0.00 1 SER A C 10
ATOM 3964 O O . SER A 1 1 ? 4.208 0.554 -0.448 1.00 0.00 1 SER A O 10
ATOM 3972 N N . GLY A 1 2 ? 4.374 -1.022 -2.045 1.00 0.00 2 GLY A N 10
ATOM 3973 C CA . GLY A 1 2 ? 5.789 -1.241 -1.804 1.00 0.00 2 GLY A CA 10
ATOM 3974 C C . GLY A 1 2 ? 6.594 0.041 -1.878 1.00 0.00 2 GLY A C 10
ATOM 3975 O O . GLY A 1 2 ? 6.049 1.069 -2.279 1.00 0.00 2 GLY A O 10
ATOM 3979 N N . PRO A 1 3 ? 7.884 -0.039 -1.489 1.00 0.00 3 PRO A N 10
ATOM 3980 C CA . PRO A 1 3 ? 8.678 1.160 -1.275 1.00 0.00 3 PRO A CA 10
ATOM 3981 C C . PRO A 1 3 ? 9.083 1.794 -2.608 1.00 0.00 3 PRO A C 10
ATOM 3982 O O . PRO A 1 3 ? 9.558 2.926 -2.675 1.00 0.00 3 PRO A O 10
ATOM 3993 N N . ASN A 1 4 ? 8.882 1.029 -3.677 1.00 0.00 4 ASN A N 10
ATOM 3994 C CA . ASN A 1 4 ? 9.217 1.490 -5.020 1.00 0.00 4 ASN A CA 10
ATOM 3995 C C . ASN A 1 4 ? 7.974 1.986 -5.751 1.00 0.00 4 ASN A C 10
ATOM 3996 O O . ASN A 1 4 ? 8.042 2.388 -6.912 1.00 0.00 4 ASN A O 10
ATOM 4007 N N . GLY A 1 5 ? 6.837 1.955 -5.062 1.00 0.00 5 GLY A N 10
ATOM 4008 C CA . GLY A 1 5 ? 5.594 2.404 -5.662 1.00 0.00 5 GLY A CA 10
ATOM 4009 C C . GLY A 1 5 ? 4.801 1.266 -6.274 1.00 0.00 5 GLY A C 10
ATOM 4010 O O . GLY A 1 5 ? 3.973 1.484 -7.158 1.00 0.00 5 GLY A O 10
ATOM 4014 N N . GLN A 1 6 ? 5.056 0.049 -5.804 1.00 0.00 6 GLN A N 10
ATOM 4015 C CA . GLN A 1 6 ? 4.360 -1.127 -6.313 1.00 0.00 6 GLN A CA 10
ATOM 4016 C C . GLN A 1 6 ? 2.874 -1.069 -5.976 1.00 0.00 6 GLN A C 10
ATOM 4017 O O . GLN A 1 6 ? 2.496 -0.821 -4.831 1.00 0.00 6 GLN A O 10
ATOM 4031 N N . CYS A 1 7 ? 2.035 -1.300 -6.980 1.00 0.00 7 CYS A N 10
ATOM 4032 C CA . CYS A 1 7 ? 0.590 -1.274 -6.791 1.00 0.00 7 CYS A CA 10
ATOM 4033 C C . CYS A 1 7 ? -0.059 -2.520 -7.387 1.00 0.00 7 CYS A C 10
ATOM 4034 O O . CYS A 1 7 ? 0.415 -3.064 -8.383 1.00 0.00 7 CYS A O 10
ATOM 4041 N N . GLY A 1 8 ? -1.149 -2.966 -6.769 1.00 0.00 8 GLY A N 10
ATOM 4042 C CA . GLY A 1 8 ? -1.846 -4.144 -7.252 1.00 0.00 8 GLY A CA 10
ATOM 4043 C C . GLY A 1 8 ? -2.022 -5.195 -6.175 1.00 0.00 8 GLY A C 10
ATOM 4044 O O . GLY A 1 8 ? -1.979 -4.855 -4.994 1.00 0.00 8 GLY A O 10
ATOM 4048 N N . PRO A 1 9 ? -2.220 -6.462 -6.600 1.00 0.00 9 PRO A N 10
ATOM 4049 C CA . PRO A 1 9 ? -2.879 -7.441 -5.752 1.00 0.00 9 PRO A CA 10
ATOM 4050 C C . PRO A 1 9 ? -1.944 -7.923 -4.642 1.00 0.00 9 PRO A C 10
ATOM 4051 O O . PRO A 1 9 ? -1.347 -8.996 -4.716 1.00 0.00 9 PRO A O 10
ATOM 4062 N N . GLY A 1 10 ? -1.913 -7.151 -3.559 1.00 0.00 10 GLY A N 10
ATOM 4063 C CA . GLY A 1 10 ? -1.156 -7.549 -2.386 1.00 0.00 10 GLY A CA 10
ATOM 4064 C C . GLY A 1 10 ? -0.353 -6.405 -1.799 1.00 0.00 10 GLY A C 10
ATOM 4065 O O . GLY A 1 10 ? 0.181 -6.515 -0.695 1.00 0.00 10 GLY A O 10
ATOM 4069 N N . TRP A 1 11 ? -0.266 -5.305 -2.539 1.00 0.00 11 TRP A N 10
ATOM 4070 C CA . TRP A 1 11 ? 0.480 -4.137 -2.085 1.00 0.00 11 TRP A CA 10
ATOM 4071 C C . TRP A 1 11 ? -0.448 -2.943 -1.885 1.00 0.00 11 TRP A C 10
ATOM 4072 O O . TRP A 1 11 ? -0.228 -2.116 -1.001 1.00 0.00 11 TRP A O 10
ATOM 4093 N N . GLY A 1 12 ? -1.486 -2.861 -2.711 1.00 0.00 12 GLY A N 10
ATOM 4094 C CA . GLY A 1 12 ? -2.432 -1.764 -2.607 1.00 0.00 12 GLY A CA 10
ATOM 4095 C C . GLY A 1 12 ? -2.273 -0.754 -3.725 1.00 0.00 12 GLY A C 10
ATOM 4096 O O . GLY A 1 12 ? -1.669 -1.048 -4.756 1.00 0.00 12 GLY A O 10
ATOM 4100 N N . GLY A 1 13 ? -2.820 0.441 -3.523 1.00 0.00 13 GLY A N 10
ATOM 4101 C CA . GLY A 1 13 ? -2.727 1.480 -4.533 1.00 0.00 13 GLY A CA 10
ATOM 4102 C C . GLY A 1 13 ? -2.195 2.785 -3.974 1.00 0.00 13 GLY A C 10
ATOM 4103 O O . GLY A 1 13 ? -1.632 2.817 -2.880 1.00 0.00 13 GLY A O 10
ATOM 4107 N N . CYS A 1 14 ? -2.372 3.865 -4.728 1.00 0.00 14 CYS A N 10
ATOM 4108 C CA . CYS A 1 14 ? -1.905 5.179 -4.304 1.00 0.00 14 CYS A CA 10
ATOM 4109 C C . CYS A 1 14 ? -3.033 6.204 -4.369 1.00 0.00 14 CYS A C 10
ATOM 4110 O O . CYS A 1 14 ? -4.069 5.964 -4.989 1.00 0.00 14 CYS A O 10
ATOM 4117 N N . ARG A 1 15 ? -2.824 7.348 -3.724 1.00 0.00 15 ARG A N 10
ATOM 4118 C CA . ARG A 1 15 ? -3.823 8.409 -3.707 1.00 0.00 15 ARG A CA 10
ATOM 4119 C C . ARG A 1 15 ? -4.131 8.888 -5.123 1.00 0.00 15 ARG A C 10
ATOM 4120 O O . ARG A 1 15 ? -3.434 8.537 -6.073 1.00 0.00 15 ARG A O 10
ATOM 4141 N N . GLY A 1 16 ? -5.182 9.692 -5.254 1.00 0.00 16 GLY A N 10
ATOM 4142 C CA . GLY A 1 16 ? -5.565 10.205 -6.556 1.00 0.00 16 GLY A CA 10
ATOM 4143 C C . GLY A 1 16 ? -4.402 10.836 -7.296 1.00 0.00 16 GLY A C 10
ATOM 4144 O O . GLY A 1 16 ? -4.262 10.667 -8.506 1.00 0.00 16 GLY A O 10
ATOM 4148 N N . GLY A 1 17 ? -3.566 11.568 -6.566 1.00 0.00 17 GLY A N 10
ATOM 4149 C CA . GLY A 1 17 ? -2.421 12.217 -7.178 1.00 0.00 17 GLY A CA 10
ATOM 4150 C C . GLY A 1 17 ? -1.578 11.257 -7.993 1.00 0.00 17 GLY A C 10
ATOM 4151 O O . GLY A 1 17 ? -1.008 11.636 -9.017 1.00 0.00 17 GLY A O 10
ATOM 4155 N N . LEU A 1 18 ? -1.496 10.012 -7.539 1.00 0.00 18 LEU A N 10
ATOM 4156 C CA . LEU A 1 18 ? -0.714 8.994 -8.232 1.00 0.00 18 LEU A CA 10
ATOM 4157 C C . LEU A 1 18 ? -1.624 7.950 -8.872 1.00 0.00 18 LEU A C 10
ATOM 4158 O O . LEU A 1 18 ? -2.776 7.785 -8.470 1.00 0.00 18 LEU A O 10
ATOM 4174 N N . CYS A 1 19 ? -1.098 7.246 -9.868 1.00 0.00 19 CYS A N 10
ATOM 4175 C CA . CYS A 1 19 ? -1.862 6.216 -10.563 1.00 0.00 19 CYS A CA 10
ATOM 4176 C C . CYS A 1 19 ? -0.983 5.010 -10.883 1.00 0.00 19 CYS A C 10
ATOM 4177 O O . CYS A 1 19 ? 0.226 5.143 -11.077 1.00 0.00 19 CYS A O 10
ATOM 4184 N N . CYS A 1 20 ? -1.598 3.834 -10.937 1.00 0.00 20 CYS A N 10
ATOM 4185 C CA . CYS A 1 20 ? -0.874 2.604 -11.233 1.00 0.00 20 CYS A CA 10
ATOM 4186 C C . CYS A 1 20 ? -0.456 2.558 -12.700 1.00 0.00 20 CYS A C 10
ATOM 4187 O O . CYS A 1 20 ? -1.299 2.586 -13.597 1.00 0.00 20 CYS A O 10
ATOM 4194 N N . SER A 1 21 ? 0.850 2.488 -12.936 1.00 0.00 21 SER A N 10
ATOM 4195 C CA . SER A 1 21 ? 1.380 2.442 -14.293 1.00 0.00 21 SER A CA 10
ATOM 4196 C C . SER A 1 21 ? 1.283 1.031 -14.867 1.00 0.00 21 SER A C 10
ATOM 4197 O O . SER A 1 21 ? 0.911 0.090 -14.167 1.00 0.00 21 SER A O 10
ATOM 4205 N N . GLN A 1 22 ? 1.619 0.895 -16.146 1.00 0.00 22 GLN A N 10
ATOM 4206 C CA . GLN A 1 22 ? 1.569 -0.400 -16.815 1.00 0.00 22 GLN A CA 10
ATOM 4207 C C . GLN A 1 22 ? 2.643 -1.336 -16.270 1.00 0.00 22 GLN A C 10
ATOM 4208 O O . GLN A 1 22 ? 2.644 -2.532 -16.562 1.00 0.00 22 GLN A O 10
ATOM 4222 N N . TYR A 1 23 ? 3.555 -0.784 -15.477 1.00 0.00 23 TYR A N 10
ATOM 4223 C CA . TYR A 1 23 ? 4.635 -1.569 -14.893 1.00 0.00 23 TYR A CA 10
ATOM 4224 C C . TYR A 1 23 ? 4.382 -1.828 -13.411 1.00 0.00 23 TYR A C 10
ATOM 4225 O O . TYR A 1 23 ? 5.255 -2.318 -12.696 1.00 0.00 23 TYR A O 10
ATOM 4243 N N . GLY A 1 24 ? 3.178 -1.494 -12.956 1.00 0.00 24 GLY A N 10
ATOM 4244 C CA . GLY A 1 24 ? 2.829 -1.696 -11.562 1.00 0.00 24 GLY A CA 10
ATOM 4245 C C . GLY A 1 24 ? 3.455 -0.659 -10.651 1.00 0.00 24 GLY A C 10
ATOM 4246 O O . GLY A 1 24 ? 3.466 -0.820 -9.430 1.00 0.00 24 GLY A O 10
ATOM 4250 N N . TYR A 1 25 ? 3.978 0.409 -11.244 1.00 0.00 25 TYR A N 10
ATOM 4251 C CA . TYR A 1 25 ? 4.612 1.475 -10.478 1.00 0.00 25 TYR A CA 10
ATOM 4252 C C . TYR A 1 25 ? 3.731 2.720 -10.445 1.00 0.00 25 TYR A C 10
ATOM 4253 O O . TYR A 1 25 ? 3.226 3.165 -11.476 1.00 0.00 25 TYR A O 10
ATOM 4271 N N . CYS A 1 26 ? 3.551 3.278 -9.253 1.00 0.00 26 CYS A N 10
ATOM 4272 C CA . CYS A 1 26 ? 2.732 4.472 -9.082 1.00 0.00 26 CYS A CA 10
ATOM 4273 C C . CYS A 1 26 ? 3.453 5.707 -9.615 1.00 0.00 26 CYS A C 10
ATOM 4274 O O . CYS A 1 26 ? 4.633 5.917 -9.339 1.00 0.00 26 CYS A O 10
ATOM 4281 N N . GLY A 1 27 ? 2.733 6.521 -10.381 1.00 0.00 27 GLY A N 10
ATOM 4282 C CA . GLY A 1 27 ? 3.319 7.725 -10.941 1.00 0.00 27 GLY A CA 10
ATOM 4283 C C . GLY A 1 27 ? 2.277 8.768 -11.293 1.00 0.00 27 GLY A C 10
ATOM 4284 O O . GLY A 1 27 ? 1.083 8.473 -11.333 1.00 0.00 27 GLY A O 10
ATOM 4288 N N . SER A 1 28 ? 2.729 9.992 -11.546 1.00 0.00 28 SER A N 10
ATOM 4289 C CA . SER A 1 28 ? 1.826 11.084 -11.891 1.00 0.00 28 SER A CA 10
ATOM 4290 C C . SER A 1 28 ? 1.895 11.394 -13.384 1.00 0.00 28 SER A C 10
ATOM 4291 O O . SER A 1 28 ? 2.901 11.128 -14.039 1.00 0.00 28 SER A O 10
ATOM 4299 N N . GLY A 1 29 ? 0.814 11.959 -13.914 1.00 0.00 29 GLY A N 10
ATOM 4300 C CA . GLY A 1 29 ? 0.771 12.297 -15.325 1.00 0.00 29 GLY A CA 10
ATOM 4301 C C . GLY A 1 29 ? -0.328 11.558 -16.064 1.00 0.00 29 GLY A C 10
ATOM 4302 O O . GLY A 1 29 ? -0.890 10.614 -15.512 1.00 0.00 29 GLY A O 10
ATOM 4306 N N . PRO A 1 30 ? -0.620 12.005 -17.315 1.00 0.00 30 PRO A N 10
ATOM 4307 C CA . PRO A 1 30 ? -1.656 11.372 -18.113 1.00 0.00 30 PRO A CA 10
ATOM 4308 C C . PRO A 1 30 ? -1.178 10.028 -18.667 1.00 0.00 30 PRO A C 10
ATOM 4309 O O . PRO A 1 30 ? -1.962 9.181 -19.095 1.00 0.00 30 PRO A O 10
ATOM 4320 N N . LYS A 1 31 ? 0.139 9.850 -18.649 1.00 0.00 31 LYS A N 10
ATOM 4321 C CA . LYS A 1 31 ? 0.752 8.622 -19.141 1.00 0.00 31 LYS A CA 10
ATOM 4322 C C . LYS A 1 31 ? 0.642 7.507 -18.107 1.00 0.00 31 LYS A C 10
ATOM 4323 O O . LYS A 1 31 ? 0.950 6.349 -18.393 1.00 0.00 31 LYS A O 10
ATOM 4342 N N . TYR A 1 32 ? 0.201 7.862 -16.905 1.00 0.00 32 TYR A N 10
ATOM 4343 C CA . TYR A 1 32 ? 0.051 6.890 -15.828 1.00 0.00 32 TYR A CA 10
ATOM 4344 C C . TYR A 1 32 ? -1.398 6.817 -15.358 1.00 0.00 32 TYR A C 10
ATOM 4345 O O . TYR A 1 32 ? -1.875 5.762 -14.939 1.00 0.00 32 TYR A O 10
ATOM 4363 N N . CYS A 1 33 ? -2.094 7.947 -15.430 1.00 0.00 33 CYS A N 10
ATOM 4364 C CA . CYS A 1 33 ? -3.489 8.014 -15.013 1.00 0.00 33 CYS A CA 10
ATOM 4365 C C . CYS A 1 33 ? -4.423 7.753 -16.191 1.00 0.00 33 CYS A C 10
ATOM 4366 O O . CYS A 1 33 ? -5.516 7.213 -16.022 1.00 0.00 33 CYS A O 10
ATOM 4373 N N . ALA A 1 34 ? -3.984 8.140 -17.384 1.00 0.00 34 ALA A N 10
ATOM 4374 C CA . ALA A 1 34 ? -4.779 7.946 -18.590 1.00 0.00 34 ALA A CA 10
ATOM 4375 C C . ALA A 1 34 ? -6.018 8.833 -18.580 1.00 0.00 34 ALA A C 10
ATOM 4376 O O . ALA A 1 34 ? -7.100 8.411 -18.990 1.00 0.00 34 ALA A O 10
ATOM 4383 N N . HIS A 1 35 ? -5.855 10.065 -18.108 1.00 0.00 35 HIS A N 10
ATOM 4384 C CA . HIS A 1 35 ? -6.961 11.013 -18.045 1.00 0.00 35 HIS A CA 10
ATOM 4385 C C . HIS A 1 35 ? -7.100 11.775 -19.359 1.00 0.00 35 HIS A C 10
ATOM 4386 O O . HIS A 1 35 ? -6.171 12.456 -19.794 1.00 0.00 35 HIS A O 10
ATOM 4401 N N . SER A 1 1 ? 1.191 0.075 0.077 1.00 0.00 1 SER A N 11
ATOM 4402 C CA . SER A 1 1 ? 1.949 0.165 -1.165 1.00 0.00 1 SER A CA 11
ATOM 4403 C C . SER A 1 1 ? 3.447 0.058 -0.896 1.00 0.00 1 SER A C 11
ATOM 4404 O O . SER A 1 1 ? 3.992 0.778 -0.059 1.00 0.00 1 SER A O 11
ATOM 4412 N N . GLY A 1 2 ? 4.108 -0.846 -1.612 1.00 0.00 2 GLY A N 11
ATOM 4413 C CA . GLY A 1 2 ? 5.536 -1.031 -1.437 1.00 0.00 2 GLY A CA 11
ATOM 4414 C C . GLY A 1 2 ? 6.308 0.268 -1.552 1.00 0.00 2 GLY A C 11
ATOM 4415 O O . GLY A 1 2 ? 5.736 1.268 -1.983 1.00 0.00 2 GLY A O 11
ATOM 4419 N N . PRO A 1 3 ? 7.600 0.234 -1.162 1.00 0.00 3 PRO A N 11
ATOM 4420 C CA . PRO A 1 3 ? 8.362 1.460 -0.986 1.00 0.00 3 PRO A CA 11
ATOM 4421 C C . PRO A 1 3 ? 8.749 2.062 -2.339 1.00 0.00 3 PRO A C 11
ATOM 4422 O O . PRO A 1 3 ? 9.193 3.205 -2.441 1.00 0.00 3 PRO A O 11
ATOM 4433 N N . ASN A 1 4 ? 8.570 1.260 -3.383 1.00 0.00 4 ASN A N 11
ATOM 4434 C CA . ASN A 1 4 ? 8.892 1.688 -4.740 1.00 0.00 4 ASN A CA 11
ATOM 4435 C C . ASN A 1 4 ? 7.643 2.171 -5.469 1.00 0.00 4 ASN A C 11
ATOM 4436 O O . ASN A 1 4 ? 7.705 2.573 -6.630 1.00 0.00 4 ASN A O 11
ATOM 4447 N N . GLY A 1 5 ? 6.507 2.129 -4.778 1.00 0.00 5 GLY A N 11
ATOM 4448 C CA . GLY A 1 5 ? 5.259 2.566 -5.376 1.00 0.00 5 GLY A CA 11
ATOM 4449 C C . GLY A 1 5 ? 4.550 1.451 -6.117 1.00 0.00 5 GLY A C 11
ATOM 4450 O O . GLY A 1 5 ? 3.795 1.704 -7.056 1.00 0.00 5 GLY A O 11
ATOM 4454 N N . GLN A 1 6 ? 4.793 0.214 -5.696 1.00 0.00 6 GLN A N 11
ATOM 4455 C CA . GLN A 1 6 ? 4.173 -0.944 -6.329 1.00 0.00 6 GLN A CA 11
ATOM 4456 C C . GLN A 1 6 ? 2.677 -0.989 -6.036 1.00 0.00 6 GLN A C 11
ATOM 4457 O O . GLN A 1 6 ? 2.255 -0.870 -4.885 1.00 0.00 6 GLN A O 11
ATOM 4471 N N . CYS A 1 7 ? 1.878 -1.162 -7.084 1.00 0.00 7 CYS A N 11
ATOM 4472 C CA . CYS A 1 7 ? 0.429 -1.222 -6.940 1.00 0.00 7 CYS A CA 11
ATOM 4473 C C . CYS A 1 7 ? -0.118 -2.536 -7.489 1.00 0.00 7 CYS A C 11
ATOM 4474 O O . CYS A 1 7 ? 0.414 -3.088 -8.452 1.00 0.00 7 CYS A O 11
ATOM 4481 N N . GLY A 1 8 ? -1.186 -3.032 -6.870 1.00 0.00 8 GLY A N 11
ATOM 4482 C CA . GLY A 1 8 ? -1.787 -4.277 -7.311 1.00 0.00 8 GLY A CA 11
ATOM 4483 C C . GLY A 1 8 ? -1.907 -5.291 -6.191 1.00 0.00 8 GLY A C 11
ATOM 4484 O O . GLY A 1 8 ? -1.893 -4.900 -5.026 1.00 0.00 8 GLY A O 11
ATOM 4488 N N . PRO A 1 9 ? -2.024 -6.584 -6.564 1.00 0.00 9 PRO A N 11
ATOM 4489 C CA . PRO A 1 9 ? -2.628 -7.565 -5.678 1.00 0.00 9 PRO A CA 11
ATOM 4490 C C . PRO A 1 9 ? -1.672 -7.943 -4.545 1.00 0.00 9 PRO A C 11
ATOM 4491 O O . PRO A 1 9 ? -1.012 -8.980 -4.570 1.00 0.00 9 PRO A O 11
ATOM 4502 N N . GLY A 1 10 ? -1.694 -7.125 -3.496 1.00 0.00 10 GLY A N 11
ATOM 4503 C CA . GLY A 1 10 ? -0.922 -7.426 -2.305 1.00 0.00 10 GLY A CA 11
ATOM 4504 C C . GLY A 1 10 ? -0.179 -6.216 -1.774 1.00 0.00 10 GLY A C 11
ATOM 4505 O O . GLY A 1 10 ? 0.359 -6.246 -0.667 1.00 0.00 10 GLY A O 11
ATOM 4509 N N . TRP A 1 11 ? -0.149 -5.149 -2.564 1.00 0.00 11 TRP A N 11
ATOM 4510 C CA . TRP A 1 11 ? 0.534 -3.923 -2.168 1.00 0.00 11 TRP A CA 11
ATOM 4511 C C . TRP A 1 11 ? -0.457 -2.777 -1.998 1.00 0.00 11 TRP A C 11
ATOM 4512 O O . TRP A 1 11 ? -0.271 -1.904 -1.151 1.00 0.00 11 TRP A O 11
ATOM 4533 N N . GLY A 1 12 ? -1.511 -2.787 -2.808 1.00 0.00 12 GLY A N 11
ATOM 4534 C CA . GLY A 1 12 ? -2.516 -1.743 -2.730 1.00 0.00 12 GLY A CA 11
ATOM 4535 C C . GLY A 1 12 ? -2.530 -0.859 -3.961 1.00 0.00 12 GLY A C 11
ATOM 4536 O O . GLY A 1 12 ? -1.910 -1.182 -4.973 1.00 0.00 12 GLY A O 11
ATOM 4540 N N . GLY A 1 13 ? -3.240 0.262 -3.875 1.00 0.00 13 GLY A N 11
ATOM 4541 C CA . GLY A 1 13 ? -3.320 1.178 -4.998 1.00 0.00 13 GLY A CA 11
ATOM 4542 C C . GLY A 1 13 ? -2.358 2.342 -4.866 1.00 0.00 13 GLY A C 11
ATOM 4543 O O . GLY A 1 13 ? -1.427 2.299 -4.061 1.00 0.00 13 GLY A O 11
ATOM 4547 N N . CYS A 1 14 ? -2.581 3.384 -5.659 1.00 0.00 14 CYS A N 11
ATOM 4548 C CA . CYS A 1 14 ? -1.726 4.564 -5.631 1.00 0.00 14 CYS A CA 11
ATOM 4549 C C . CYS A 1 14 ? -2.427 5.727 -4.935 1.00 0.00 14 CYS A C 11
ATOM 4550 O O . CYS A 1 14 ? -3.644 5.711 -4.751 1.00 0.00 14 CYS A O 11
ATOM 4557 N N . ARG A 1 15 ? -1.650 6.735 -4.550 1.00 0.00 15 ARG A N 11
ATOM 4558 C CA . ARG A 1 15 ? -2.196 7.905 -3.874 1.00 0.00 15 ARG A CA 11
ATOM 4559 C C . ARG A 1 15 ? -3.116 8.691 -4.804 1.00 0.00 15 ARG A C 11
ATOM 4560 O O . ARG A 1 15 ? -3.168 8.432 -6.006 1.00 0.00 15 ARG A O 11
ATOM 4581 N N . GLY A 1 16 ? -3.840 9.652 -4.239 1.00 0.00 16 GLY A N 11
ATOM 4582 C CA . GLY A 1 16 ? -4.749 10.460 -5.032 1.00 0.00 16 GLY A CA 11
ATOM 4583 C C . GLY A 1 16 ? -4.075 11.068 -6.246 1.00 0.00 16 GLY A C 11
ATOM 4584 O O . GLY A 1 16 ? -4.580 10.964 -7.363 1.00 0.00 16 GLY A O 11
ATOM 4588 N N . GLY A 1 17 ? -2.929 11.706 -6.028 1.00 0.00 17 GLY A N 11
ATOM 4589 C CA . GLY A 1 17 ? -2.204 12.326 -7.122 1.00 0.00 17 GLY A CA 11
ATOM 4590 C C . GLY A 1 17 ? -1.387 11.326 -7.915 1.00 0.00 17 GLY A C 11
ATOM 4591 O O . GLY A 1 17 ? -0.754 11.680 -8.911 1.00 0.00 17 GLY A O 11
ATOM 4595 N N . LEU A 1 18 ? -1.398 10.072 -7.475 1.00 0.00 18 LEU A N 11
ATOM 4596 C CA . LEU A 1 18 ? -0.651 9.017 -8.150 1.00 0.00 18 LEU A CA 11
ATOM 4597 C C . LEU A 1 18 ? -1.595 8.039 -8.843 1.00 0.00 18 LEU A C 11
ATOM 4598 O O . LEU A 1 18 ? -2.784 7.979 -8.528 1.00 0.00 18 LEU A O 11
ATOM 4614 N N . CYS A 1 19 ? -1.056 7.273 -9.785 1.00 0.00 19 CYS A N 11
ATOM 4615 C CA . CYS A 1 19 ? -1.849 6.296 -10.522 1.00 0.00 19 CYS A CA 11
ATOM 4616 C C . CYS A 1 19 ? -1.007 5.077 -10.887 1.00 0.00 19 CYS A C 11
ATOM 4617 O O . CYS A 1 19 ? 0.208 5.178 -11.064 1.00 0.00 19 CYS A O 11
ATOM 4624 N N . CYS A 1 20 ? -1.660 3.925 -10.999 1.00 0.00 20 CYS A N 11
ATOM 4625 C CA . CYS A 1 20 ? -0.973 2.686 -11.342 1.00 0.00 20 CYS A CA 11
ATOM 4626 C C . CYS A 1 20 ? -0.551 2.687 -12.809 1.00 0.00 20 CYS A C 11
ATOM 4627 O O . CYS A 1 20 ? -1.389 2.759 -13.707 1.00 0.00 20 CYS A O 11
ATOM 4634 N N . SER A 1 21 ? 0.755 2.607 -13.042 1.00 0.00 21 SER A N 11
ATOM 4635 C CA . SER A 1 21 ? 1.290 2.602 -14.399 1.00 0.00 21 SER A CA 11
ATOM 4636 C C . SER A 1 21 ? 1.174 1.215 -15.024 1.00 0.00 21 SER A C 11
ATOM 4637 O O . SER A 1 21 ? 0.782 0.255 -14.361 1.00 0.00 21 SER A O 11
ATOM 4645 N N . GLN A 1 22 ? 1.517 1.119 -16.304 1.00 0.00 22 GLN A N 11
ATOM 4646 C CA . GLN A 1 22 ? 1.451 -0.149 -17.020 1.00 0.00 22 GLN A CA 11
ATOM 4647 C C . GLN A 1 22 ? 2.504 -1.123 -16.501 1.00 0.00 22 GLN A C 11
ATOM 4648 O O . GLN A 1 22 ? 2.485 -2.308 -16.834 1.00 0.00 22 GLN A O 11
ATOM 4662 N N . TYR A 1 23 ? 3.420 -0.615 -15.684 1.00 0.00 23 TYR A N 11
ATOM 4663 C CA . TYR A 1 23 ? 4.483 -1.440 -15.121 1.00 0.00 23 TYR A CA 11
ATOM 4664 C C . TYR A 1 23 ? 4.218 -1.740 -13.649 1.00 0.00 23 TYR A C 11
ATOM 4665 O O . TYR A 1 23 ? 5.077 -2.273 -12.948 1.00 0.00 23 TYR A O 11
ATOM 4683 N N . GLY A 1 24 ? 3.020 -1.394 -13.188 1.00 0.00 24 GLY A N 11
ATOM 4684 C CA . GLY A 1 24 ? 2.661 -1.634 -11.802 1.00 0.00 24 GLY A CA 11
ATOM 4685 C C . GLY A 1 24 ? 3.314 -0.647 -10.855 1.00 0.00 24 GLY A C 11
ATOM 4686 O O . GLY A 1 24 ? 3.325 -0.855 -9.641 1.00 0.00 24 GLY A O 11
ATOM 4690 N N . TYR A 1 25 ? 3.862 0.429 -11.409 1.00 0.00 25 TYR A N 11
ATOM 4691 C CA . TYR A 1 25 ? 4.524 1.449 -10.605 1.00 0.00 25 TYR A CA 11
ATOM 4692 C C . TYR A 1 25 ? 3.680 2.718 -10.533 1.00 0.00 25 TYR A C 11
ATOM 4693 O O . TYR A 1 25 ? 3.206 3.222 -11.551 1.00 0.00 25 TYR A O 11
ATOM 4711 N N . CYS A 1 26 ? 3.497 3.231 -9.320 1.00 0.00 26 CYS A N 11
ATOM 4712 C CA . CYS A 1 26 ? 2.712 4.441 -9.112 1.00 0.00 26 CYS A CA 11
ATOM 4713 C C . CYS A 1 26 ? 3.416 5.656 -9.709 1.00 0.00 26 CYS A C 11
ATOM 4714 O O . CYS A 1 26 ? 4.634 5.794 -9.605 1.00 0.00 26 CYS A O 11
ATOM 4721 N N . GLY A 1 27 ? 2.639 6.536 -10.334 1.00 0.00 27 GLY A N 11
ATOM 4722 C CA . GLY A 1 27 ? 3.205 7.728 -10.938 1.00 0.00 27 GLY A CA 11
ATOM 4723 C C . GLY A 1 27 ? 2.146 8.743 -11.320 1.00 0.00 27 GLY A C 11
ATOM 4724 O O . GLY A 1 27 ? 0.955 8.431 -11.338 1.00 0.00 27 GLY A O 11
ATOM 4728 N N . SER A 1 28 ? 2.579 9.962 -11.625 1.00 0.00 28 SER A N 11
ATOM 4729 C CA . SER A 1 28 ? 1.659 11.028 -12.003 1.00 0.00 28 SER A CA 11
ATOM 4730 C C . SER A 1 28 ? 1.686 11.259 -13.511 1.00 0.00 28 SER A C 11
ATOM 4731 O O . SER A 1 28 ? 2.537 10.721 -14.218 1.00 0.00 28 SER A O 11
ATOM 4739 N N . GLY A 1 29 ? 0.746 12.065 -13.997 1.00 0.00 29 GLY A N 11
ATOM 4740 C CA . GLY A 1 29 ? 0.678 12.353 -15.417 1.00 0.00 29 GLY A CA 11
ATOM 4741 C C . GLY A 1 29 ? -0.434 11.592 -16.111 1.00 0.00 29 GLY A C 11
ATOM 4742 O O . GLY A 1 29 ? -0.974 10.655 -15.526 1.00 0.00 29 GLY A O 11
ATOM 4746 N N . PRO A 1 30 ? -0.763 12.011 -17.363 1.00 0.00 30 PRO A N 11
ATOM 4747 C CA . PRO A 1 30 ? -1.816 11.354 -18.119 1.00 0.00 30 PRO A CA 11
ATOM 4748 C C . PRO A 1 30 ? -1.342 10.003 -18.659 1.00 0.00 30 PRO A C 11
ATOM 4749 O O . PRO A 1 30 ? -2.131 9.126 -19.011 1.00 0.00 30 PRO A O 11
ATOM 4760 N N . LYS A 1 31 ? -0.023 9.853 -18.716 1.00 0.00 31 LYS A N 11
ATOM 4761 C CA . LYS A 1 31 ? 0.587 8.622 -19.206 1.00 0.00 31 LYS A CA 11
ATOM 4762 C C . LYS A 1 31 ? 0.570 7.541 -18.130 1.00 0.00 31 LYS A C 11
ATOM 4763 O O . LYS A 1 31 ? 0.918 6.388 -18.389 1.00 0.00 31 LYS A O 11
ATOM 4782 N N . TYR A 1 32 ? 0.163 7.919 -16.924 1.00 0.00 32 TYR A N 11
ATOM 4783 C CA . TYR A 1 32 ? 0.102 6.982 -15.809 1.00 0.00 32 TYR A CA 11
ATOM 4784 C C . TYR A 1 32 ? -1.324 6.854 -15.282 1.00 0.00 32 TYR A C 11
ATOM 4785 O O . TYR A 1 32 ? -1.730 5.794 -14.805 1.00 0.00 32 TYR A O 11
ATOM 4803 N N . CYS A 1 33 ? -2.080 7.943 -15.372 1.00 0.00 33 CYS A N 11
ATOM 4804 C CA . CYS A 1 33 ? -3.462 7.956 -14.906 1.00 0.00 33 CYS A CA 11
ATOM 4805 C C . CYS A 1 33 ? -4.418 7.556 -16.026 1.00 0.00 33 CYS A C 11
ATOM 4806 O O . CYS A 1 33 ? -5.392 6.840 -15.798 1.00 0.00 33 CYS A O 11
ATOM 4813 N N . ALA A 1 34 ? -4.132 8.025 -17.236 1.00 0.00 34 ALA A N 11
ATOM 4814 C CA . ALA A 1 34 ? -4.964 7.716 -18.392 1.00 0.00 34 ALA A CA 11
ATOM 4815 C C . ALA A 1 34 ? -4.480 6.452 -19.094 1.00 0.00 34 ALA A C 11
ATOM 4816 O O . ALA A 1 34 ? -4.280 6.443 -20.310 1.00 0.00 34 ALA A O 11
ATOM 4823 N N . HIS A 1 35 ? -4.292 5.386 -18.323 1.00 0.00 35 HIS A N 11
ATOM 4824 C CA . HIS A 1 35 ? -3.831 4.116 -18.872 1.00 0.00 35 HIS A CA 11
ATOM 4825 C C . HIS A 1 35 ? -2.550 4.307 -19.679 1.00 0.00 35 HIS A C 11
ATOM 4826 O O . HIS A 1 35 ? -1.503 3.754 -19.340 1.00 0.00 35 HIS A O 11
ATOM 4841 N N . SER A 1 1 ? 0.886 0.218 -0.253 1.00 0.00 1 SER A N 12
ATOM 4842 C CA . SER A 1 1 ? 1.743 0.054 -1.422 1.00 0.00 1 SER A CA 12
ATOM 4843 C C . SER A 1 1 ? 3.214 0.021 -1.017 1.00 0.00 1 SER A C 12
ATOM 4844 O O . SER A 1 1 ? 3.643 0.764 -0.135 1.00 0.00 1 SER A O 12
ATOM 4852 N N . GLY A 1 2 ? 3.982 -0.846 -1.669 1.00 0.00 2 GLY A N 12
ATOM 4853 C CA . GLY A 1 2 ? 5.396 -0.961 -1.364 1.00 0.00 2 GLY A CA 12
ATOM 4854 C C . GLY A 1 2 ? 6.116 0.371 -1.443 1.00 0.00 2 GLY A C 12
ATOM 4855 O O . GLY A 1 2 ? 5.519 1.348 -1.892 1.00 0.00 2 GLY A O 12
ATOM 4859 N N . PRO A 1 3 ? 7.392 0.390 -1.003 1.00 0.00 3 PRO A N 12
ATOM 4860 C CA . PRO A 1 3 ? 8.093 1.645 -0.793 1.00 0.00 3 PRO A CA 12
ATOM 4861 C C . PRO A 1 3 ? 8.507 2.271 -2.127 1.00 0.00 3 PRO A C 12
ATOM 4862 O O . PRO A 1 3 ? 8.907 3.432 -2.206 1.00 0.00 3 PRO A O 12
ATOM 4873 N N . ASN A 1 4 ? 8.401 1.468 -3.181 1.00 0.00 4 ASN A N 12
ATOM 4874 C CA . ASN A 1 4 ? 8.758 1.917 -4.522 1.00 0.00 4 ASN A CA 12
ATOM 4875 C C . ASN A 1 4 ? 7.516 2.335 -5.303 1.00 0.00 4 ASN A C 12
ATOM 4876 O O . ASN A 1 4 ? 7.605 2.734 -6.464 1.00 0.00 4 ASN A O 12
ATOM 4887 N N . GLY A 1 5 ? 6.357 2.241 -4.658 1.00 0.00 5 GLY A N 12
ATOM 4888 C CA . GLY A 1 5 ? 5.114 2.613 -5.307 1.00 0.00 5 GLY A CA 12
ATOM 4889 C C . GLY A 1 5 ? 4.482 1.457 -6.056 1.00 0.00 5 GLY A C 12
ATOM 4890 O O . GLY A 1 5 ? 3.763 1.662 -7.034 1.00 0.00 5 GLY A O 12
ATOM 4894 N N . GLN A 1 6 ? 4.751 0.239 -5.597 1.00 0.00 6 GLN A N 12
ATOM 4895 C CA . GLN A 1 6 ? 4.205 -0.954 -6.233 1.00 0.00 6 GLN A CA 12
ATOM 4896 C C . GLN A 1 6 ? 2.700 -1.051 -6.007 1.00 0.00 6 GLN A C 12
ATOM 4897 O O . GLN A 1 6 ? 2.222 -0.937 -4.878 1.00 0.00 6 GLN A O 12
ATOM 4911 N N . CYS A 1 7 ? 1.957 -1.260 -7.089 1.00 0.00 7 CYS A N 12
ATOM 4912 C CA . CYS A 1 7 ? 0.505 -1.371 -7.010 1.00 0.00 7 CYS A CA 12
ATOM 4913 C C . CYS A 1 7 ? 0.032 -2.716 -7.554 1.00 0.00 7 CYS A C 12
ATOM 4914 O O . CYS A 1 7 ? 0.631 -3.271 -8.473 1.00 0.00 7 CYS A O 12
ATOM 4921 N N . GLY A 1 8 ? -1.048 -3.234 -6.977 1.00 0.00 8 GLY A N 12
ATOM 4922 C CA . GLY A 1 8 ? -1.583 -4.510 -7.415 1.00 0.00 8 GLY A CA 12
ATOM 4923 C C . GLY A 1 8 ? -1.728 -5.500 -6.277 1.00 0.00 8 GLY A C 12
ATOM 4924 O O . GLY A 1 8 ? -1.792 -5.080 -5.123 1.00 0.00 8 GLY A O 12
ATOM 4928 N N . PRO A 1 9 ? -1.778 -6.806 -6.621 1.00 0.00 9 PRO A N 12
ATOM 4929 C CA . PRO A 1 9 ? -2.394 -7.787 -5.744 1.00 0.00 9 PRO A CA 12
ATOM 4930 C C . PRO A 1 9 ? -1.489 -8.100 -4.550 1.00 0.00 9 PRO A C 12
ATOM 4931 O O . PRO A 1 9 ? -0.793 -9.113 -4.512 1.00 0.00 9 PRO A O 12
ATOM 4942 N N . GLY A 1 10 ? -1.597 -7.257 -3.527 1.00 0.00 10 GLY A N 12
ATOM 4943 C CA . GLY A 1 10 ? -0.881 -7.499 -2.288 1.00 0.00 10 GLY A CA 12
ATOM 4944 C C . GLY A 1 10 ? -0.218 -6.248 -1.748 1.00 0.00 10 GLY A C 12
ATOM 4945 O O . GLY A 1 10 ? 0.257 -6.231 -0.612 1.00 0.00 10 GLY A O 12
ATOM 4949 N N . TRP A 1 11 ? -0.183 -5.200 -2.563 1.00 0.00 11 TRP A N 12
ATOM 4950 C CA . TRP A 1 11 ? 0.430 -3.939 -2.160 1.00 0.00 11 TRP A CA 12
ATOM 4951 C C . TRP A 1 11 ? -0.612 -2.829 -2.082 1.00 0.00 11 TRP A C 12
ATOM 4952 O O . TRP A 1 11 ? -0.513 -1.929 -1.248 1.00 0.00 11 TRP A O 12
ATOM 4973 N N . GLY A 1 12 ? -1.612 -2.898 -2.955 1.00 0.00 12 GLY A N 12
ATOM 4974 C CA . GLY A 1 12 ? -2.658 -1.892 -2.967 1.00 0.00 12 GLY A CA 12
ATOM 4975 C C . GLY A 1 12 ? -2.611 -1.022 -4.208 1.00 0.00 12 GLY A C 12
ATOM 4976 O O . GLY A 1 12 ? -1.934 -1.351 -5.181 1.00 0.00 12 GLY A O 12
ATOM 4980 N N . GLY A 1 13 ? -3.334 0.094 -4.175 1.00 0.00 13 GLY A N 12
ATOM 4981 C CA . GLY A 1 13 ? -3.360 0.995 -5.311 1.00 0.00 13 GLY A CA 12
ATOM 4982 C C . GLY A 1 13 ? -2.550 2.254 -5.071 1.00 0.00 13 GLY A C 12
ATOM 4983 O O . GLY A 1 13 ? -1.737 2.312 -4.148 1.00 0.00 13 GLY A O 12
ATOM 4987 N N . CYS A 1 14 ? -2.771 3.266 -5.904 1.00 0.00 14 CYS A N 12
ATOM 4988 C CA . CYS A 1 14 ? -2.055 4.530 -5.780 1.00 0.00 14 CYS A CA 12
ATOM 4989 C C . CYS A 1 14 ? -2.983 5.634 -5.282 1.00 0.00 14 CYS A C 12
ATOM 4990 O O . CYS A 1 14 ? -4.206 5.508 -5.346 1.00 0.00 14 CYS A O 12
ATOM 4997 N N . ARG A 1 15 ? -2.392 6.716 -4.785 1.00 0.00 15 ARG A N 12
ATOM 4998 C CA . ARG A 1 15 ? -3.165 7.842 -4.275 1.00 0.00 15 ARG A CA 12
ATOM 4999 C C . ARG A 1 15 ? -2.365 9.138 -4.369 1.00 0.00 15 ARG A C 12
ATOM 5000 O O . ARG A 1 15 ? -1.254 9.156 -4.897 1.00 0.00 15 ARG A O 12
ATOM 5021 N N . GLY A 1 16 ? -2.938 10.221 -3.853 1.00 0.00 16 GLY A N 12
ATOM 5022 C CA . GLY A 1 16 ? -2.265 11.506 -3.890 1.00 0.00 16 GLY A CA 12
ATOM 5023 C C . GLY A 1 16 ? -1.912 11.935 -5.300 1.00 0.00 16 GLY A C 12
ATOM 5024 O O . GLY A 1 16 ? -0.812 12.427 -5.549 1.00 0.00 16 GLY A O 12
ATOM 5028 N N . GLY A 1 17 ? -2.847 11.747 -6.227 1.00 0.00 17 GLY A N 12
ATOM 5029 C CA . GLY A 1 17 ? -2.608 12.121 -7.608 1.00 0.00 17 GLY A CA 12
ATOM 5030 C C . GLY A 1 17 ? -1.830 11.066 -8.369 1.00 0.00 17 GLY A C 12
ATOM 5031 O O . GLY A 1 17 ? -1.600 11.201 -9.572 1.00 0.00 17 GLY A O 12
ATOM 5035 N N . LEU A 1 18 ? -1.423 10.014 -7.669 1.00 0.00 18 LEU A N 12
ATOM 5036 C CA . LEU A 1 18 ? -0.665 8.931 -8.286 1.00 0.00 18 LEU A CA 12
ATOM 5037 C C . LEU A 1 18 ? -1.599 7.873 -8.864 1.00 0.00 18 LEU A C 12
ATOM 5038 O O . LEU A 1 18 ? -2.732 7.714 -8.409 1.00 0.00 18 LEU A O 12
ATOM 5054 N N . CYS A 1 19 ? -1.115 7.150 -9.869 1.00 0.00 19 CYS A N 12
ATOM 5055 C CA . CYS A 1 19 ? -1.905 6.105 -10.509 1.00 0.00 19 CYS A CA 12
ATOM 5056 C C . CYS A 1 19 ? -1.028 4.913 -10.884 1.00 0.00 19 CYS A C 12
ATOM 5057 O O . CYS A 1 19 ? 0.178 5.055 -11.087 1.00 0.00 19 CYS A O 12
ATOM 5064 N N . CYS A 1 20 ? -1.643 3.739 -10.974 1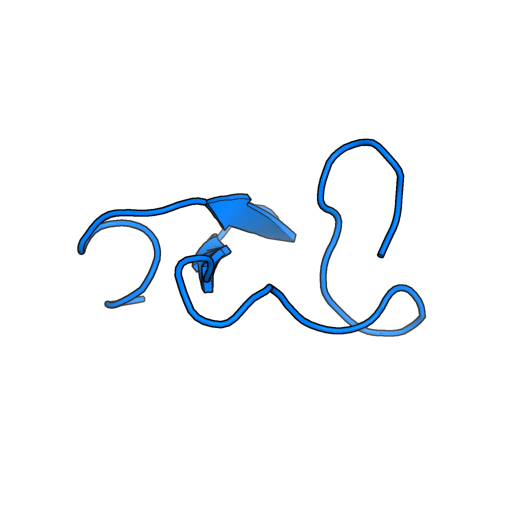.00 0.00 20 CYS A N 12
ATOM 5065 C CA . CYS A 1 20 ? -0.921 2.522 -11.324 1.00 0.00 20 CYS A CA 12
ATOM 5066 C C . CYS A 1 20 ? -0.477 2.554 -12.784 1.00 0.00 20 CYS A C 12
ATOM 5067 O O . CYS A 1 20 ? -1.303 2.603 -13.694 1.00 0.00 20 CYS A O 12
ATOM 5074 N N . SER A 1 21 ? 0.835 2.526 -12.998 1.00 0.00 21 SER A N 12
ATOM 5075 C CA . SER A 1 21 ? 1.390 2.555 -14.346 1.00 0.00 21 SER A CA 12
ATOM 5076 C C . SER A 1 21 ? 1.337 1.171 -14.986 1.00 0.00 21 SER A C 12
ATOM 5077 O O . SER A 1 21 ? 0.965 0.192 -14.340 1.00 0.00 21 SER A O 12
ATOM 5085 N N . GLN A 1 22 ? 1.712 1.100 -16.259 1.00 0.00 22 GLN A N 12
ATOM 5086 C CA . GLN A 1 22 ? 1.706 -0.163 -16.987 1.00 0.00 22 GLN A CA 12
ATOM 5087 C C . GLN A 1 22 ? 2.787 -1.101 -16.458 1.00 0.00 22 GLN A C 12
ATOM 5088 O O . GLN A 1 22 ? 2.822 -2.281 -16.806 1.00 0.00 22 GLN A O 12
ATOM 5102 N N . TYR A 1 23 ? 3.665 -0.568 -15.617 1.00 0.00 23 TYR A N 12
ATOM 5103 C CA . TYR A 1 23 ? 4.749 -1.357 -15.042 1.00 0.00 23 TYR A CA 12
ATOM 5104 C C . TYR A 1 23 ? 4.461 -1.695 -13.582 1.00 0.00 23 TYR A C 12
ATOM 5105 O O . TYR A 1 23 ? 5.301 -2.267 -12.889 1.00 0.00 23 TYR A O 12
ATOM 5123 N N . GLY A 1 24 ? 3.266 -1.338 -13.123 1.00 0.00 24 GLY A N 12
ATOM 5124 C CA . GLY A 1 24 ? 2.887 -1.611 -11.749 1.00 0.00 24 GLY A CA 12
ATOM 5125 C C . GLY A 1 24 ? 3.489 -0.620 -10.773 1.00 0.00 24 GLY A C 12
ATOM 5126 O O . GLY A 1 24 ? 3.504 -0.858 -9.565 1.00 0.00 24 GLY A O 12
ATOM 5130 N N . TYR A 1 25 ? 3.988 0.494 -11.297 1.00 0.00 25 TYR A N 12
ATOM 5131 C CA . TYR A 1 25 ? 4.599 1.524 -10.464 1.00 0.00 25 TYR A CA 12
ATOM 5132 C C . TYR A 1 25 ? 3.736 2.782 -10.433 1.00 0.00 25 TYR A C 12
ATOM 5133 O O . TYR A 1 25 ? 3.297 3.274 -11.473 1.00 0.00 25 TYR A O 12
ATOM 5151 N N . CYS A 1 26 ? 3.497 3.298 -9.232 1.00 0.00 26 CYS A N 12
ATOM 5152 C CA . CYS A 1 26 ? 2.688 4.498 -9.062 1.00 0.00 26 CYS A CA 12
ATOM 5153 C C . CYS A 1 26 ? 3.387 5.715 -9.662 1.00 0.00 26 CYS A C 12
ATOM 5154 O O . CYS A 1 26 ? 4.580 5.927 -9.447 1.00 0.00 26 CYS A O 12
ATOM 5161 N N . GLY A 1 27 ? 2.635 6.512 -10.415 1.00 0.00 27 GLY A N 12
ATOM 5162 C CA . GLY A 1 27 ? 3.198 7.697 -11.033 1.00 0.00 27 GLY A CA 12
ATOM 5163 C C . GLY A 1 27 ? 2.138 8.705 -11.429 1.00 0.00 27 GLY A C 12
ATOM 5164 O O . GLY A 1 27 ? 0.948 8.391 -11.443 1.00 0.00 27 GLY A O 12
ATOM 5168 N N . SER A 1 28 ? 2.569 9.921 -11.750 1.00 0.00 28 SER A N 12
ATOM 5169 C CA . SER A 1 28 ? 1.647 10.980 -12.143 1.00 0.00 28 SER A CA 12
ATOM 5170 C C . SER A 1 28 ? 1.656 11.175 -13.656 1.00 0.00 28 SER A C 12
ATOM 5171 O O . SER A 1 28 ? 2.477 10.593 -14.363 1.00 0.00 28 SER A O 12
ATOM 5179 N N . GLY A 1 29 ? 0.735 12.000 -14.146 1.00 0.00 29 GLY A N 12
ATOM 5180 C CA . GLY A 1 29 ? 0.653 12.258 -15.572 1.00 0.00 29 GLY A CA 12
ATOM 5181 C C . GLY A 1 29 ? -0.484 11.506 -16.233 1.00 0.00 29 GLY A C 12
ATOM 5182 O O . GLY A 1 29 ? -1.039 10.597 -15.617 1.00 0.00 29 GLY A O 12
ATOM 5186 N N . PRO A 1 30 ? -0.819 11.900 -17.490 1.00 0.00 30 PRO A N 12
ATOM 5187 C CA . PRO A 1 30 ? -1.896 11.250 -18.217 1.00 0.00 30 PRO A CA 12
ATOM 5188 C C . PRO A 1 30 ? -1.460 9.875 -18.728 1.00 0.00 30 PRO A C 12
ATOM 5189 O O . PRO A 1 30 ? -2.274 9.014 -19.064 1.00 0.00 30 PRO A O 12
ATOM 5200 N N . LYS A 1 31 ? -0.146 9.685 -18.778 1.00 0.00 31 LYS A N 12
ATOM 5201 C CA . LYS A 1 31 ? 0.428 8.427 -19.241 1.00 0.00 31 LYS A CA 12
ATOM 5202 C C . LYS A 1 31 ? 0.425 7.385 -18.127 1.00 0.00 31 LYS A C 12
ATOM 5203 O O . LYS A 1 31 ? 0.749 6.219 -18.354 1.00 0.00 31 LYS A O 12
ATOM 5222 N N . TYR A 1 32 ? 0.056 7.813 -16.925 1.00 0.00 32 TYR A N 12
ATOM 5223 C CA . TYR A 1 32 ? 0.011 6.916 -15.775 1.00 0.00 32 TYR A CA 12
ATOM 5224 C C . TYR A 1 32 ? -1.407 6.807 -15.225 1.00 0.00 32 TYR A C 12
ATOM 5225 O O . TYR A 1 32 ? -1.808 5.761 -14.711 1.00 0.00 32 TYR A O 12
ATOM 5243 N N . CYS A 1 33 ? -2.163 7.894 -15.335 1.00 0.00 33 CYS A N 12
ATOM 5244 C CA . CYS A 1 33 ? -3.538 7.922 -14.850 1.00 0.00 33 CYS A CA 12
ATOM 5245 C C . CYS A 1 33 ? -4.520 7.617 -15.977 1.00 0.00 33 CYS A C 12
ATOM 5246 O O . CYS A 1 33 ? -5.599 7.075 -15.744 1.00 0.00 33 CYS A O 12
ATOM 5253 N N . ALA A 1 34 ? -4.136 7.970 -17.200 1.00 0.00 34 ALA A N 12
ATOM 5254 C CA . ALA A 1 34 ? -4.981 7.731 -18.364 1.00 0.00 34 ALA A CA 12
ATOM 5255 C C . ALA A 1 34 ? -6.418 8.166 -18.097 1.00 0.00 34 ALA A C 12
ATOM 5256 O O . ALA A 1 34 ? -7.362 7.425 -18.372 1.00 0.00 34 ALA A O 12
ATOM 5263 N N . HIS A 1 35 ? -6.577 9.371 -17.560 1.00 0.00 35 HIS A N 12
ATOM 5264 C CA . HIS A 1 35 ? -7.900 9.904 -17.256 1.00 0.00 35 HIS A CA 12
ATOM 5265 C C . HIS A 1 35 ? -8.400 10.795 -18.389 1.00 0.00 35 HIS A C 12
ATOM 5266 O O . HIS A 1 35 ? -9.263 10.395 -19.172 1.00 0.00 35 HIS A O 12
ATOM 5281 N N . SER A 1 1 ? 1.263 0.188 -0.039 1.00 0.00 1 SER A N 13
ATOM 5282 C CA . SER A 1 1 ? 2.043 0.110 -1.269 1.00 0.00 1 SER A CA 13
ATOM 5283 C C . SER A 1 1 ? 3.533 0.004 -0.962 1.00 0.00 1 SER A C 13
ATOM 5284 O O . SER A 1 1 ? 4.058 0.729 -0.118 1.00 0.00 1 SER A O 13
ATOM 5292 N N . GLY A 1 2 ? 4.211 -0.906 -1.655 1.00 0.00 2 GLY A N 13
ATOM 5293 C CA . GLY A 1 2 ? 5.634 -1.092 -1.443 1.00 0.00 2 GLY A CA 13
ATOM 5294 C C . GLY A 1 2 ? 6.414 0.200 -1.583 1.00 0.00 2 GLY A C 13
ATOM 5295 O O . GLY A 1 2 ? 5.841 1.204 -2.003 1.00 0.00 2 GLY A O 13
ATOM 5299 N N . PRO A 1 3 ? 7.715 0.157 -1.225 1.00 0.00 3 PRO A N 13
ATOM 5300 C CA . PRO A 1 3 ? 8.492 1.376 -1.074 1.00 0.00 3 PRO A CA 13
ATOM 5301 C C . PRO A 1 3 ? 8.851 1.969 -2.438 1.00 0.00 3 PRO A C 13
ATOM 5302 O O . PRO A 1 3 ? 9.302 3.108 -2.556 1.00 0.00 3 PRO A O 13
ATOM 5313 N N . ASN A 1 4 ? 8.637 1.165 -3.474 1.00 0.00 4 ASN A N 13
ATOM 5314 C CA . ASN A 1 4 ? 8.930 1.584 -4.840 1.00 0.00 4 ASN A CA 13
ATOM 5315 C C . ASN A 1 4 ? 7.666 2.072 -5.542 1.00 0.00 4 ASN A C 13
ATOM 5316 O O . ASN A 1 4 ? 7.702 2.466 -6.707 1.00 0.00 4 ASN A O 13
ATOM 5327 N N . GLY A 1 5 ? 6.548 2.043 -4.822 1.00 0.00 5 GLY A N 13
ATOM 5328 C CA . GLY A 1 5 ? 5.288 2.485 -5.392 1.00 0.00 5 GLY A CA 13
ATOM 5329 C C . GLY A 1 5 ? 4.551 1.369 -6.105 1.00 0.00 5 GLY A C 13
ATOM 5330 O O . GLY A 1 5 ? 3.756 1.622 -7.011 1.00 0.00 5 GLY A O 13
ATOM 5334 N N . GLN A 1 6 ? 4.816 0.132 -5.698 1.00 0.00 6 GLN A N 13
ATOM 5335 C CA . GLN A 1 6 ? 4.173 -1.026 -6.308 1.00 0.00 6 GLN A CA 13
ATOM 5336 C C . GLN A 1 6 ? 2.676 -1.033 -6.017 1.00 0.00 6 GLN A C 13
ATOM 5337 O O . GLN A 1 6 ? 2.255 -0.889 -4.869 1.00 0.00 6 GLN A O 13
ATOM 5351 N N . CYS A 1 7 ? 1.876 -1.201 -7.065 1.00 0.00 7 CYS A N 13
ATOM 5352 C CA . CYS A 1 7 ? 0.425 -1.225 -6.924 1.00 0.00 7 CYS A CA 13
ATOM 5353 C C . CYS A 1 7 ? -0.151 -2.533 -7.461 1.00 0.00 7 CYS A C 13
ATOM 5354 O O . CYS A 1 7 ? 0.360 -3.099 -8.426 1.00 0.00 7 CYS A O 13
ATOM 5361 N N . GLY A 1 8 ? -1.220 -3.006 -6.827 1.00 0.00 8 GLY A N 13
ATOM 5362 C CA . GLY A 1 8 ? -1.849 -4.242 -7.254 1.00 0.00 8 GLY A CA 13
ATOM 5363 C C . GLY A 1 8 ? -1.954 -5.257 -6.133 1.00 0.00 8 GLY A C 13
ATOM 5364 O O . GLY A 1 8 ? -1.911 -4.867 -4.968 1.00 0.00 8 GLY A O 13
ATOM 5368 N N . PRO A 1 9 ? -2.092 -6.548 -6.504 1.00 0.00 9 PRO A N 13
ATOM 5369 C CA . PRO A 1 9 ? -2.687 -7.524 -5.607 1.00 0.00 9 PRO A CA 13
ATOM 5370 C C . PRO A 1 9 ? -1.711 -7.912 -4.494 1.00 0.00 9 PRO A C 13
ATOM 5371 O O . PRO A 1 9 ? -1.062 -8.956 -4.534 1.00 0.00 9 PRO A O 13
ATOM 5382 N N . GLY A 1 10 ? -1.702 -7.095 -3.444 1.00 0.00 10 GLY A N 13
ATOM 5383 C CA . GLY A 1 10 ? -0.908 -7.405 -2.270 1.00 0.00 10 GLY A CA 13
ATOM 5384 C C . GLY A 1 10 ? -0.142 -6.202 -1.755 1.00 0.00 10 GLY A C 13
ATOM 5385 O O . GLY A 1 10 ? 0.421 -6.239 -0.660 1.00 0.00 10 GLY A O 13
ATOM 5389 N N . TRP A 1 11 ? -0.117 -5.135 -2.545 1.00 0.00 11 TRP A N 13
ATOM 5390 C CA . TRP A 1 11 ? 0.587 -3.917 -2.163 1.00 0.00 11 TRP A CA 13
ATOM 5391 C C . TRP A 1 11 ? -0.388 -2.762 -1.968 1.00 0.00 11 TRP A C 13
ATOM 5392 O O . TRP A 1 11 ? -0.175 -1.892 -1.125 1.00 0.00 11 TRP A O 13
ATOM 5413 N N . GLY A 1 12 ? -1.461 -2.760 -2.754 1.00 0.00 12 GLY A N 13
ATOM 5414 C CA . GLY A 1 12 ? -2.454 -1.706 -2.652 1.00 0.00 12 GLY A CA 13
ATOM 5415 C C . GLY A 1 12 ? -2.505 -0.836 -3.892 1.00 0.00 12 GLY A C 13
ATOM 5416 O O . GLY A 1 12 ? -1.893 -1.156 -4.910 1.00 0.00 12 GLY A O 13
ATOM 5420 N N . GLY A 1 13 ? -3.239 0.270 -3.807 1.00 0.00 13 GLY A N 13
ATOM 5421 C CA . GLY A 1 13 ? -3.356 1.171 -4.939 1.00 0.00 13 GLY A CA 13
ATOM 5422 C C . GLY A 1 13 ? -2.409 2.350 -4.841 1.00 0.00 13 GLY A C 13
ATOM 5423 O O . GLY A 1 13 ? -1.458 2.329 -4.059 1.00 0.00 13 GLY A O 13
ATOM 5427 N N . CYS A 1 14 ? -2.667 3.382 -5.638 1.00 0.00 14 CYS A N 13
ATOM 5428 C CA . CYS A 1 14 ? -1.830 4.575 -5.640 1.00 0.00 14 CYS A CA 13
ATOM 5429 C C . CYS A 1 14 ? -2.540 5.740 -4.955 1.00 0.00 14 CYS A C 13
ATOM 5430 O O . CYS A 1 14 ? -3.754 5.708 -4.756 1.00 0.00 14 CYS A O 13
ATOM 5437 N N . ARG A 1 15 ? -1.774 6.765 -4.598 1.00 0.00 15 ARG A N 13
ATOM 5438 C CA . ARG A 1 15 ? -2.329 7.939 -3.935 1.00 0.00 15 ARG A CA 13
ATOM 5439 C C . ARG A 1 15 ? -3.262 8.702 -4.871 1.00 0.00 15 ARG A C 13
ATOM 5440 O O . ARG A 1 15 ? -3.324 8.420 -6.068 1.00 0.00 15 ARG A O 13
ATOM 5461 N N . GLY A 1 16 ? -3.987 9.669 -4.318 1.00 0.00 16 GLY A N 13
ATOM 5462 C CA . GLY A 1 16 ? -4.907 10.457 -5.117 1.00 0.00 16 GLY A CA 13
ATOM 5463 C C . GLY A 1 16 ? -4.247 11.047 -6.347 1.00 0.00 16 GLY A C 13
ATOM 5464 O O . GLY A 1 16 ? -4.769 10.933 -7.455 1.00 0.00 16 GLY A O 13
ATOM 5468 N N . GLY A 1 17 ? -3.096 11.683 -6.152 1.00 0.00 17 GLY A N 13
ATOM 5469 C CA . GLY A 1 17 ? -2.384 12.286 -7.263 1.00 0.00 17 GLY A CA 13
ATOM 5470 C C . GLY A 1 17 ? -1.541 11.283 -8.025 1.00 0.00 17 GLY A C 13
ATOM 5471 O O . GLY A 1 17 ? -0.899 11.627 -9.019 1.00 0.00 17 GLY A O 13
ATOM 5475 N N . LEU A 1 18 ? -1.542 10.038 -7.560 1.00 0.00 18 LEU A N 13
ATOM 5476 C CA . LEU A 1 18 ? -0.771 8.981 -8.204 1.00 0.00 18 LEU A CA 13
ATOM 5477 C C . LEU A 1 18 ? -1.691 7.976 -8.890 1.00 0.00 18 LEU A C 13
ATOM 5478 O O . LEU A 1 18 ? -2.873 7.874 -8.560 1.00 0.00 18 LEU A O 13
ATOM 5494 N N . CYS A 1 19 ? -1.141 7.233 -9.845 1.00 0.00 19 CYS A N 13
ATOM 5495 C CA . CYS A 1 19 ? -1.911 6.234 -10.576 1.00 0.00 19 CYS A CA 13
ATOM 5496 C C . CYS A 1 19 ? -1.042 5.031 -10.931 1.00 0.00 19 CYS A C 13
ATOM 5497 O O . CYS A 1 19 ? 0.168 5.158 -11.118 1.00 0.00 19 CYS A O 13
ATOM 5504 N N . CYS A 1 20 ? -1.669 3.863 -11.024 1.00 0.00 20 CYS A N 13
ATOM 5505 C CA . CYS A 1 20 ? -0.955 2.636 -11.357 1.00 0.00 20 CYS A CA 13
ATOM 5506 C C . CYS A 1 20 ? -0.507 2.646 -12.815 1.00 0.00 20 CYS A C 13
ATOM 5507 O O . CYS A 1 20 ? -1.331 2.707 -13.728 1.00 0.00 20 CYS A O 13
ATOM 5514 N N . SER A 1 21 ? 0.804 2.585 -13.026 1.00 0.00 21 SER A N 13
ATOM 5515 C CA . SER A 1 21 ? 1.363 2.590 -14.373 1.00 0.00 21 SER A CA 13
ATOM 5516 C C . SER A 1 21 ? 1.277 1.203 -15.002 1.00 0.00 21 SER A C 13
ATOM 5517 O O . SER A 1 21 ? 0.884 0.237 -14.348 1.00 0.00 21 SER A O 13
ATOM 5525 N N . GLN A 1 22 ? 1.647 1.113 -16.276 1.00 0.00 22 GLN A N 13
ATOM 5526 C CA . GLN A 1 22 ? 1.612 -0.155 -16.994 1.00 0.00 22 GLN A CA 13
ATOM 5527 C C . GLN A 1 22 ? 2.665 -1.116 -16.454 1.00 0.00 22 GLN A C 13
ATOM 5528 O O . GLN A 1 22 ? 2.668 -2.301 -16.788 1.00 0.00 22 GLN A O 13
ATOM 5542 N N . TYR A 1 23 ? 3.559 -0.598 -15.619 1.00 0.00 23 TYR A N 13
ATOM 5543 C CA . TYR A 1 23 ? 4.620 -1.409 -15.035 1.00 0.00 23 TYR A CA 13
ATOM 5544 C C . TYR A 1 23 ? 4.331 -1.710 -13.567 1.00 0.00 23 TYR A C 13
ATOM 5545 O O . TYR A 1 23 ? 5.185 -2.225 -12.847 1.00 0.00 23 TYR A O 13
ATOM 5563 N N . GLY A 1 24 ? 3.117 -1.385 -13.131 1.00 0.00 24 GLY A N 13
ATOM 5564 C CA . GLY A 1 24 ? 2.735 -1.628 -11.752 1.00 0.00 24 GLY A CA 13
ATOM 5565 C C . GLY A 1 24 ? 3.360 -0.634 -10.794 1.00 0.00 24 GLY A C 13
ATOM 5566 O O . GLY A 1 24 ? 3.356 -0.844 -9.581 1.00 0.00 24 GLY A O 13
ATOM 5570 N N . TYR A 1 25 ? 3.899 0.452 -11.338 1.00 0.00 25 TYR A N 13
ATOM 5571 C CA . TYR A 1 25 ? 4.534 1.480 -10.523 1.00 0.00 25 TYR A CA 13
ATOM 5572 C C . TYR A 1 25 ? 3.673 2.738 -10.465 1.00 0.00 25 TYR A C 13
ATOM 5573 O O . TYR A 1 25 ? 3.209 3.235 -11.492 1.00 0.00 25 TYR A O 13
ATOM 5591 N N . CYS A 1 26 ? 3.465 3.250 -9.256 1.00 0.00 26 CYS A N 13
ATOM 5592 C CA . CYS A 1 26 ? 2.660 4.450 -9.062 1.00 0.00 26 CYS A CA 13
ATOM 5593 C C . CYS A 1 26 ? 3.370 5.678 -9.626 1.00 0.00 26 CYS A C 13
ATOM 5594 O O . CYS A 1 26 ? 4.573 5.854 -9.437 1.00 0.00 26 CYS A O 13
ATOM 5601 N N . GLY A 1 27 ? 2.615 6.524 -10.319 1.00 0.00 27 GLY A N 13
ATOM 5602 C CA . GLY A 1 27 ? 3.188 7.725 -10.900 1.00 0.00 27 GLY A CA 13
ATOM 5603 C C . GLY A 1 27 ? 2.132 8.730 -11.314 1.00 0.00 27 GLY A C 13
ATOM 5604 O O . GLY A 1 27 ? 0.944 8.409 -11.359 1.00 0.00 27 GLY A O 13
ATOM 5608 N N . SER A 1 28 ? 2.564 9.950 -11.615 1.00 0.00 28 SER A N 13
ATOM 5609 C CA . SER A 1 28 ? 1.646 11.007 -12.023 1.00 0.00 28 SER A CA 13
ATOM 5610 C C . SER A 1 28 ? 1.705 11.227 -13.531 1.00 0.00 28 SER A C 13
ATOM 5611 O O . SER A 1 28 ? 2.556 10.664 -14.219 1.00 0.00 28 SER A O 13
ATOM 5619 N N . GLY A 1 29 ? 0.793 12.051 -14.039 1.00 0.00 29 GLY A N 13
ATOM 5620 C CA . GLY A 1 29 ? 0.758 12.331 -15.463 1.00 0.00 29 GLY A CA 13
ATOM 5621 C C . GLY A 1 29 ? -0.343 11.572 -16.176 1.00 0.00 29 GLY A C 13
ATOM 5622 O O . GLY A 1 29 ? -0.913 10.653 -15.591 1.00 0.00 29 GLY A O 13
ATOM 5626 N N . PRO A 1 30 ? -0.629 11.973 -17.444 1.00 0.00 30 PRO A N 13
ATOM 5627 C CA . PRO A 1 30 ? -1.667 11.316 -18.220 1.00 0.00 30 PRO A CA 13
ATOM 5628 C C . PRO A 1 30 ? -1.196 9.950 -18.721 1.00 0.00 30 PRO A C 13
ATOM 5629 O O . PRO A 1 30 ? -1.985 9.083 -19.098 1.00 0.00 30 PRO A O 13
ATOM 5640 N N . LYS A 1 31 ? 0.121 9.775 -18.718 1.00 0.00 31 LYS A N 13
ATOM 5641 C CA . LYS A 1 31 ? 0.729 8.527 -19.166 1.00 0.00 31 LYS A CA 13
ATOM 5642 C C . LYS A 1 31 ? 0.673 7.470 -18.067 1.00 0.00 31 LYS A C 13
ATOM 5643 O O . LYS A 1 31 ? 1.008 6.307 -18.293 1.00 0.00 31 LYS A O 13
ATOM 5662 N N . TYR A 1 32 ? 0.246 7.881 -16.878 1.00 0.00 32 TYR A N 13
ATOM 5663 C CA . TYR A 1 32 ? 0.147 6.970 -15.744 1.00 0.00 32 TYR A CA 13
ATOM 5664 C C . TYR A 1 32 ? -1.295 6.858 -15.260 1.00 0.00 32 TYR A C 13
ATOM 5665 O O . TYR A 1 32 ? -1.721 5.807 -14.779 1.00 0.00 32 TYR A O 13
ATOM 5683 N N . CYS A 1 33 ? -2.042 7.949 -15.390 1.00 0.00 33 CYS A N 13
ATOM 5684 C CA . CYS A 1 33 ? -3.437 7.976 -14.967 1.00 0.00 33 CYS A CA 13
ATOM 5685 C C . CYS A 1 33 ? -4.365 7.628 -16.127 1.00 0.00 33 CYS A C 13
ATOM 5686 O O . CYS A 1 33 ? -5.438 7.060 -15.928 1.00 0.00 33 CYS A O 13
ATOM 5693 N N . ALA A 1 34 ? -3.942 7.973 -17.339 1.00 0.00 34 ALA A N 13
ATOM 5694 C CA . ALA A 1 34 ? -4.733 7.695 -18.532 1.00 0.00 34 ALA A CA 13
ATOM 5695 C C . ALA A 1 34 ? -6.191 8.095 -18.329 1.00 0.00 34 ALA A C 13
ATOM 5696 O O . ALA A 1 34 ? -7.082 7.245 -18.318 1.00 0.00 34 ALA A O 13
ATOM 5703 N N . HIS A 1 35 ? -6.427 9.393 -18.167 1.00 0.00 35 HIS A N 13
ATOM 5704 C CA . HIS A 1 35 ? -7.778 9.905 -17.964 1.00 0.00 35 HIS A CA 13
ATOM 5705 C C . HIS A 1 35 ? -7.975 11.225 -18.703 1.00 0.00 35 HIS A C 13
ATOM 5706 O O . HIS A 1 35 ? -8.064 11.253 -19.931 1.00 0.00 35 HIS A O 13
ATOM 5721 N N . SER A 1 1 ? 1.237 -0.143 -0.071 1.00 0.00 1 SER A N 14
ATOM 5722 C CA . SER A 1 1 ? 1.990 -0.083 -1.319 1.00 0.00 1 SER A CA 14
ATOM 5723 C C . SER A 1 1 ? 3.490 -0.167 -1.052 1.00 0.00 1 SER A C 14
ATOM 5724 O O . SER A 1 1 ? 4.014 0.510 -0.169 1.00 0.00 1 SER A O 14
ATOM 5732 N N . GLY A 1 2 ? 4.176 -1.004 -1.824 1.00 0.00 2 GLY A N 14
ATOM 5733 C CA . GLY A 1 2 ? 5.609 -1.163 -1.657 1.00 0.00 2 GLY A CA 14
ATOM 5734 C C . GLY A 1 2 ? 6.345 0.162 -1.680 1.00 0.00 2 GLY A C 14
ATOM 5735 O O . GLY A 1 2 ? 5.762 1.164 -2.089 1.00 0.00 2 GLY A O 14
ATOM 5739 N N . PRO A 1 3 ? 7.620 0.147 -1.237 1.00 0.00 3 PRO A N 14
ATOM 5740 C CA . PRO A 1 3 ? 8.337 1.383 -0.974 1.00 0.00 3 PRO A CA 14
ATOM 5741 C C . PRO A 1 3 ? 8.762 2.059 -2.280 1.00 0.00 3 PRO A C 14
ATOM 5742 O O . PRO A 1 3 ? 9.177 3.216 -2.311 1.00 0.00 3 PRO A O 14
ATOM 5753 N N . ASN A 1 4 ? 8.647 1.302 -3.367 1.00 0.00 4 ASN A N 14
ATOM 5754 C CA . ASN A 1 4 ? 9.011 1.801 -4.688 1.00 0.00 4 ASN A CA 14
ATOM 5755 C C . ASN A 1 4 ? 7.776 2.259 -5.457 1.00 0.00 4 ASN A C 14
ATOM 5756 O O . ASN A 1 4 ? 7.872 2.699 -6.601 1.00 0.00 4 ASN A O 14
ATOM 5767 N N . GLY A 1 5 ? 6.614 2.151 -4.818 1.00 0.00 5 GLY A N 14
ATOM 5768 C CA . GLY A 1 5 ? 5.376 2.558 -5.456 1.00 0.00 5 GLY A CA 14
ATOM 5769 C C . GLY A 1 5 ? 4.684 1.409 -6.164 1.00 0.00 5 GLY A C 14
ATOM 5770 O O . GLY A 1 5 ? 4.035 1.606 -7.190 1.00 0.00 5 GLY A O 14
ATOM 5774 N N . GLN A 1 6 ? 4.825 0.207 -5.615 1.00 0.00 6 GLN A N 14
ATOM 5775 C CA . GLN A 1 6 ? 4.210 -0.977 -6.202 1.00 0.00 6 GLN A CA 14
ATOM 5776 C C . GLN A 1 6 ? 2.708 -1.000 -5.935 1.00 0.00 6 GLN A C 14
ATOM 5777 O O . GLN A 1 6 ? 2.266 -0.826 -4.799 1.00 0.00 6 GLN A O 14
ATOM 5791 N N . CYS A 1 7 ? 1.928 -1.214 -6.989 1.00 0.00 7 CYS A N 14
ATOM 5792 C CA . CYS A 1 7 ? 0.476 -1.259 -6.870 1.00 0.00 7 CYS A CA 14
ATOM 5793 C C . CYS A 1 7 ? -0.080 -2.548 -7.468 1.00 0.00 7 CYS A C 14
ATOM 5794 O O . CYS A 1 7 ? 0.466 -3.083 -8.432 1.00 0.00 7 CYS A O 14
ATOM 5801 N N . GLY A 1 8 ? -1.170 -3.042 -6.888 1.00 0.00 8 GLY A N 14
ATOM 5802 C CA . GLY A 1 8 ? -1.781 -4.264 -7.377 1.00 0.00 8 GLY A CA 14
ATOM 5803 C C . GLY A 1 8 ? -1.950 -5.303 -6.287 1.00 0.00 8 GLY A C 14
ATOM 5804 O O . GLY A 1 8 ? -1.964 -4.941 -5.112 1.00 0.00 8 GLY A O 14
ATOM 5808 N N . PRO A 1 9 ? -2.078 -6.585 -6.695 1.00 0.00 9 PRO A N 14
ATOM 5809 C CA . PRO A 1 9 ? -2.723 -7.577 -5.852 1.00 0.00 9 PRO A CA 14
ATOM 5810 C C . PRO A 1 9 ? -1.807 -7.998 -4.701 1.00 0.00 9 PRO A C 14
ATOM 5811 O O . PRO A 1 9 ? -1.165 -9.047 -4.734 1.00 0.00 9 PRO A O 14
ATOM 5822 N N . GLY A 1 10 ? -1.845 -7.206 -3.634 1.00 0.00 10 GLY A N 14
ATOM 5823 C CA . GLY A 1 10 ? -1.112 -7.549 -2.429 1.00 0.00 10 GLY A CA 14
ATOM 5824 C C . GLY A 1 10 ? -0.369 -6.364 -1.845 1.00 0.00 10 GLY A C 14
ATOM 5825 O O . GLY A 1 10 ? 0.137 -6.431 -0.725 1.00 0.00 10 GLY A O 14
ATOM 5829 N N . TRP A 1 11 ? -0.301 -5.277 -2.606 1.00 0.00 11 TRP A N 14
ATOM 5830 C CA . TRP A 1 11 ? 0.388 -4.073 -2.157 1.00 0.00 11 TRP A CA 14
ATOM 5831 C C . TRP A 1 11 ? -0.590 -2.915 -1.994 1.00 0.00 11 TRP A C 14
ATOM 5832 O O . TRP A 1 11 ? -0.423 -2.068 -1.117 1.00 0.00 11 TRP A O 14
ATOM 5853 N N . GLY A 1 12 ? -1.613 -2.884 -2.844 1.00 0.00 12 GLY A N 14
ATOM 5854 C CA . GLY A 1 12 ? -2.603 -1.826 -2.776 1.00 0.00 12 GLY A CA 14
ATOM 5855 C C . GLY A 1 12 ? -2.544 -0.900 -3.974 1.00 0.00 12 GLY A C 14
ATOM 5856 O O . GLY A 1 12 ? -1.909 -1.214 -4.980 1.00 0.00 12 GLY A O 14
ATOM 5860 N N . GLY A 1 13 ? -3.211 0.246 -3.868 1.00 0.00 13 GLY A N 14
ATOM 5861 C CA . GLY A 1 13 ? -3.221 1.202 -4.960 1.00 0.00 13 GLY A CA 14
ATOM 5862 C C . GLY A 1 13 ? -2.264 2.355 -4.730 1.00 0.00 13 GLY A C 14
ATOM 5863 O O . GLY A 1 13 ? -1.394 2.285 -3.862 1.00 0.00 13 GLY A O 14
ATOM 5867 N N . CYS A 1 14 ? -2.424 3.419 -5.510 1.00 0.00 14 CYS A N 14
ATOM 5868 C CA . CYS A 1 14 ? -1.566 4.591 -5.390 1.00 0.00 14 CYS A CA 14
ATOM 5869 C C . CYS A 1 14 ? -2.345 5.781 -4.837 1.00 0.00 14 CYS A C 14
ATOM 5870 O O . CYS A 1 14 ? -3.576 5.785 -4.840 1.00 0.00 14 CYS A O 14
ATOM 5877 N N . ARG A 1 15 ? -1.619 6.788 -4.363 1.00 0.00 15 ARG A N 14
ATOM 5878 C CA . ARG A 1 15 ? -2.242 7.983 -3.806 1.00 0.00 15 ARG A CA 14
ATOM 5879 C C . ARG A 1 15 ? -3.115 8.677 -4.847 1.00 0.00 15 ARG A C 14
ATOM 5880 O O . ARG A 1 15 ? -2.895 8.538 -6.049 1.00 0.00 15 ARG A O 14
ATOM 5901 N N . GLY A 1 16 ? -4.109 9.425 -4.376 1.00 0.00 16 GLY A N 14
ATOM 5902 C CA . GLY A 1 16 ? -5.000 10.128 -5.279 1.00 0.00 16 GLY A CA 14
ATOM 5903 C C . GLY A 1 16 ? -4.252 10.967 -6.295 1.00 0.00 16 GLY A C 14
ATOM 5904 O O . GLY A 1 16 ? -4.745 11.206 -7.397 1.00 0.00 16 GLY A O 14
ATOM 5908 N N . GLY A 1 17 ? -3.057 11.418 -5.925 1.00 0.00 17 GLY A N 14
ATOM 5909 C CA . GLY A 1 17 ? -2.260 12.232 -6.823 1.00 0.00 17 GLY A CA 14
ATOM 5910 C C . GLY A 1 17 ? -1.557 11.407 -7.883 1.00 0.00 17 GLY A C 14
ATOM 5911 O O . GLY A 1 17 ? -1.292 11.892 -8.984 1.00 0.00 17 GLY A O 14
ATOM 5915 N N . LEU A 1 18 ? -1.253 10.157 -7.552 1.00 0.00 18 LEU A N 14
ATOM 5916 C CA . LEU A 1 18 ? -0.575 9.262 -8.484 1.00 0.00 18 LEU A CA 14
ATOM 5917 C C . LEU A 1 18 ? -1.533 8.202 -9.016 1.00 0.00 18 LEU A C 14
ATOM 5918 O O . LEU A 1 18 ? -2.688 8.125 -8.594 1.00 0.00 18 LEU A O 14
ATOM 5934 N N . CYS A 1 19 ? -1.047 7.384 -9.943 1.00 0.00 19 CYS A N 14
ATOM 5935 C CA . CYS A 1 19 ? -1.858 6.326 -10.532 1.00 0.00 19 CYS A CA 14
ATOM 5936 C C . CYS A 1 19 ? -1.004 5.106 -10.866 1.00 0.00 19 CYS A C 14
ATOM 5937 O O . CYS A 1 19 ? 0.202 5.220 -11.085 1.00 0.00 19 CYS A O 14
ATOM 5944 N N . CYS A 1 20 ? -1.637 3.939 -10.902 1.00 0.00 20 CYS A N 14
ATOM 5945 C CA . CYS A 1 20 ? -0.937 2.697 -11.208 1.00 0.00 20 CYS A CA 14
ATOM 5946 C C . CYS A 1 20 ? -0.508 2.661 -12.672 1.00 0.00 20 CYS A C 14
ATOM 5947 O O . CYS A 1 20 ? -1.344 2.680 -13.575 1.00 0.00 20 CYS A O 14
ATOM 5954 N N . SER A 1 21 ? 0.800 2.609 -12.898 1.00 0.00 21 SER A N 14
ATOM 5955 C CA . SER A 1 21 ? 1.341 2.573 -14.252 1.00 0.00 21 SER A CA 14
ATOM 5956 C C . SER A 1 21 ? 1.264 1.164 -14.832 1.00 0.00 21 SER A C 14
ATOM 5957 O O . SER A 1 21 ? 0.885 0.218 -14.141 1.00 0.00 21 SER A O 14
ATOM 5965 N N . GLN A 1 22 ? 1.625 1.034 -16.104 1.00 0.00 22 GLN A N 14
ATOM 5966 C CA . GLN A 1 22 ? 1.596 -0.259 -16.777 1.00 0.00 22 GLN A CA 14
ATOM 5967 C C . GLN A 1 22 ? 2.661 -1.192 -16.211 1.00 0.00 22 GLN A C 14
ATOM 5968 O O . GLN A 1 22 ? 2.671 -2.389 -16.501 1.00 0.00 22 GLN A O 14
ATOM 5982 N N . TYR A 1 23 ? 3.557 -0.637 -15.402 1.00 0.00 23 TYR A N 14
ATOM 5983 C CA . TYR A 1 23 ? 4.628 -1.419 -14.797 1.00 0.00 23 TYR A CA 14
ATOM 5984 C C . TYR A 1 23 ? 4.355 -1.664 -13.316 1.00 0.00 23 TYR A C 14
ATOM 5985 O O . TYR A 1 23 ? 5.219 -2.145 -12.584 1.00 0.00 23 TYR A O 14
ATOM 6003 N N . GLY A 1 24 ? 3.144 -1.329 -12.881 1.00 0.00 24 GLY A N 14
ATOM 6004 C CA . GLY A 1 24 ? 2.776 -1.519 -11.490 1.00 0.00 24 GLY A CA 14
ATOM 6005 C C . GLY A 1 24 ? 3.419 -0.496 -10.575 1.00 0.00 24 GLY A C 14
ATOM 6006 O O . GLY A 1 24 ? 3.469 -0.685 -9.359 1.00 0.00 24 GLY A O 14
ATOM 6010 N N . TYR A 1 25 ? 3.913 0.590 -11.159 1.00 0.00 25 TYR A N 14
ATOM 6011 C CA . TYR A 1 25 ? 4.560 1.645 -10.388 1.00 0.00 25 TYR A CA 14
ATOM 6012 C C . TYR A 1 25 ? 3.711 2.913 -10.382 1.00 0.00 25 TYR A C 14
ATOM 6013 O O . TYR A 1 25 ? 3.257 3.3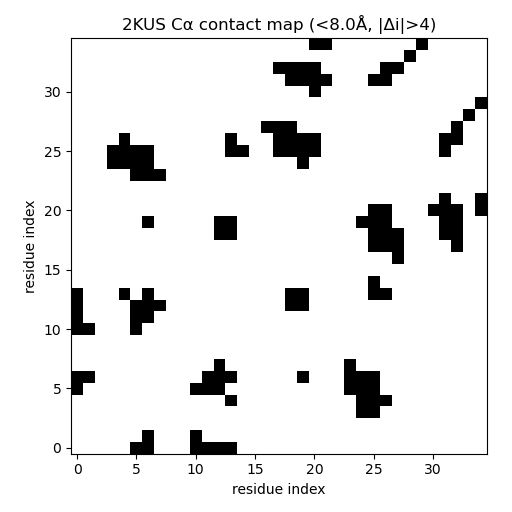76 -11.428 1.00 0.00 25 TYR A O 14
ATOM 6031 N N . CYS A 1 26 ? 3.502 3.471 -9.194 1.00 0.00 26 CYS A N 14
ATOM 6032 C CA . CYS A 1 26 ? 2.709 4.685 -9.048 1.00 0.00 26 CYS A CA 14
ATOM 6033 C C . CYS A 1 26 ? 3.424 5.880 -9.671 1.00 0.00 26 CYS A C 14
ATOM 6034 O O . CYS A 1 26 ? 4.614 6.092 -9.445 1.00 0.00 26 CYS A O 14
ATOM 6041 N N . GLY A 1 27 ? 2.688 6.659 -10.458 1.00 0.00 27 GLY A N 14
ATOM 6042 C CA . GLY A 1 27 ? 3.268 7.823 -11.102 1.00 0.00 27 GLY A CA 14
ATOM 6043 C C . GLY A 1 27 ? 2.220 8.834 -11.525 1.00 0.00 27 GLY A C 14
ATOM 6044 O O . GLY A 1 27 ? 1.026 8.536 -11.529 1.00 0.00 27 GLY A O 14
ATOM 6048 N N . SER A 1 28 ? 2.668 10.034 -11.881 1.00 0.00 28 SER A N 14
ATOM 6049 C CA . SER A 1 28 ? 1.760 11.094 -12.303 1.00 0.00 28 SER A CA 14
ATOM 6050 C C . SER A 1 28 ? 1.769 11.246 -13.821 1.00 0.00 28 SER A C 14
ATOM 6051 O O . SER A 1 28 ? 2.584 10.635 -14.512 1.00 0.00 28 SER A O 14
ATOM 6059 N N . GLY A 1 29 ? 0.856 12.066 -14.333 1.00 0.00 29 GLY A N 14
ATOM 6060 C CA . GLY A 1 29 ? 0.776 12.284 -15.766 1.00 0.00 29 GLY A CA 14
ATOM 6061 C C . GLY A 1 29 ? -0.367 11.520 -16.405 1.00 0.00 29 GLY A C 14
ATOM 6062 O O . GLY A 1 29 ? -0.930 10.635 -15.762 1.00 0.00 29 GLY A O 14
ATOM 6066 N N . PRO A 1 30 ? -0.698 11.879 -17.675 1.00 0.00 30 PRO A N 14
ATOM 6067 C CA . PRO A 1 30 ? -1.779 11.215 -18.383 1.00 0.00 30 PRO A CA 14
ATOM 6068 C C . PRO A 1 30 ? -1.354 9.821 -18.850 1.00 0.00 30 PRO A C 14
ATOM 6069 O O . PRO A 1 30 ? -2.174 8.959 -19.165 1.00 0.00 30 PRO A O 14
ATOM 6080 N N . LYS A 1 31 ? -0.041 9.618 -18.889 1.00 0.00 31 LYS A N 14
ATOM 6081 C CA . LYS A 1 31 ? 0.524 8.342 -19.312 1.00 0.00 31 LYS A CA 14
ATOM 6082 C C . LYS A 1 31 ? 0.500 7.332 -18.169 1.00 0.00 31 LYS A C 14
ATOM 6083 O O . LYS A 1 31 ? 0.810 6.156 -18.362 1.00 0.00 31 LYS A O 14
ATOM 6102 N N . TYR A 1 32 ? 0.130 7.797 -16.982 1.00 0.00 32 TYR A N 14
ATOM 6103 C CA . TYR A 1 32 ? 0.066 6.934 -15.808 1.00 0.00 32 TYR A CA 14
ATOM 6104 C C . TYR A 1 32 ? -1.355 6.863 -15.260 1.00 0.00 32 TYR A C 14
ATOM 6105 O O . TYR A 1 32 ? -1.775 5.839 -14.720 1.00 0.00 32 TYR A O 14
ATOM 6123 N N . CYS A 1 33 ? -2.093 7.959 -15.404 1.00 0.00 33 CYS A N 14
ATOM 6124 C CA . CYS A 1 33 ? -3.468 8.024 -14.924 1.00 0.00 33 CYS A CA 14
ATOM 6125 C C . CYS A 1 33 ? -4.451 7.702 -16.046 1.00 0.00 33 CYS A C 14
ATOM 6126 O O . CYS A 1 33 ? -5.541 7.185 -15.801 1.00 0.00 33 CYS A O 14
ATOM 6133 N N . ALA A 1 34 ? -4.057 8.010 -17.277 1.00 0.00 34 ALA A N 14
ATOM 6134 C CA . ALA A 1 34 ? -4.902 7.751 -18.437 1.00 0.00 34 ALA A CA 14
ATOM 6135 C C . ALA A 1 34 ? -6.332 8.218 -18.189 1.00 0.00 34 ALA A C 14
ATOM 6136 O O . ALA A 1 34 ? -7.274 7.427 -18.256 1.00 0.00 34 ALA A O 14
ATOM 6143 N N . HIS A 1 35 ? -6.488 9.506 -17.901 1.00 0.00 35 HIS A N 14
ATOM 6144 C CA . HIS A 1 35 ? -7.805 10.078 -17.644 1.00 0.00 35 HIS A CA 14
ATOM 6145 C C . HIS A 1 35 ? -8.512 9.328 -16.518 1.00 0.00 35 HIS A C 14
ATOM 6146 O O . HIS A 1 35 ? -7.885 8.927 -15.538 1.00 0.00 35 HIS A O 14
ATOM 6161 N N . SER A 1 1 ? 1.181 0.154 -0.045 1.00 0.00 1 SER A N 15
ATOM 6162 C CA . SER A 1 1 ? 1.965 0.089 -1.273 1.00 0.00 1 SER A CA 15
ATOM 6163 C C . SER A 1 1 ? 3.457 0.020 -0.963 1.00 0.00 1 SER A C 15
ATOM 6164 O O . SER A 1 1 ? 3.962 0.760 -0.120 1.00 0.00 1 SER A O 15
ATOM 6172 N N . GLY A 1 2 ? 4.158 -0.875 -1.652 1.00 0.00 2 GLY A N 15
ATOM 6173 C CA . GLY A 1 2 ? 5.585 -1.026 -1.436 1.00 0.00 2 GLY A CA 15
ATOM 6174 C C . GLY A 1 2 ? 6.333 0.286 -1.567 1.00 0.00 2 GLY A C 15
ATOM 6175 O O . GLY A 1 2 ? 5.738 1.274 -1.996 1.00 0.00 2 GLY A O 15
ATOM 6179 N N . PRO A 1 3 ? 7.629 0.277 -1.192 1.00 0.00 3 PRO A N 15
ATOM 6180 C CA . PRO A 1 3 ? 8.371 1.517 -1.032 1.00 0.00 3 PRO A CA 15
ATOM 6181 C C . PRO A 1 3 ? 8.732 2.119 -2.392 1.00 0.00 3 PRO A C 15
ATOM 6182 O O . PRO A 1 3 ? 9.156 3.268 -2.505 1.00 0.00 3 PRO A O 15
ATOM 6193 N N . ASN A 1 4 ? 8.553 1.309 -3.430 1.00 0.00 4 ASN A N 15
ATOM 6194 C CA . ASN A 1 4 ? 8.852 1.735 -4.793 1.00 0.00 4 ASN A CA 15
ATOM 6195 C C . ASN A 1 4 ? 7.586 2.194 -5.509 1.00 0.00 4 ASN A C 15
ATOM 6196 O O . ASN A 1 4 ? 7.628 2.592 -6.672 1.00 0.00 4 ASN A O 15
ATOM 6207 N N . GLY A 1 5 ? 6.460 2.137 -4.804 1.00 0.00 5 GLY A N 15
ATOM 6208 C CA . GLY A 1 5 ? 5.197 2.550 -5.389 1.00 0.00 5 GLY A CA 15
ATOM 6209 C C . GLY A 1 5 ? 4.496 1.420 -6.115 1.00 0.00 5 GLY A C 15
ATOM 6210 O O . GLY A 1 5 ? 3.725 1.655 -7.044 1.00 0.00 5 GLY A O 15
ATOM 6214 N N . GLN A 1 6 ? 4.766 0.189 -5.691 1.00 0.00 6 GLN A N 15
ATOM 6215 C CA . GLN A 1 6 ? 4.157 -0.982 -6.310 1.00 0.00 6 GLN A CA 15
ATOM 6216 C C . GLN A 1 6 ? 2.659 -1.029 -6.029 1.00 0.00 6 GLN A C 15
ATOM 6217 O O . GLN A 1 6 ? 2.227 -0.897 -4.883 1.00 0.00 6 GLN A O 15
ATOM 6231 N N . CYS A 1 7 ? 1.870 -1.218 -7.081 1.00 0.00 7 CYS A N 15
ATOM 6232 C CA . CYS A 1 7 ? 0.419 -1.281 -6.949 1.00 0.00 7 CYS A CA 15
ATOM 6233 C C . CYS A 1 7 ? -0.119 -2.604 -7.487 1.00 0.00 7 CYS A C 15
ATOM 6234 O O . CYS A 1 7 ? 0.421 -3.164 -8.440 1.00 0.00 7 CYS A O 15
ATOM 6241 N N . GLY A 1 8 ? -1.187 -3.098 -6.869 1.00 0.00 8 GLY A N 15
ATOM 6242 C CA . GLY A 1 8 ? -1.781 -4.350 -7.299 1.00 0.00 8 GLY A CA 15
ATOM 6243 C C . GLY A 1 8 ? -1.897 -5.355 -6.170 1.00 0.00 8 GLY A C 15
ATOM 6244 O O . GLY A 1 8 ? -1.890 -4.952 -5.008 1.00 0.00 8 GLY A O 15
ATOM 6248 N N . PRO A 1 9 ? -2.005 -6.652 -6.531 1.00 0.00 9 PRO A N 15
ATOM 6249 C CA . PRO A 1 9 ? -2.605 -7.629 -5.639 1.00 0.00 9 PRO A CA 15
ATOM 6250 C C . PRO A 1 9 ? -1.651 -7.989 -4.498 1.00 0.00 9 PRO A C 15
ATOM 6251 O O . PRO A 1 9 ? -0.984 -9.022 -4.511 1.00 0.00 9 PRO A O 15
ATOM 6262 N N . GLY A 1 10 ? -1.682 -7.162 -3.457 1.00 0.00 10 GLY A N 15
ATOM 6263 C CA . GLY A 1 10 ? -0.913 -7.446 -2.260 1.00 0.00 10 GLY A CA 15
ATOM 6264 C C . GLY A 1 10 ? -0.181 -6.226 -1.738 1.00 0.00 10 GLY A C 15
ATOM 6265 O O . GLY A 1 10 ? 0.354 -6.242 -0.629 1.00 0.00 10 GLY A O 15
ATOM 6269 N N . TRP A 1 11 ? -0.155 -5.166 -2.538 1.00 0.00 11 TRP A N 15
ATOM 6270 C CA . TRP A 1 11 ? 0.519 -3.932 -2.151 1.00 0.00 11 TRP A CA 15
ATOM 6271 C C . TRP A 1 11 ? -0.481 -2.792 -1.995 1.00 0.00 11 TRP A C 15
ATOM 6272 O O . TRP A 1 11 ? -0.306 -1.911 -1.155 1.00 0.00 11 TRP A O 15
ATOM 6293 N N . GLY A 1 12 ? -1.530 -2.814 -2.812 1.00 0.00 12 GLY A N 15
ATOM 6294 C CA . GLY A 1 12 ? -2.542 -1.776 -2.748 1.00 0.00 12 GLY A CA 15
ATOM 6295 C C . GLY A 1 12 ? -2.550 -0.897 -3.983 1.00 0.00 12 GLY A C 15
ATOM 6296 O O . GLY A 1 12 ? -1.933 -1.230 -4.994 1.00 0.00 12 GLY A O 15
ATOM 6300 N N . GLY A 1 13 ? -3.252 0.229 -3.902 1.00 0.00 13 GLY A N 15
ATOM 6301 C CA . GLY A 1 13 ? -3.326 1.140 -5.029 1.00 0.00 13 GLY A CA 15
ATOM 6302 C C . GLY A 1 13 ? -2.404 2.333 -4.872 1.00 0.00 13 GLY A C 15
ATOM 6303 O O . GLY A 1 13 ? -1.495 2.320 -4.040 1.00 0.00 13 GLY A O 15
ATOM 6307 N N . CYS A 1 14 ? -2.635 3.367 -5.673 1.00 0.00 14 CYS A N 15
ATOM 6308 C CA . CYS A 1 14 ? -1.818 4.573 -5.621 1.00 0.00 14 CYS A CA 15
ATOM 6309 C C . CYS A 1 14 ? -2.571 5.712 -4.938 1.00 0.00 14 CYS A C 15
ATOM 6310 O O . CYS A 1 14 ? -3.790 5.655 -4.777 1.00 0.00 14 CYS A O 15
ATOM 6317 N N . ARG A 1 15 ? -1.835 6.745 -4.540 1.00 0.00 15 ARG A N 15
ATOM 6318 C CA . ARG A 1 15 ? -2.433 7.897 -3.875 1.00 0.00 15 ARG A CA 15
ATOM 6319 C C . ARG A 1 15 ? -3.264 8.720 -4.854 1.00 0.00 15 ARG A C 15
ATOM 6320 O O . ARG A 1 15 ? -3.262 8.460 -6.057 1.00 0.00 15 ARG A O 15
ATOM 6341 N N . GLY A 1 16 ? -3.973 9.715 -4.330 1.00 0.00 16 GLY A N 15
ATOM 6342 C CA . GLY A 1 16 ? -4.800 10.560 -5.172 1.00 0.00 16 GLY A CA 15
ATOM 6343 C C . GLY A 1 16 ? -4.014 11.202 -6.298 1.00 0.00 16 GLY A C 15
ATOM 6344 O O . GLY A 1 16 ? -4.484 11.269 -7.433 1.00 0.00 16 GLY A O 15
ATOM 6348 N N . GLY A 1 17 ? -2.813 11.678 -5.983 1.00 0.00 17 GLY A N 15
ATOM 6349 C CA . GLY A 1 17 ? -1.980 12.313 -6.988 1.00 0.00 17 GLY A CA 15
ATOM 6350 C C . GLY A 1 17 ? -1.128 11.317 -7.749 1.00 0.00 17 GLY A C 15
ATOM 6351 O O . GLY A 1 17 ? -0.234 11.703 -8.504 1.00 0.00 17 GLY A O 15
ATOM 6355 N N . LEU A 1 18 ? -1.402 10.033 -7.550 1.00 0.00 18 LEU A N 15
ATOM 6356 C CA . LEU A 1 18 ? -0.652 8.977 -8.223 1.00 0.00 18 LEU A CA 15
ATOM 6357 C C . LEU A 1 18 ? -1.594 7.980 -8.888 1.00 0.00 18 LEU A C 15
ATOM 6358 O O . LEU A 1 18 ? -2.773 7.896 -8.542 1.00 0.00 18 LEU A O 15
ATOM 6374 N N . CYS A 1 19 ? -1.066 7.222 -9.844 1.00 0.00 19 CYS A N 15
ATOM 6375 C CA . CYS A 1 19 ? -1.859 6.228 -10.558 1.00 0.00 19 CYS A CA 15
ATOM 6376 C C . CYS A 1 19 ? -1.008 5.016 -10.925 1.00 0.00 19 CYS A C 15
ATOM 6377 O O . CYS A 1 19 ? 0.202 5.130 -11.123 1.00 0.00 19 CYS A O 15
ATOM 6384 N N . CYS A 1 20 ? -1.649 3.855 -11.013 1.00 0.00 20 CYS A N 15
ATOM 6385 C CA . CYS A 1 20 ? -0.952 2.621 -11.355 1.00 0.00 20 CYS A CA 15
ATOM 6386 C C . CYS A 1 20 ? -0.506 2.635 -12.815 1.00 0.00 20 CYS A C 15
ATOM 6387 O O . CYS A 1 20 ? -1.331 2.694 -13.726 1.00 0.00 20 CYS A O 15
ATOM 6394 N N . SER A 1 21 ? 0.805 2.580 -13.027 1.00 0.00 21 SER A N 15
ATOM 6395 C CA . SER A 1 21 ? 1.362 2.590 -14.375 1.00 0.00 21 SER A CA 15
ATOM 6396 C C . SER A 1 21 ? 1.281 1.203 -15.006 1.00 0.00 21 SER A C 15
ATOM 6397 O O . SER A 1 21 ? 0.888 0.236 -14.355 1.00 0.00 21 SER A O 15
ATOM 6405 N N . GLN A 1 22 ? 1.655 1.117 -16.279 1.00 0.00 22 GLN A N 15
ATOM 6406 C CA . GLN A 1 22 ? 1.624 -0.151 -16.999 1.00 0.00 22 GLN A CA 15
ATOM 6407 C C . GLN A 1 22 ? 2.676 -1.112 -16.456 1.00 0.00 22 GLN A C 15
ATOM 6408 O O . GLN A 1 22 ? 2.680 -2.297 -16.789 1.00 0.00 22 GLN A O 15
ATOM 6422 N N . TYR A 1 23 ? 3.567 -0.594 -15.617 1.00 0.00 23 TYR A N 15
ATOM 6423 C CA . TYR A 1 23 ? 4.626 -1.405 -15.030 1.00 0.00 23 TYR A CA 15
ATOM 6424 C C . TYR A 1 23 ? 4.335 -1.700 -13.561 1.00 0.00 23 TYR A C 15
ATOM 6425 O O . TYR A 1 23 ? 5.188 -2.212 -12.838 1.00 0.00 23 TYR A O 15
ATOM 6443 N N . GLY A 1 24 ? 3.121 -1.374 -13.128 1.00 0.00 24 GLY A N 15
ATOM 6444 C CA . GLY A 1 24 ? 2.737 -1.611 -11.749 1.00 0.00 24 GLY A CA 15
ATOM 6445 C C . GLY A 1 24 ? 3.369 -0.619 -10.792 1.00 0.00 24 GLY A C 15
ATOM 6446 O O . GLY A 1 24 ? 3.371 -0.831 -9.579 1.00 0.00 24 GLY A O 15
ATOM 6450 N N . TYR A 1 25 ? 3.907 0.466 -11.338 1.00 0.00 25 TYR A N 15
ATOM 6451 C CA . TYR A 1 25 ? 4.548 1.493 -10.525 1.00 0.00 25 TYR A CA 15
ATOM 6452 C C . TYR A 1 25 ? 3.694 2.756 -10.470 1.00 0.00 25 TYR A C 15
ATOM 6453 O O . TYR A 1 25 ? 3.233 3.254 -11.497 1.00 0.00 25 TYR A O 15
ATOM 6471 N N . CYS A 1 26 ? 3.488 3.270 -9.262 1.00 0.00 26 CYS A N 15
ATOM 6472 C CA . CYS A 1 26 ? 2.690 4.475 -9.069 1.00 0.00 26 CYS A CA 15
ATOM 6473 C C . CYS A 1 26 ? 3.398 5.695 -9.652 1.00 0.00 26 CYS A C 15
ATOM 6474 O O . CYS A 1 26 ? 4.600 5.877 -9.463 1.00 0.00 26 CYS A O 15
ATOM 6481 N N . GLY A 1 27 ? 2.643 6.528 -10.361 1.00 0.00 27 GLY A N 15
ATOM 6482 C CA . GLY A 1 27 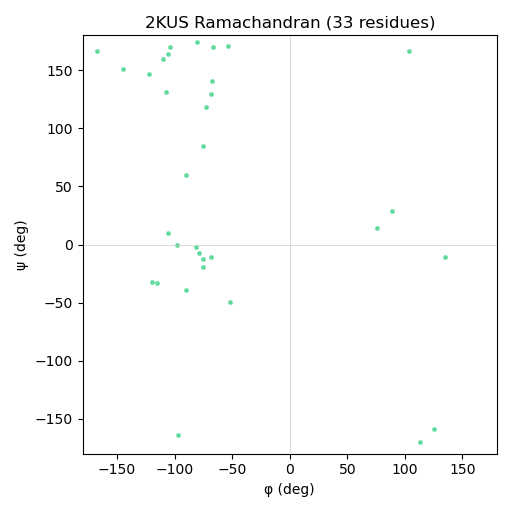? 3.214 7.719 -10.961 1.00 0.00 27 GLY A CA 15
ATOM 6483 C C . GLY A 1 27 ? 2.158 8.728 -11.366 1.00 0.00 27 GLY A C 15
ATOM 6484 O O . GLY A 1 27 ? 0.968 8.415 -11.391 1.00 0.00 27 GLY A O 15
ATOM 6488 N N . SER A 1 28 ? 2.593 9.944 -11.682 1.00 0.00 28 SER A N 15
ATOM 6489 C CA . SER A 1 28 ? 1.676 11.004 -12.082 1.00 0.00 28 SER A CA 15
ATOM 6490 C C . SER A 1 28 ? 1.713 11.213 -13.593 1.00 0.00 28 SER A C 15
ATOM 6491 O O . SER A 1 28 ? 2.549 10.640 -14.290 1.00 0.00 28 SER A O 15
ATOM 6499 N N . GLY A 1 29 ? 0.798 12.039 -14.093 1.00 0.00 29 GLY A N 15
ATOM 6500 C CA . GLY A 1 29 ? 0.742 12.310 -15.517 1.00 0.00 29 GLY A CA 15
ATOM 6501 C C . GLY A 1 29 ? -0.373 11.550 -16.209 1.00 0.00 29 GLY A C 15
ATOM 6502 O O . GLY A 1 29 ? -0.936 10.636 -15.609 1.00 0.00 29 GLY A O 15
ATOM 6506 N N . PRO A 1 30 ? -0.680 11.947 -17.473 1.00 0.00 30 PRO A N 15
ATOM 6507 C CA . PRO A 1 30 ? -1.734 11.290 -18.228 1.00 0.00 30 PRO A CA 15
ATOM 6508 C C . PRO A 1 30 ? -1.275 9.920 -18.731 1.00 0.00 30 PRO A C 15
ATOM 6509 O O . PRO A 1 30 ? -2.074 9.054 -19.090 1.00 0.00 30 PRO A O 15
ATOM 6520 N N . LYS A 1 31 ? 0.041 9.741 -18.751 1.00 0.00 31 LYS A N 15
ATOM 6521 C CA . LYS A 1 31 ? 0.637 8.489 -19.203 1.00 0.00 31 LYS A CA 15
ATOM 6522 C C . LYS A 1 31 ? 0.599 7.438 -18.098 1.00 0.00 31 LYS A C 15
ATOM 6523 O O . LYS A 1 31 ? 0.929 6.274 -18.324 1.00 0.00 31 LYS A O 15
ATOM 6542 N N . TYR A 1 32 ? 0.195 7.856 -16.904 1.00 0.00 32 TYR A N 15
ATOM 6543 C CA . TYR A 1 32 ? 0.115 6.951 -15.764 1.00 0.00 32 TYR A CA 15
ATOM 6544 C C . TYR A 1 32 ? -1.319 6.842 -15.254 1.00 0.00 32 TYR A C 15
ATOM 6545 O O . TYR A 1 32 ? -1.737 5.794 -14.761 1.00 0.00 32 TYR A O 15
ATOM 6563 N N . CYS A 1 33 ? -2.068 7.932 -15.377 1.00 0.00 33 CYS A N 15
ATOM 6564 C CA . CYS A 1 33 ? -3.456 7.962 -14.930 1.00 0.00 33 CYS A CA 15
ATOM 6565 C C . CYS A 1 33 ? -4.403 7.611 -16.074 1.00 0.00 33 CYS A C 15
ATOM 6566 O O . CYS A 1 33 ? -5.475 7.047 -15.855 1.00 0.00 33 CYS A O 15
ATOM 6573 N N . ALA A 1 34 ? -4.000 7.950 -17.294 1.00 0.00 34 ALA A N 15
ATOM 6574 C CA . ALA A 1 34 ? -4.811 7.669 -18.472 1.00 0.00 34 ALA A CA 15
ATOM 6575 C C . ALA A 1 34 ? -6.264 8.072 -18.247 1.00 0.00 34 ALA A C 15
ATOM 6576 O O . ALA A 1 34 ? -7.186 7.349 -18.625 1.00 0.00 34 ALA A O 15
ATOM 6583 N N . HIS A 1 35 ? -6.462 9.232 -17.627 1.00 0.00 35 HIS A N 15
ATOM 6584 C CA . HIS A 1 35 ? -7.805 9.732 -17.352 1.00 0.00 35 HIS A CA 15
ATOM 6585 C C . HIS A 1 35 ? -8.631 8.687 -16.607 1.00 0.00 35 HIS A C 15
ATOM 6586 O O . HIS A 1 35 ? -9.523 9.027 -15.829 1.00 0.00 35 HIS A O 15
ATOM 6601 N N . SER A 1 1 ? 0.976 0.213 -0.234 1.00 0.00 1 SER A N 16
ATOM 6602 C CA . SER A 1 1 ? 1.809 0.069 -1.422 1.00 0.00 1 SER A CA 16
ATOM 6603 C C . SER A 1 1 ? 3.288 0.026 -1.047 1.00 0.00 1 SER A C 16
ATOM 6604 O O . SER A 1 1 ? 3.735 0.747 -0.156 1.00 0.00 1 SER A O 16
ATOM 6612 N N . GLY A 1 2 ? 4.042 -0.826 -1.735 1.00 0.00 2 GLY A N 16
ATOM 6613 C CA . GLY A 1 2 ? 5.462 -0.948 -1.461 1.00 0.00 2 GLY A CA 16
ATOM 6614 C C . GLY A 1 2 ? 6.190 0.377 -1.573 1.00 0.00 2 GLY A C 16
ATOM 6615 O O . GLY A 1 2 ? 5.585 1.358 -2.002 1.00 0.00 2 GLY A O 16
ATOM 6619 N N . PRO A 1 3 ? 7.483 0.385 -1.183 1.00 0.00 3 PRO A N 16
ATOM 6620 C CA . PRO A 1 3 ? 8.203 1.635 -1.006 1.00 0.00 3 PRO A CA 16
ATOM 6621 C C . PRO A 1 3 ? 8.570 2.252 -2.357 1.00 0.00 3 PRO A C 16
ATOM 6622 O O . PRO A 1 3 ? 8.977 3.409 -2.457 1.00 0.00 3 PRO A O 16
ATOM 6633 N N . ASN A 1 4 ? 8.415 1.447 -3.404 1.00 0.00 4 ASN A N 16
ATOM 6634 C CA . ASN A 1 4 ? 8.723 1.888 -4.759 1.00 0.00 4 ASN A CA 16
ATOM 6635 C C . ASN A 1 4 ? 7.453 2.298 -5.499 1.00 0.00 4 ASN A C 16
ATOM 6636 O O . ASN A 1 4 ? 7.498 2.680 -6.668 1.00 0.00 4 ASN A O 16
ATOM 6647 N N . GLY A 1 5 ? 6.319 2.216 -4.809 1.00 0.00 5 GLY A N 16
ATOM 6648 C CA . GLY A 1 5 ? 5.053 2.582 -5.415 1.00 0.00 5 GLY A CA 16
ATOM 6649 C C . GLY A 1 5 ? 4.402 1.423 -6.143 1.00 0.00 5 GLY A C 16
ATOM 6650 O O . GLY A 1 5 ? 3.629 1.626 -7.079 1.00 0.00 5 GLY A O 16
ATOM 6654 N N . GLN A 1 6 ? 4.717 0.205 -5.714 1.00 0.00 6 GLN A N 16
ATOM 6655 C CA . GLN A 1 6 ? 4.159 -0.991 -6.334 1.00 0.00 6 GLN A CA 16
ATOM 6656 C C . GLN A 1 6 ? 2.657 -1.080 -6.090 1.00 0.00 6 GLN A C 16
ATOM 6657 O O . GLN A 1 6 ? 2.193 -0.957 -4.955 1.00 0.00 6 GLN A O 16
ATOM 6671 N N . CYS A 1 7 ? 1.899 -1.294 -7.160 1.00 0.00 7 CYS A N 16
ATOM 6672 C CA . CYS A 1 7 ? 0.449 -1.399 -7.063 1.00 0.00 7 CYS A CA 16
ATOM 6673 C C . CYS A 1 7 ? -0.035 -2.751 -7.579 1.00 0.00 7 CYS A C 16
ATOM 6674 O O . CYS A 1 7 ? 0.551 -3.323 -8.498 1.00 0.00 7 CYS A O 16
ATOM 6681 N N . GLY A 1 8 ? -1.109 -3.257 -6.981 1.00 0.00 8 GLY A N 16
ATOM 6682 C CA . GLY A 1 8 ? -1.654 -4.538 -7.393 1.00 0.00 8 GLY A CA 16
ATOM 6683 C C . GLY A 1 8 ? -1.788 -5.510 -6.238 1.00 0.00 8 GLY A C 16
ATOM 6684 O O . GLY A 1 8 ? -1.837 -5.071 -5.090 1.00 0.00 8 GLY A O 16
ATOM 6688 N N . PRO A 1 9 ? -1.847 -6.820 -6.560 1.00 0.00 9 PRO A N 16
ATOM 6689 C CA . PRO A 1 9 ? -2.456 -7.785 -5.660 1.00 0.00 9 PRO A CA 16
ATOM 6690 C C . PRO A 1 9 ? -1.538 -8.082 -4.473 1.00 0.00 9 PRO A C 16
ATOM 6691 O O . PRO A 1 9 ? -0.846 -9.098 -4.426 1.00 0.00 9 PRO A O 16
ATOM 6702 N N . GLY A 1 10 ? -1.630 -7.222 -3.462 1.00 0.00 10 GLY A N 16
ATOM 6703 C CA . GLY A 1 10 ? -0.900 -7.447 -2.228 1.00 0.00 10 GLY A CA 16
ATOM 6704 C C . GLY A 1 10 ? -0.223 -6.191 -1.718 1.00 0.00 10 GLY A C 16
ATOM 6705 O O . GLY A 1 10 ? 0.269 -6.158 -0.590 1.00 0.00 10 GLY A O 16
ATOM 6709 N N . TRP A 1 11 ? -0.195 -5.157 -2.550 1.00 0.00 11 TRP A N 16
ATOM 6710 C CA . TRP A 1 11 ? 0.430 -3.893 -2.177 1.00 0.00 11 TRP A CA 16
ATOM 6711 C C . TRP A 1 11 ? -0.605 -2.775 -2.104 1.00 0.00 11 TRP A C 16
ATOM 6712 O O . TRP A 1 11 ? -0.490 -1.862 -1.287 1.00 0.00 11 TRP A O 16
ATOM 6733 N N . GLY A 1 12 ? -1.617 -2.853 -2.963 1.00 0.00 12 GLY A N 16
ATOM 6734 C CA . GLY A 1 12 ? -2.657 -1.842 -2.978 1.00 0.00 12 GLY A CA 16
ATOM 6735 C C . GLY A 1 12 ? -2.615 -0.985 -4.228 1.00 0.00 12 GLY A C 16
ATOM 6736 O O . GLY A 1 12 ? -1.970 -1.343 -5.213 1.00 0.00 12 GLY A O 16
ATOM 6740 N N . GLY A 1 13 ? -3.308 0.149 -4.190 1.00 0.00 13 GLY A N 16
ATOM 6741 C CA . GLY A 1 13 ? -3.335 1.040 -5.336 1.00 0.00 13 GLY A CA 16
ATOM 6742 C C . GLY A 1 13 ? -2.556 2.318 -5.095 1.00 0.00 13 GLY A C 16
ATOM 6743 O O . GLY A 1 13 ? -1.769 2.406 -4.152 1.00 0.00 13 GLY A O 16
ATOM 6747 N N . CYS A 1 14 ? -2.773 3.311 -5.951 1.00 0.00 14 CYS A N 16
ATOM 6748 C CA . CYS A 1 14 ? -2.084 4.590 -5.829 1.00 0.00 14 CYS A CA 16
ATOM 6749 C C . CYS A 1 14 ? -3.052 5.691 -5.406 1.00 0.00 14 CYS A C 16
ATOM 6750 O O . CYS A 1 14 ? -4.270 5.525 -5.483 1.00 0.00 14 CYS A O 16
ATOM 6757 N N . ARG A 1 15 ? -2.502 6.816 -4.960 1.00 0.00 15 ARG A N 16
ATOM 6758 C CA . ARG A 1 15 ? -3.316 7.944 -4.525 1.00 0.00 15 ARG A CA 16
ATOM 6759 C C . ARG A 1 15 ? -2.497 9.231 -4.507 1.00 0.00 15 ARG A C 16
ATOM 6760 O O . ARG A 1 15 ? -1.333 9.244 -4.905 1.00 0.00 15 ARG A O 16
ATOM 6781 N N . GLY A 1 16 ? -3.114 10.313 -4.041 1.00 0.00 16 GLY A N 16
ATOM 6782 C CA . GLY A 1 16 ? -2.427 11.590 -3.981 1.00 0.00 16 GLY A CA 16
ATOM 6783 C C . GLY A 1 16 ? -1.870 12.014 -5.325 1.00 0.00 16 GLY A C 16
ATOM 6784 O O . GLY A 1 16 ? -0.717 12.433 -5.424 1.00 0.00 16 GLY A O 16
ATOM 6788 N N . GLY A 1 17 ? -2.690 11.902 -6.366 1.00 0.00 17 GLY A N 16
ATOM 6789 C CA . GLY A 1 17 ? -2.254 12.278 -7.698 1.00 0.00 17 GLY A CA 16
ATOM 6790 C C . GLY A 1 17 ? -1.505 11.163 -8.400 1.00 0.00 17 GLY A C 16
ATOM 6791 O O . GLY A 1 17 ? -1.167 11.278 -9.579 1.00 0.00 17 GLY A O 16
ATOM 6795 N N . LEU A 1 18 ? -1.245 10.080 -7.676 1.00 0.00 18 LEU A N 16
ATOM 6796 C CA . LEU A 1 18 ? -0.530 8.938 -8.236 1.00 0.00 18 LEU A CA 16
ATOM 6797 C C . LEU A 1 18 ? -1.501 7.937 -8.853 1.00 0.00 18 LEU A C 16
ATOM 6798 O O . LEU A 1 18 ? -2.671 7.877 -8.474 1.00 0.00 18 LEU A O 16
ATOM 6814 N N . CYS A 1 19 ? -1.007 7.150 -9.803 1.00 0.00 19 CYS A N 16
ATOM 6815 C CA . CYS A 1 19 ? -1.830 6.149 -10.472 1.00 0.00 19 CYS A CA 16
ATOM 6816 C C . CYS A 1 19 ? -0.996 4.931 -10.858 1.00 0.00 19 CYS A C 16
ATOM 6817 O O . CYS A 1 19 ? 0.211 5.034 -11.075 1.00 0.00 19 CYS A O 16
ATOM 6824 N N . CYS A 1 20 ? -1.650 3.777 -10.943 1.00 0.00 20 CYS A N 16
ATOM 6825 C CA . CYS A 1 20 ? -0.971 2.538 -11.303 1.00 0.00 20 CYS A CA 16
ATOM 6826 C C . CYS A 1 20 ? -0.537 2.561 -12.766 1.00 0.00 20 CYS A C 16
ATOM 6827 O O . CYS A 1 20 ? -1.370 2.599 -13.671 1.00 0.00 20 CYS A O 16
ATOM 6834 N N . SER A 1 21 ? 0.773 2.536 -12.989 1.00 0.00 21 SER A N 16
ATOM 6835 C CA . SER A 1 21 ? 1.319 2.558 -14.341 1.00 0.00 21 SER A CA 16
ATOM 6836 C C . SER A 1 21 ? 1.266 1.169 -14.970 1.00 0.00 21 SER A C 16
ATOM 6837 O O . SER A 1 21 ? 0.904 0.193 -14.314 1.00 0.00 21 SER A O 16
ATOM 6845 N N . GLN A 1 22 ? 1.630 1.090 -16.246 1.00 0.00 22 GLN A N 16
ATOM 6846 C CA . GLN A 1 22 ? 1.624 -0.179 -16.965 1.00 0.00 22 GLN A CA 16
ATOM 6847 C C . GLN A 1 22 ? 2.702 -1.114 -16.428 1.00 0.00 22 GLN A C 16
ATOM 6848 O O . GLN A 1 22 ? 2.731 -2.299 -16.760 1.00 0.00 22 GLN A O 16
ATOM 6862 N N . TYR A 1 23 ? 3.587 -0.573 -15.598 1.00 0.00 23 TYR A N 16
ATOM 6863 C CA . TYR A 1 23 ? 4.670 -1.359 -15.018 1.00 0.00 23 TYR A CA 16
ATOM 6864 C C . TYR A 1 23 ? 4.405 -1.645 -13.543 1.00 0.00 23 TYR A C 16
ATOM 6865 O O . TYR A 1 23 ? 5.286 -2.112 -12.821 1.00 0.00 23 TYR A O 16
ATOM 6883 N N . GLY A 1 24 ? 3.183 -1.362 -13.102 1.00 0.00 24 GLY A N 16
ATOM 6884 C CA . GLY A 1 24 ? 2.822 -1.596 -11.716 1.00 0.00 24 GLY A CA 16
ATOM 6885 C C . GLY A 1 24 ? 3.455 -0.590 -10.774 1.00 0.00 24 GLY A C 16
ATOM 6886 O O . GLY A 1 24 ? 3.490 -0.802 -9.562 1.00 0.00 24 GLY A O 16
ATOM 6890 N N . TYR A 1 25 ? 3.958 0.505 -11.333 1.00 0.00 25 TYR A N 16
ATOM 6891 C CA . TYR A 1 25 ? 4.596 1.545 -10.535 1.00 0.00 25 TYR A CA 16
ATOM 6892 C C . TYR A 1 25 ? 3.719 2.792 -10.462 1.00 0.00 25 TYR A C 16
ATOM 6893 O O . TYR A 1 25 ? 3.222 3.275 -11.480 1.00 0.00 25 TYR A O 16
ATOM 6911 N N . CYS A 1 26 ? 3.535 3.308 -9.252 1.00 0.00 26 CYS A N 16
ATOM 6912 C CA . CYS A 1 26 ? 2.719 4.498 -9.043 1.00 0.00 26 CYS A CA 16
ATOM 6913 C C . CYS A 1 26 ? 3.398 5.732 -9.631 1.00 0.00 26 CYS A C 16
ATOM 6914 O O . CYS A 1 26 ? 4.583 5.970 -9.402 1.00 0.00 26 CYS A O 16
ATOM 6921 N N . GLY A 1 27 ? 2.636 6.514 -10.390 1.00 0.00 27 GLY A N 16
ATOM 6922 C CA . GLY A 1 27 ? 3.179 7.714 -10.999 1.00 0.00 27 GLY A CA 16
ATOM 6923 C C . GLY A 1 27 ? 2.115 8.757 -11.276 1.00 0.00 27 GLY A C 16
ATOM 6924 O O . GLY A 1 27 ? 0.922 8.455 -11.261 1.00 0.00 27 GLY A O 16
ATOM 6928 N N . SER A 1 28 ? 2.547 9.989 -11.527 1.00 0.00 28 SER A N 16
ATOM 6929 C CA . SER A 1 28 ? 1.622 11.081 -11.803 1.00 0.00 28 SER A CA 16
ATOM 6930 C C . SER A 1 28 ? 1.603 11.415 -13.292 1.00 0.00 28 SER A C 16
ATOM 6931 O O . SER A 1 28 ? 2.582 11.191 -14.002 1.00 0.00 28 SER A O 16
ATOM 6939 N N . GLY A 1 29 ? 0.479 11.952 -13.758 1.00 0.00 29 GLY A N 16
ATOM 6940 C CA . GLY A 1 29 ? 0.352 12.307 -15.159 1.00 0.00 29 GLY A CA 16
ATOM 6941 C C . GLY A 1 29 ? -0.713 11.495 -15.869 1.00 0.00 29 GLY A C 16
ATOM 6942 O O . GLY A 1 29 ? -1.188 10.509 -15.307 1.00 0.00 29 GLY A O 16
ATOM 6946 N N . PRO A 1 30 ? -1.076 11.926 -17.106 1.00 0.00 30 PRO A N 16
ATOM 6947 C CA . PRO A 1 30 ? -2.089 11.224 -17.876 1.00 0.00 30 PRO A CA 16
ATOM 6948 C C . PRO A 1 30 ? -1.533 9.922 -18.455 1.00 0.00 30 PRO A C 16
ATOM 6949 O O . PRO A 1 30 ? -2.267 9.021 -18.862 1.00 0.00 30 PRO A O 16
ATOM 6960 N N . LYS A 1 31 ? -0.207 9.841 -18.483 1.00 0.00 31 LYS A N 16
ATOM 6961 C CA . LYS A 1 31 ? 0.478 8.664 -19.005 1.00 0.00 31 LYS A CA 16
ATOM 6962 C C . LYS A 1 31 ? 0.456 7.527 -17.988 1.00 0.00 31 LYS A C 16
ATOM 6963 O O . LYS A 1 31 ? 0.825 6.395 -18.301 1.00 0.00 31 LYS A O 16
ATOM 6982 N N . TYR A 1 32 ? 0.021 7.836 -16.772 1.00 0.00 32 TYR A N 16
ATOM 6983 C CA . TYR A 1 32 ? -0.048 6.840 -15.709 1.00 0.00 32 TYR A CA 16
ATOM 6984 C C . TYR A 1 32 ? -1.480 6.678 -15.206 1.00 0.00 32 TYR A C 16
ATOM 6985 O O . TYR A 1 32 ? -1.886 5.592 -14.793 1.00 0.00 32 TYR A O 16
ATOM 7003 N N . CYS A 1 33 ? -2.240 7.767 -15.244 1.00 0.00 33 CYS A N 16
ATOM 7004 C CA . CYS A 1 33 ? -3.626 7.749 -14.794 1.00 0.00 33 CYS A CA 16
ATOM 7005 C C . CYS A 1 33 ? -4.560 7.327 -15.924 1.00 0.00 33 CYS A C 16
ATOM 7006 O O . CYS A 1 33 ? -5.616 6.743 -15.684 1.00 0.00 33 CYS A O 16
ATOM 7013 N N . ALA A 1 34 ? -4.162 7.627 -17.156 1.00 0.00 34 ALA A N 16
ATOM 7014 C CA . ALA A 1 34 ? -4.962 7.277 -18.323 1.00 0.00 34 ALA A CA 16
ATOM 7015 C C . ALA A 1 34 ? -4.077 7.020 -19.538 1.00 0.00 34 ALA A C 16
ATOM 7016 O O . ALA A 1 34 ? -3.994 7.849 -20.445 1.00 0.00 34 ALA A O 16
ATOM 7023 N N . HIS A 1 35 ? -3.416 5.866 -19.550 1.00 0.00 35 HIS A N 16
ATOM 7024 C CA . HIS A 1 35 ? -2.536 5.500 -20.654 1.00 0.00 35 HIS A CA 16
ATOM 7025 C C . HIS A 1 35 ? -1.507 6.596 -20.914 1.00 0.00 35 HIS A C 16
ATOM 7026 O O . HIS A 1 35 ? -1.495 7.208 -21.983 1.00 0.00 35 HIS A O 16
ATOM 7041 N N . SER A 1 1 ? 0.939 0.374 -0.298 1.00 0.00 1 SER A N 17
ATOM 7042 C CA . SER A 1 1 ? 1.909 0.182 -1.370 1.00 0.00 1 SER A CA 17
ATOM 7043 C C . SER A 1 1 ? 3.306 -0.049 -0.803 1.00 0.00 1 SER A C 17
ATOM 7044 O O . SER A 1 1 ? 3.603 0.338 0.326 1.00 0.00 1 SER A O 17
ATOM 7052 N N . GLY A 1 2 ? 4.163 -0.685 -1.598 1.00 0.00 2 GLY A N 17
ATOM 7053 C CA . GLY A 1 2 ? 5.519 -0.957 -1.160 1.00 0.00 2 GLY A CA 17
ATOM 7054 C C . GLY A 1 2 ? 6.398 0.278 -1.191 1.00 0.00 2 GLY A C 17
ATOM 7055 O O . GLY A 1 2 ? 5.950 1.319 -1.668 1.00 0.00 2 GLY A O 17
ATOM 7059 N N . PRO A 1 3 ? 7.639 0.143 -0.678 1.00 0.00 3 PRO A N 17
ATOM 7060 C CA . PRO A 1 3 ? 8.474 1.305 -0.422 1.00 0.00 3 PRO A CA 17
ATOM 7061 C C . PRO A 1 3 ? 9.036 1.874 -1.727 1.00 0.00 3 PRO A C 17
ATOM 7062 O O . PRO A 1 3 ? 9.576 2.978 -1.778 1.00 0.00 3 PRO A O 17
ATOM 7073 N N . ASN A 1 4 ? 8.894 1.088 -2.790 1.00 0.00 4 ASN A N 17
ATOM 7074 C CA . ASN A 1 4 ? 9.378 1.489 -4.106 1.00 0.00 4 ASN A CA 17
ATOM 7075 C C . ASN A 1 4 ? 8.244 2.059 -4.952 1.00 0.00 4 ASN A C 17
ATOM 7076 O O . ASN A 1 4 ? 8.448 2.450 -6.101 1.00 0.00 4 ASN A O 17
ATOM 7087 N N . GLY A 1 5 ? 7.047 2.105 -4.375 1.00 0.00 5 GLY A N 17
ATOM 7088 C CA . GLY A 1 5 ? 5.898 2.630 -5.089 1.00 0.00 5 GLY A CA 17
ATOM 7089 C C . GLY A 1 5 ? 5.174 1.563 -5.886 1.00 0.00 5 GLY A C 17
ATOM 7090 O O . GLY A 1 5 ? 4.587 1.850 -6.929 1.00 0.00 5 GLY A O 17
ATOM 7094 N N . GLN A 1 6 ? 5.216 0.329 -5.394 1.00 0.00 6 GLN A N 17
ATOM 7095 C CA . GLN A 1 6 ? 4.560 -0.785 -6.069 1.00 0.00 6 GLN A CA 17
ATOM 7096 C C . GLN A 1 6 ? 3.043 -0.639 -6.012 1.00 0.00 6 GLN A C 17
ATOM 7097 O O . GLN A 1 6 ? 2.500 -0.050 -5.076 1.00 0.00 6 GLN A O 17
ATOM 7111 N N . CYS A 1 7 ? 2.363 -1.177 -7.018 1.00 0.00 7 CYS A N 17
ATOM 7112 C CA . CYS A 1 7 ? 0.909 -1.107 -7.084 1.00 0.00 7 CYS A CA 17
ATOM 7113 C C . CYS A 1 7 ? 0.334 -2.349 -7.759 1.00 0.00 7 CYS A C 17
ATOM 7114 O O . CYS A 1 7 ? 0.895 -2.858 -8.728 1.00 0.00 7 CYS A O 17
ATOM 7121 N N . GLY A 1 8 ? -0.790 -2.832 -7.238 1.00 0.00 8 GLY A N 17
ATOM 7122 C CA . GLY A 1 8 ? -1.423 -4.010 -7.802 1.00 0.00 8 GLY A CA 17
ATOM 7123 C C . GLY A 1 8 ? -1.620 -5.109 -6.777 1.00 0.00 8 GLY A C 17
ATOM 7124 O O . GLY A 1 8 ? -1.671 -4.812 -5.584 1.00 0.00 8 GLY A O 17
ATOM 7128 N N . PRO A 1 9 ? -1.732 -6.366 -7.258 1.00 0.00 9 PRO A N 17
ATOM 7129 C CA . PRO A 1 9 ? -2.399 -7.404 -6.492 1.00 0.00 9 PRO A CA 17
ATOM 7130 C C . PRO A 1 9 ? -1.516 -7.887 -5.339 1.00 0.00 9 PRO A C 17
ATOM 7131 O O . PRO A 1 9 ? -0.885 -8.941 -5.402 1.00 0.00 9 PRO A O 17
ATOM 7142 N N . GLY A 1 10 ? -1.573 -7.143 -4.239 1.00 0.00 10 GLY A N 17
ATOM 7143 C CA . GLY A 1 10 ? -0.874 -7.548 -3.033 1.00 0.00 10 GLY A CA 17
ATOM 7144 C C . GLY A 1 10 ? -0.182 -6.387 -2.346 1.00 0.00 10 GLY A C 17
ATOM 7145 O O . GLY A 1 10 ? 0.269 -6.511 -1.207 1.00 0.00 10 GLY A O 17
ATOM 7149 N N . TRP A 1 11 ? -0.096 -5.258 -3.040 1.00 0.00 11 TRP A N 17
ATOM 7150 C CA . TRP A 1 11 ? 0.549 -4.071 -2.490 1.00 0.00 11 TRP A CA 17
ATOM 7151 C C . TRP A 1 11 ? -0.457 -2.939 -2.310 1.00 0.00 11 TRP A C 17
ATOM 7152 O O . TRP A 1 11 ? -0.350 -2.143 -1.379 1.00 0.00 11 TRP A O 17
ATOM 7173 N N . GLY A 1 12 ? -1.436 -2.874 -3.208 1.00 0.00 12 GLY A N 17
ATOM 7174 C CA . GLY A 1 12 ? -2.447 -1.836 -3.130 1.00 0.00 12 GLY A CA 17
ATOM 7175 C C . GLY A 1 12 ? -2.256 -0.760 -4.180 1.00 0.00 12 GLY A C 17
ATOM 7176 O O . GLY A 1 12 ? -1.568 -0.973 -5.178 1.00 0.00 12 GLY A O 17
ATOM 7180 N N . GLY A 1 13 ? -2.868 0.399 -3.957 1.00 0.00 13 GLY A N 17
ATOM 7181 C CA . GLY A 1 13 ? -2.751 1.494 -4.902 1.00 0.00 13 GLY A CA 17
ATOM 7182 C C . GLY A 1 13 ? -2.189 2.750 -4.266 1.00 0.00 13 GLY A C 17
ATOM 7183 O O . GLY A 1 13 ? -1.602 2.700 -3.185 1.00 0.00 13 GLY A O 17
ATOM 7187 N N . CYS A 1 14 ? -2.368 3.882 -4.939 1.00 0.00 14 CYS A N 17
ATOM 7188 C CA . CYS A 1 14 ? -1.874 5.158 -4.436 1.00 0.00 14 CYS A CA 17
ATOM 7189 C C . CYS A 1 14 ? -2.973 6.216 -4.461 1.00 0.00 14 CYS A C 17
ATOM 7190 O O . CYS A 1 14 ? -4.004 6.039 -5.111 1.00 0.00 14 CYS A O 17
ATOM 7197 N N . ARG A 1 15 ? -2.746 7.314 -3.748 1.00 0.00 15 ARG A N 17
ATOM 7198 C CA . ARG A 1 15 ? -3.717 8.400 -3.688 1.00 0.00 15 ARG A CA 17
ATOM 7199 C C . ARG A 1 15 ? -3.873 9.067 -5.052 1.00 0.00 15 ARG A C 17
ATOM 7200 O O . ARG A 1 15 ? -3.168 8.732 -6.002 1.00 0.00 15 ARG A O 17
ATOM 7221 N N . GLY A 1 16 ? -4.803 10.013 -5.139 1.00 0.00 16 GLY A N 17
ATOM 7222 C CA . GLY A 1 16 ? -5.035 10.711 -6.390 1.00 0.00 16 GLY A CA 17
ATOM 7223 C C . GLY A 1 16 ? -3.761 11.281 -6.981 1.00 0.00 16 GLY A C 17
ATOM 7224 O O . GLY A 1 16 ? -3.593 11.311 -8.200 1.00 0.00 16 GLY A O 17
ATOM 7228 N N . GLY A 1 17 ? -2.861 11.736 -6.115 1.00 0.00 17 GLY A N 17
ATOM 7229 C CA . GLY A 1 17 ? -1.608 12.304 -6.578 1.00 0.00 17 GLY A CA 17
ATOM 7230 C C . GLY A 1 17 ? -0.839 11.356 -7.477 1.00 0.00 17 GLY A C 17
ATOM 7231 O O . GLY A 1 17 ? -0.011 11.786 -8.282 1.00 0.00 17 GLY A O 17
ATOM 7235 N N . LEU A 1 18 ? -1.111 10.063 -7.341 1.00 0.00 18 LEU A N 17
ATOM 7236 C CA . LEU A 1 18 ? -0.437 9.050 -8.147 1.00 0.00 18 LEU A CA 17
ATOM 7237 C C . LEU A 1 18 ? -1.448 8.112 -8.798 1.00 0.00 18 LEU A C 17
ATOM 7238 O O . LEU A 1 18 ? -2.630 8.119 -8.453 1.00 0.00 18 LEU A O 17
ATOM 7254 N N . CYS A 1 19 ? -0.975 7.303 -9.741 1.00 0.00 19 CYS A N 17
ATOM 7255 C CA . CYS A 1 19 ? -1.836 6.357 -10.440 1.00 0.00 19 CYS A CA 17
ATOM 7256 C C . CYS A 1 19 ? -1.070 5.087 -10.799 1.00 0.00 19 CYS A C 17
ATOM 7257 O O . CYS A 1 19 ? 0.139 5.122 -11.027 1.00 0.00 19 CYS A O 17
ATOM 7264 N N . CYS A 1 20 ? -1.783 3.967 -10.847 1.00 0.00 20 CYS A N 17
ATOM 7265 C CA . CYS A 1 20 ? -1.173 2.685 -11.177 1.00 0.00 20 CYS A CA 17
ATOM 7266 C C . CYS A 1 20 ? -0.813 2.619 -12.659 1.00 0.00 20 CYS A C 17
ATOM 7267 O O . CYS A 1 20 ? -1.686 2.680 -13.524 1.00 0.00 20 CYS A O 17
ATOM 7274 N N . SER A 1 21 ? 0.480 2.495 -12.943 1.00 0.00 21 SER A N 17
ATOM 7275 C CA . SER A 1 21 ? 0.956 2.425 -14.320 1.00 0.00 21 SER A CA 17
ATOM 7276 C C . SER A 1 21 ? 0.780 1.018 -14.885 1.00 0.00 21 SER A C 17
ATOM 7277 O O . SER A 1 21 ? 0.427 0.088 -14.161 1.00 0.00 21 SER A O 17
ATOM 7285 N N . GLN A 1 22 ? 1.028 0.873 -16.182 1.00 0.00 22 GLN A N 17
ATOM 7286 C CA . GLN A 1 22 ? 0.896 -0.419 -16.845 1.00 0.00 22 GLN A CA 17
ATOM 7287 C C . GLN A 1 22 ? 1.978 -1.385 -16.374 1.00 0.00 22 GLN A C 17
ATOM 7288 O O . GLN A 1 22 ? 1.929 -2.579 -16.669 1.00 0.00 22 GLN A O 17
ATOM 7302 N N . TYR A 1 23 ? 2.954 -0.861 -15.641 1.00 0.00 23 TYR A N 17
ATOM 7303 C CA . TYR A 1 23 ? 4.050 -1.677 -15.131 1.00 0.00 23 TYR A CA 17
ATOM 7304 C C . TYR A 1 23 ? 3.877 -1.951 -13.641 1.00 0.00 23 TYR A C 17
ATOM 7305 O O . TYR A 1 23 ? 4.780 -2.466 -12.984 1.00 0.00 23 TYR A O 17
ATOM 7323 N N . GLY A 1 24 ? 2.707 -1.603 -13.113 1.00 0.00 24 GLY A N 17
ATOM 7324 C CA . GLY A 1 24 ? 2.435 -1.820 -11.704 1.00 0.00 24 GLY A CA 17
ATOM 7325 C C . GLY A 1 24 ? 3.155 -0.825 -10.815 1.00 0.00 24 GLY A C 17
ATOM 7326 O O . GLY A 1 24 ? 3.260 -1.026 -9.605 1.00 0.00 24 GLY A O 17
ATOM 7330 N N . TYR A 1 25 ? 3.653 0.250 -11.416 1.00 0.00 25 TYR A N 17
ATOM 7331 C CA . TYR A 1 25 ? 4.371 1.277 -10.671 1.00 0.00 25 TYR A CA 17
ATOM 7332 C C . TYR A 1 25 ? 3.549 2.560 -10.583 1.00 0.00 25 TYR A C 17
ATOM 7333 O O . TYR A 1 25 ? 3.025 3.046 -11.586 1.00 0.00 25 TYR A O 17
ATOM 7351 N N . CYS A 1 26 ? 3.442 3.105 -9.376 1.00 0.00 26 CYS A N 17
ATOM 7352 C CA . CYS A 1 26 ? 2.686 4.331 -9.154 1.00 0.00 26 CYS A CA 17
ATOM 7353 C C . CYS A 1 26 ? 3.415 5.534 -9.744 1.00 0.00 26 CYS A C 17
ATOM 7354 O O . CYS A 1 26 ? 4.633 5.659 -9.619 1.00 0.00 26 CYS A O 17
ATOM 7361 N N . GLY A 1 27 ? 2.660 6.419 -10.389 1.00 0.00 27 GLY A N 17
ATOM 7362 C CA . GLY A 1 27 ? 3.251 7.601 -10.990 1.00 0.00 27 GLY A CA 17
ATOM 7363 C C . GLY A 1 27 ? 2.213 8.634 -11.378 1.00 0.00 27 GLY A C 17
ATOM 7364 O O . GLY A 1 27 ? 1.015 8.349 -11.385 1.00 0.00 27 GLY A O 17
ATOM 7368 N N . SER A 1 28 ? 2.671 9.840 -11.700 1.00 0.00 28 SER A N 17
ATOM 7369 C CA . SER A 1 28 ? 1.773 10.922 -12.085 1.00 0.00 28 SER A CA 17
ATOM 7370 C C . SER A 1 28 ? 1.779 11.120 -13.598 1.00 0.00 28 SER A C 17
ATOM 7371 O O . SER A 1 28 ? 2.602 10.543 -14.308 1.00 0.00 28 SER A O 17
ATOM 7379 N N . GLY A 1 29 ? 0.854 11.942 -14.085 1.00 0.00 29 GLY A N 17
ATOM 7380 C CA . GLY A 1 29 ? 0.769 12.202 -15.510 1.00 0.00 29 GLY A CA 17
ATOM 7381 C C . GLY A 1 29 ? -0.389 11.475 -16.164 1.00 0.00 29 GLY A C 17
ATOM 7382 O O . GLY A 1 29 ? -0.950 10.569 -15.551 1.00 0.00 29 GLY A O 17
ATOM 7386 N N . PRO A 1 30 ? -0.733 11.888 -17.414 1.00 0.00 30 PRO A N 17
ATOM 7387 C CA . PRO A 1 30 ? -1.829 11.262 -18.133 1.00 0.00 30 PRO A CA 17
ATOM 7388 C C . PRO A 1 30 ? -1.421 9.886 -18.663 1.00 0.00 30 PRO A C 17
ATOM 7389 O O . PRO A 1 30 ? -2.253 9.036 -18.982 1.00 0.00 30 PRO A O 17
ATOM 7400 N N . LYS A 1 31 ? -0.111 9.683 -18.751 1.00 0.00 31 LYS A N 17
ATOM 7401 C CA . LYS A 1 31 ? 0.437 8.422 -19.237 1.00 0.00 31 LYS A CA 17
ATOM 7402 C C . LYS A 1 31 ? 0.406 7.359 -18.144 1.00 0.00 31 LYS A C 17
ATOM 7403 O O . LYS A 1 31 ? 0.699 6.189 -18.394 1.00 0.00 31 LYS A O 17
ATOM 7422 N N . TYR A 1 32 ? 0.047 7.772 -16.933 1.00 0.00 32 TYR A N 17
ATOM 7423 C CA . TYR A 1 32 ? -0.021 6.854 -15.802 1.00 0.00 32 TYR A CA 17
ATOM 7424 C C . TYR A 1 32 ? -1.436 6.796 -15.233 1.00 0.00 32 TYR A C 17
ATOM 7425 O O . TYR A 1 32 ? -1.872 5.761 -14.726 1.00 0.00 32 TYR A O 17
ATOM 7443 N N . CYS A 1 33 ? -2.148 7.913 -15.322 1.00 0.00 33 CYS A N 17
ATOM 7444 C CA . CYS A 1 33 ? -3.514 7.992 -14.817 1.00 0.00 33 CYS A CA 17
ATOM 7445 C C . CYS A 1 33 ? -4.517 7.593 -15.896 1.00 0.00 33 CYS A C 17
ATOM 7446 O O . CYS A 1 33 ? -5.513 6.928 -15.616 1.00 0.00 33 CYS A O 17
ATOM 7453 N N . ALA A 1 34 ? -4.245 8.005 -17.130 1.00 0.00 34 ALA A N 17
ATOM 7454 C CA . ALA A 1 34 ? -5.121 7.689 -18.251 1.00 0.00 34 ALA A CA 17
ATOM 7455 C C . ALA A 1 34 ? -4.710 6.380 -18.917 1.00 0.00 34 ALA A C 17
ATOM 7456 O O . ALA A 1 34 ? -4.516 6.324 -20.132 1.00 0.00 34 ALA A O 17
ATOM 7463 N N . HIS A 1 35 ? -4.578 5.329 -18.114 1.00 0.00 35 HIS A N 17
ATOM 7464 C CA . HIS A 1 35 ? -4.190 4.020 -18.626 1.00 0.00 35 HIS A CA 17
ATOM 7465 C C . HIS A 1 35 ? -2.867 4.102 -19.382 1.00 0.00 35 HIS A C 17
ATOM 7466 O O . HIS A 1 35 ? -1.918 4.740 -18.924 1.00 0.00 35 HIS A O 17
ATOM 7481 N N . SER A 1 1 ? 1.001 0.219 -0.296 1.00 0.00 1 SER A N 18
ATOM 7482 C CA . SER A 1 1 ? 1.833 -0.015 -1.470 1.00 0.00 1 SER A CA 18
ATOM 7483 C C . SER A 1 1 ? 3.311 -0.039 -1.093 1.00 0.00 1 SER A C 18
ATOM 7484 O O . SER A 1 1 ? 3.749 0.692 -0.205 1.00 0.00 1 SER A O 18
ATOM 7492 N N . GLY A 1 2 ? 4.076 -0.885 -1.776 1.00 0.00 2 GLY A N 18
ATOM 7493 C CA . GLY A 1 2 ? 5.497 -0.990 -1.498 1.00 0.00 2 GLY A CA 18
ATOM 7494 C C . GLY A 1 2 ? 6.204 0.348 -1.584 1.00 0.00 2 GLY A C 18
ATOM 7495 O O . GLY A 1 2 ? 5.584 1.328 -1.993 1.00 0.00 2 GLY A O 18
ATOM 7499 N N . PRO A 1 3 ? 7.497 0.369 -1.194 1.00 0.00 3 PRO A N 18
ATOM 7500 C CA . PRO A 1 3 ? 8.197 1.625 -0.991 1.00 0.00 3 PRO A CA 18
ATOM 7501 C C . PRO A 1 3 ? 8.554 2.276 -2.330 1.00 0.00 3 PRO A C 18
ATOM 7502 O O . PRO A 1 3 ? 8.943 3.441 -2.405 1.00 0.00 3 PRO A O 18
ATOM 7513 N N . ASN A 1 4 ? 8.412 1.490 -3.392 1.00 0.00 4 ASN A N 18
ATOM 7514 C CA . ASN A 1 4 ? 8.712 1.963 -4.738 1.00 0.00 4 ASN A CA 18
ATOM 7515 C C . ASN A 1 4 ? 7.435 2.367 -5.470 1.00 0.00 4 ASN A C 18
ATOM 7516 O O . ASN A 1 4 ? 7.475 2.772 -6.631 1.00 0.00 4 ASN A O 18
ATOM 7527 N N . GLY A 1 5 ? 6.304 2.253 -4.782 1.00 0.00 5 GLY A N 18
ATOM 7528 C CA . GLY A 1 5 ? 5.031 2.610 -5.381 1.00 0.00 5 GLY A CA 18
ATOM 7529 C C . GLY A 1 5 ? 4.391 1.449 -6.117 1.00 0.00 5 GLY A C 18
ATOM 7530 O O . GLY A 1 5 ? 3.639 1.650 -7.070 1.00 0.00 5 GLY A O 18
ATOM 7534 N N . GLN A 1 6 ? 4.692 0.233 -5.675 1.00 0.00 6 GLN A N 18
ATOM 7535 C CA . GLN A 1 6 ? 4.141 -0.964 -6.300 1.00 0.00 6 GLN A CA 18
ATOM 7536 C C . GLN A 1 6 ? 2.637 -1.058 -6.067 1.00 0.00 6 GLN A C 18
ATOM 7537 O O . GLN A 1 6 ? 2.165 -0.937 -4.936 1.00 0.00 6 GLN A O 18
ATOM 7551 N N . CYS A 1 7 ? 1.889 -1.274 -7.143 1.00 0.00 7 CYS A N 18
ATOM 7552 C CA . CYS A 1 7 ? 0.437 -1.383 -7.057 1.00 0.00 7 CYS A CA 18
ATOM 7553 C C . CYS A 1 7 ? -0.038 -2.736 -7.577 1.00 0.00 7 CYS A C 18
ATOM 7554 O O . CYS A 1 7 ? 0.558 -3.306 -8.490 1.00 0.00 7 CYS A O 18
ATOM 7561 N N . GLY A 1 8 ? -1.117 -3.244 -6.989 1.00 0.00 8 GLY A N 18
ATOM 7562 C CA . GLY A 1 8 ? -1.655 -4.526 -7.406 1.00 0.00 8 GLY A CA 18
ATOM 7563 C C . GLY A 1 8 ? -1.798 -5.498 -6.252 1.00 0.00 8 GLY A C 18
ATOM 7564 O O . GLY A 1 8 ? -1.859 -5.059 -5.105 1.00 0.00 8 GLY A O 18
ATOM 7568 N N . PRO A 1 9 ? -1.852 -6.809 -6.574 1.00 0.00 9 PRO A N 18
ATOM 7569 C CA . PRO A 1 9 ? -2.467 -7.774 -5.680 1.00 0.00 9 PRO A CA 18
ATOM 7570 C C . PRO A 1 9 ? -1.560 -8.070 -4.484 1.00 0.00 9 PRO A C 18
ATOM 7571 O O . PRO A 1 9 ? -0.866 -9.084 -4.431 1.00 0.00 9 PRO A O 18
ATOM 7582 N N . GLY A 1 10 ? -1.664 -7.211 -3.474 1.00 0.00 10 GLY A N 18
ATOM 7583 C CA . GLY A 1 10 ? -0.945 -7.434 -2.233 1.00 0.00 10 GLY A CA 18
ATOM 7584 C C . GLY A 1 10 ? -0.276 -6.177 -1.716 1.00 0.00 10 GLY A C 18
ATOM 7585 O O . GLY A 1 10 ? 0.205 -6.142 -0.584 1.00 0.00 10 GLY A O 18
ATOM 7589 N N . TRP A 1 11 ? -0.243 -5.141 -2.548 1.00 0.00 11 TRP A N 18
ATOM 7590 C CA . TRP A 1 11 ? 0.374 -3.876 -2.168 1.00 0.00 11 TRP A CA 18
ATOM 7591 C C . TRP A 1 11 ? -0.664 -2.761 -2.105 1.00 0.00 11 TRP A C 18
ATOM 7592 O O . TRP A 1 11 ? -0.562 -1.850 -1.284 1.00 0.00 11 TRP A O 18
ATOM 7613 N N . GLY A 1 12 ? -1.665 -2.839 -2.978 1.00 0.00 12 GLY A N 18
ATOM 7614 C CA . GLY A 1 12 ? -2.707 -1.830 -3.004 1.00 0.00 12 GLY A CA 18
ATOM 7615 C C . GLY A 1 12 ? -2.650 -0.970 -4.250 1.00 0.00 12 GLY A C 18
ATOM 7616 O O . GLY A 1 12 ? -2.000 -1.328 -5.231 1.00 0.00 12 GLY A O 18
ATOM 7620 N N . GLY A 1 13 ? -3.335 0.170 -4.213 1.00 0.00 13 GLY A N 18
ATOM 7621 C CA . GLY A 1 13 ? -3.347 1.065 -5.354 1.00 0.00 13 GLY A CA 18
ATOM 7622 C C . GLY A 1 13 ? -2.551 2.331 -5.107 1.00 0.00 13 GLY A C 18
ATOM 7623 O O . GLY A 1 13 ? -1.759 2.402 -4.167 1.00 0.00 13 GLY A O 18
ATOM 7627 N N . CYS A 1 14 ? -2.760 3.334 -5.954 1.00 0.00 14 CYS A N 18
ATOM 7628 C CA . CYS A 1 14 ? -2.054 4.603 -5.825 1.00 0.00 14 CYS A CA 18
ATOM 7629 C C . CYS A 1 14 ? -3.004 5.711 -5.377 1.00 0.00 14 CYS A C 18
ATOM 7630 O O . CYS A 1 14 ? -4.222 5.586 -5.503 1.00 0.00 14 CYS A O 18
ATOM 7637 N N . ARG A 1 15 ? -2.437 6.793 -4.853 1.00 0.00 15 ARG A N 18
ATOM 7638 C CA . ARG A 1 15 ? -3.232 7.921 -4.385 1.00 0.00 15 ARG A CA 18
ATOM 7639 C C . ARG A 1 15 ? -2.419 9.212 -4.422 1.00 0.00 15 ARG A C 18
ATOM 7640 O O . ARG A 1 15 ? -1.275 9.224 -4.874 1.00 0.00 15 ARG A O 18
ATOM 7661 N N . GLY A 1 16 ? -3.019 10.298 -3.943 1.00 0.00 16 GLY A N 18
ATOM 7662 C CA . GLY A 1 16 ? -2.337 11.578 -3.931 1.00 0.00 16 GLY A CA 18
ATOM 7663 C C . GLY A 1 16 ? -1.870 12.000 -5.310 1.00 0.00 16 GLY A C 18
ATOM 7664 O O . GLY A 1 16 ? -0.744 12.465 -5.477 1.00 0.00 16 GLY A O 18
ATOM 7668 N N . GLY A 1 17 ? -2.739 11.835 -6.303 1.00 0.00 17 GLY A N 18
ATOM 7669 C CA . GLY A 1 17 ? -2.391 12.206 -7.662 1.00 0.00 17 GLY A CA 18
ATOM 7670 C C . GLY A 1 17 ? -1.642 11.107 -8.389 1.00 0.00 17 GLY A C 18
ATOM 7671 O O . GLY A 1 17 ? -1.384 11.209 -9.589 1.00 0.00 17 GLY A O 18
ATOM 7675 N N . LEU A 1 18 ? -1.289 10.053 -7.661 1.00 0.00 18 LEU A N 18
ATOM 7676 C CA . LEU A 1 18 ? -0.562 8.930 -8.244 1.00 0.00 18 LEU A CA 18
ATOM 7677 C C . LEU A 1 18 ? -1.524 7.928 -8.874 1.00 0.00 18 LEU A C 18
ATOM 7678 O O . LEU A 1 18 ? -2.697 7.861 -8.508 1.00 0.00 18 LEU A O 18
ATOM 7694 N N . CYS A 1 19 ? -1.018 7.148 -9.824 1.00 0.00 19 CYS A N 18
ATOM 7695 C CA . CYS A 1 19 ? -1.830 6.147 -10.505 1.00 0.00 19 CYS A CA 18
ATOM 7696 C C . CYS A 1 19 ? -0.989 4.932 -10.887 1.00 0.00 19 CYS A C 18
ATOM 7697 O O . CYS A 1 19 ? 0.220 5.041 -11.096 1.00 0.00 19 CYS A O 18
ATOM 7704 N N . CYS A 1 20 ? -1.637 3.776 -10.977 1.00 0.00 20 CYS A N 18
ATOM 7705 C CA . CYS A 1 20 ? -0.951 2.540 -11.333 1.00 0.00 20 CYS A CA 18
ATOM 7706 C C . CYS A 1 20 ? -0.509 2.565 -12.794 1.00 0.00 20 CYS A C 18
ATOM 7707 O O . CYS A 1 20 ? -1.337 2.605 -13.703 1.00 0.00 20 CYS A O 18
ATOM 7714 N N . SER A 1 21 ? 0.802 2.540 -13.010 1.00 0.00 21 SER A N 18
ATOM 7715 C CA . SER A 1 21 ? 1.355 2.563 -14.359 1.00 0.00 21 SER A CA 18
ATOM 7716 C C . SER A 1 21 ? 1.305 1.175 -14.991 1.00 0.00 21 SER A C 18
ATOM 7717 O O . SER A 1 21 ? 0.934 0.199 -14.340 1.00 0.00 21 SER A O 18
ATOM 7725 N N . GLN A 1 22 ? 1.680 1.097 -16.263 1.00 0.00 22 GLN A N 18
ATOM 7726 C CA . GLN A 1 22 ? 1.677 -0.170 -16.984 1.00 0.00 22 GLN A CA 18
ATOM 7727 C C . GLN A 1 22 ? 2.747 -1.110 -16.438 1.00 0.00 22 GLN A C 18
ATOM 7728 O O . GLN A 1 22 ? 2.776 -2.295 -16.771 1.00 0.00 22 GLN A O 18
ATOM 7742 N N . TYR A 1 23 ? 3.626 -0.573 -15.599 1.00 0.00 23 TYR A N 18
ATOM 7743 C CA . TYR A 1 23 ? 4.701 -1.363 -15.009 1.00 0.00 23 TYR A CA 18
ATOM 7744 C C . TYR A 1 23 ? 4.423 -1.646 -13.536 1.00 0.00 23 TYR A C 18
ATOM 7745 O O . TYR A 1 23 ? 5.296 -2.116 -12.807 1.00 0.00 23 TYR A O 18
ATOM 7763 N N . GLY A 1 24 ? 3.198 -1.358 -13.105 1.00 0.00 24 GLY A N 18
ATOM 7764 C CA . GLY A 1 24 ? 2.825 -1.589 -11.722 1.00 0.00 24 GLY A CA 18
ATOM 7765 C C . GLY A 1 24 ? 3.454 -0.585 -10.777 1.00 0.00 24 GLY A C 18
ATOM 7766 O O . GLY A 1 24 ? 3.481 -0.796 -9.564 1.00 0.00 24 GLY A O 18
ATOM 7770 N N . TYR A 1 25 ? 3.964 0.509 -11.332 1.00 0.00 25 TYR A N 18
ATOM 7771 C CA . TYR A 1 25 ? 4.600 1.548 -10.530 1.00 0.00 25 TYR A CA 18
ATOM 7772 C C . TYR A 1 25 ? 3.727 2.798 -10.466 1.00 0.00 25 TYR A C 18
ATOM 7773 O O . TYR A 1 25 ? 3.240 3.282 -11.488 1.00 0.00 25 TYR A O 18
ATOM 7791 N N . CYS A 1 26 ? 3.536 3.316 -9.258 1.00 0.00 26 CYS A N 18
ATOM 7792 C CA . CYS A 1 26 ? 2.723 4.510 -9.058 1.00 0.00 26 CYS A CA 18
ATOM 7793 C C . CYS A 1 26 ? 3.403 5.738 -9.657 1.00 0.00 26 CYS A C 18
ATOM 7794 O O . CYS A 1 26 ? 4.591 5.971 -9.439 1.00 0.00 26 CYS A O 18
ATOM 7801 N N . GLY A 1 27 ? 2.639 6.519 -10.415 1.00 0.00 27 GLY A N 18
ATOM 7802 C CA . GLY A 1 27 ? 3.184 7.713 -11.034 1.00 0.00 27 GLY A CA 18
ATOM 7803 C C . GLY A 1 27 ? 2.124 8.763 -11.303 1.00 0.00 27 GLY A C 18
ATOM 7804 O O . GLY A 1 27 ? 0.929 8.469 -11.273 1.00 0.00 27 GLY A O 18
ATOM 7808 N N . SER A 1 28 ? 2.561 9.990 -11.566 1.00 0.00 28 SER A N 18
ATOM 7809 C CA . SER A 1 28 ? 1.640 11.088 -11.836 1.00 0.00 28 SER A CA 18
ATOM 7810 C C . SER A 1 28 ? 1.616 11.424 -13.324 1.00 0.00 28 SER A C 18
ATOM 7811 O O . SER A 1 28 ? 2.591 11.195 -14.039 1.00 0.00 28 SER A O 18
ATOM 7819 N N . GLY A 1 29 ? 0.494 11.968 -13.784 1.00 0.00 29 GLY A N 18
ATOM 7820 C CA . GLY A 1 29 ? 0.362 12.326 -15.184 1.00 0.00 29 GLY A CA 18
ATOM 7821 C C . GLY A 1 29 ? -0.693 11.503 -15.897 1.00 0.00 29 GLY A C 18
ATOM 7822 O O . GLY A 1 29 ? -1.163 10.516 -15.333 1.00 0.00 29 GLY A O 18
ATOM 7826 N N . PRO A 1 30 ? -1.052 11.927 -17.138 1.00 0.00 30 PRO A N 18
ATOM 7827 C CA . PRO A 1 30 ? -2.055 11.214 -17.910 1.00 0.00 30 PRO A CA 18
ATOM 7828 C C . PRO A 1 30 ? -1.486 9.913 -18.481 1.00 0.00 30 PRO A C 18
ATOM 7829 O O . PRO A 1 30 ? -2.211 9.004 -18.885 1.00 0.00 30 PRO A O 18
ATOM 7840 N N . LYS A 1 31 ? -0.159 9.845 -18.507 1.00 0.00 31 LYS A N 18
ATOM 7841 C CA . LYS A 1 31 ? 0.537 8.672 -19.020 1.00 0.00 31 LYS A CA 18
ATOM 7842 C C . LYS A 1 31 ? 0.510 7.535 -18.003 1.00 0.00 31 LYS A C 18
ATOM 7843 O O . LYS A 1 31 ? 0.885 6.404 -18.312 1.00 0.00 31 LYS A O 18
ATOM 7862 N N . TYR A 1 32 ? 0.063 7.842 -16.791 1.00 0.00 32 TYR A N 18
ATOM 7863 C CA . TYR A 1 32 ? -0.012 6.846 -15.729 1.00 0.00 32 TYR A CA 18
ATOM 7864 C C . TYR A 1 32 ? -1.446 6.685 -15.234 1.00 0.00 32 TYR A C 18
ATOM 7865 O O . TYR A 1 32 ? -1.855 5.599 -14.823 1.00 0.00 32 TYR A O 18
ATOM 7883 N N . CYS A 1 33 ? -2.206 7.774 -15.276 1.00 0.00 33 CYS A N 18
ATOM 7884 C CA . CYS A 1 33 ? -3.595 7.756 -14.833 1.00 0.00 33 CYS A CA 18
ATOM 7885 C C . CYS A 1 33 ? -4.524 7.350 -15.973 1.00 0.00 33 CYS A C 18
ATOM 7886 O O . CYS A 1 33 ? -5.491 6.617 -15.768 1.00 0.00 33 CYS A O 18
ATOM 7893 N N . ALA A 1 34 ? -4.223 7.831 -17.175 1.00 0.00 34 ALA A N 18
ATOM 7894 C CA . ALA A 1 34 ? -5.030 7.517 -18.347 1.00 0.00 34 ALA A CA 18
ATOM 7895 C C . ALA A 1 34 ? -4.514 6.264 -19.048 1.00 0.00 34 ALA A C 18
ATOM 7896 O O . ALA A 1 34 ? -4.083 6.318 -20.200 1.00 0.00 34 ALA A O 18
ATOM 7903 N N . HIS A 1 35 ? -4.562 5.137 -18.345 1.00 0.00 35 HIS A N 18
ATOM 7904 C CA . HIS A 1 35 ? -4.100 3.869 -18.901 1.00 0.00 35 HIS A CA 18
ATOM 7905 C C . HIS A 1 35 ? -2.667 3.991 -19.412 1.00 0.00 35 HIS A C 18
ATOM 7906 O O . HIS A 1 35 ? -1.804 3.183 -19.067 1.00 0.00 35 HIS A O 18
ATOM 7921 N N . SER A 1 1 ? 1.060 0.021 -0.113 1.00 0.00 1 SER A N 19
ATOM 7922 C CA . SER A 1 1 ? 1.853 0.042 -1.336 1.00 0.00 1 SER A CA 19
ATOM 7923 C C . SER A 1 1 ? 3.345 0.006 -1.017 1.00 0.00 1 SER A C 19
ATOM 7924 O O . SER A 1 1 ? 3.824 0.739 -0.153 1.00 0.00 1 SER A O 19
ATOM 7932 N N . GLY A 1 2 ? 4.074 -0.854 -1.723 1.00 0.00 2 GLY A N 19
ATOM 7933 C CA . GLY A 1 2 ? 5.503 -0.971 -1.501 1.00 0.00 2 GLY A CA 19
ATOM 7934 C C . GLY A 1 2 ? 6.216 0.364 -1.596 1.00 0.00 2 GLY A C 19
ATOM 7935 O O . GLY A 1 2 ? 5.597 1.345 -2.005 1.00 0.00 2 GLY A O 19
ATOM 7939 N N . PRO A 1 3 ? 7.511 0.381 -1.214 1.00 0.00 3 PRO A N 19
ATOM 7940 C CA . PRO A 1 3 ? 8.218 1.635 -1.020 1.00 0.00 3 PRO A CA 19
ATOM 7941 C C . PRO A 1 3 ? 8.569 2.279 -2.364 1.00 0.00 3 PRO A C 19
ATOM 7942 O O . PRO A 1 3 ? 8.963 3.442 -2.447 1.00 0.00 3 PRO A O 19
ATOM 7953 N N . ASN A 1 4 ? 8.416 1.490 -3.422 1.00 0.00 4 ASN A N 19
ATOM 7954 C CA . ASN A 1 4 ? 8.710 1.956 -4.772 1.00 0.00 4 ASN A CA 19
ATOM 7955 C C . ASN A 1 4 ? 7.430 2.357 -5.500 1.00 0.00 4 ASN A C 19
ATOM 7956 O O . ASN A 1 4 ? 7.463 2.752 -6.664 1.00 0.00 4 ASN A O 19
ATOM 7967 N N . GLY A 1 5 ? 6.302 2.252 -4.803 1.00 0.00 5 GLY A N 19
ATOM 7968 C CA . GLY A 1 5 ? 5.027 2.607 -5.398 1.00 0.00 5 GLY A CA 19
ATOM 7969 C C . GLY A 1 5 ? 4.384 1.445 -6.129 1.00 0.00 5 GLY A C 19
ATOM 7970 O O . GLY A 1 5 ? 3.624 1.644 -7.075 1.00 0.00 5 GLY A O 19
ATOM 7974 N N . GLN A 1 6 ? 4.692 0.229 -5.688 1.00 0.00 6 GLN A N 19
ATOM 7975 C CA . GLN A 1 6 ? 4.139 -0.969 -6.309 1.00 0.00 6 GLN A CA 19
ATOM 7976 C C . GLN A 1 6 ? 2.635 -1.060 -6.074 1.00 0.00 6 GLN A C 19
ATOM 7977 O O . GLN A 1 6 ? 2.164 -0.935 -4.943 1.00 0.00 6 GLN A O 19
ATOM 7991 N N . CYS A 1 7 ? 1.885 -1.278 -7.149 1.00 0.00 7 CYS A N 19
ATOM 7992 C CA . CYS A 1 7 ? 0.434 -1.384 -7.061 1.00 0.00 7 CYS A CA 19
ATOM 7993 C C . CYS A 1 7 ? -0.044 -2.737 -7.582 1.00 0.00 7 CYS A C 19
ATOM 7994 O O . CYS A 1 7 ? 0.551 -3.308 -8.495 1.00 0.00 7 CYS A O 19
ATOM 8001 N N . GLY A 1 8 ? -1.125 -3.243 -6.995 1.00 0.00 8 GLY A N 19
ATOM 8002 C CA . GLY A 1 8 ? -1.665 -4.523 -7.412 1.00 0.00 8 GLY A CA 19
ATOM 8003 C C . GLY A 1 8 ? -1.809 -5.496 -6.259 1.00 0.00 8 GLY A C 19
ATOM 8004 O O . GLY A 1 8 ? -1.870 -5.058 -5.111 1.00 0.00 8 GLY A O 19
ATOM 8008 N N . PRO A 1 9 ? -1.863 -6.806 -6.582 1.00 0.00 9 PRO A N 19
ATOM 8009 C CA . PRO A 1 9 ? -2.479 -7.772 -5.689 1.00 0.00 9 PRO A CA 19
ATOM 8010 C C . PRO A 1 9 ? -1.572 -8.069 -4.492 1.00 0.00 9 PRO A C 19
ATOM 8011 O O . PRO A 1 9 ? -0.877 -9.083 -4.441 1.00 0.00 9 PRO A O 19
ATOM 8022 N N . GLY A 1 10 ? -1.676 -7.211 -3.482 1.00 0.00 10 GLY A N 19
ATOM 8023 C CA . GLY A 1 10 ? -0.958 -7.436 -2.241 1.00 0.00 10 GLY A CA 19
ATOM 8024 C C . GLY A 1 10 ? -0.288 -6.179 -1.723 1.00 0.00 10 GLY A C 19
ATOM 8025 O O . GLY A 1 10 ? 0.193 -6.146 -0.590 1.00 0.00 10 GLY A O 19
ATOM 8029 N N . TRP A 1 11 ? -0.255 -5.143 -2.553 1.00 0.00 11 TRP A N 19
ATOM 8030 C CA . TRP A 1 11 ? 0.363 -3.878 -2.173 1.00 0.00 11 TRP A CA 19
ATOM 8031 C C . TRP A 1 11 ? -0.674 -2.762 -2.110 1.00 0.00 11 TRP A C 19
ATOM 8032 O O . TRP A 1 11 ? -0.573 -1.852 -1.288 1.00 0.00 11 TRP A O 19
ATOM 8053 N N . GLY A 1 12 ? -1.673 -2.839 -2.985 1.00 0.00 12 GLY A N 19
ATOM 8054 C CA . GLY A 1 12 ? -2.715 -1.829 -3.011 1.00 0.00 12 GLY A CA 19
ATOM 8055 C C . GLY A 1 12 ? -2.656 -0.968 -4.257 1.00 0.00 12 GLY A C 19
ATOM 8056 O O . GLY A 1 12 ? -2.002 -1.324 -5.237 1.00 0.00 12 GLY A O 19
ATOM 8060 N N . GLY A 1 13 ? -3.343 0.170 -4.222 1.00 0.00 13 GLY A N 19
ATOM 8061 C CA . GLY A 1 13 ? -3.353 1.066 -5.363 1.00 0.00 13 GLY A CA 19
ATOM 8062 C C . GLY A 1 13 ? -2.557 2.332 -5.115 1.00 0.00 13 GLY A C 19
ATOM 8063 O O . GLY A 1 13 ? -1.766 2.402 -4.174 1.00 0.00 13 GLY A O 19
ATOM 8067 N N . CYS A 1 14 ? -2.765 3.335 -5.961 1.00 0.00 14 CYS A N 19
ATOM 8068 C CA . CYS A 1 14 ? -2.060 4.604 -5.831 1.00 0.00 14 CYS A CA 19
ATOM 8069 C C . CYS A 1 14 ? -3.010 5.711 -5.382 1.00 0.00 14 CYS A C 19
ATOM 8070 O O . CYS A 1 14 ? -4.228 5.587 -5.509 1.00 0.00 14 CYS A O 19
ATOM 8077 N N . ARG A 1 15 ? -2.443 6.793 -4.858 1.00 0.00 15 ARG A N 19
ATOM 8078 C CA . ARG A 1 15 ? -3.239 7.922 -4.390 1.00 0.00 15 ARG A CA 19
ATOM 8079 C C . ARG A 1 15 ? -2.425 9.212 -4.424 1.00 0.00 15 ARG A C 19
ATOM 8080 O O . ARG A 1 15 ? -1.280 9.224 -4.874 1.00 0.00 15 ARG A O 19
ATOM 8101 N N . GLY A 1 16 ? -3.026 10.297 -3.946 1.00 0.00 16 GLY A N 19
ATOM 8102 C CA . GLY A 1 16 ? -2.343 11.578 -3.931 1.00 0.00 16 GLY A CA 19
ATOM 8103 C C . GLY A 1 16 ? -1.874 12.000 -5.310 1.00 0.00 16 GLY A C 19
ATOM 8104 O O . GLY A 1 16 ? -0.748 12.467 -5.474 1.00 0.00 16 GLY A O 19
ATOM 8108 N N . GLY A 1 17 ? -2.741 11.835 -6.304 1.00 0.00 17 GLY A N 19
ATOM 8109 C CA . GLY A 1 17 ? -2.390 12.207 -7.663 1.00 0.00 17 GLY A CA 19
ATOM 8110 C C . GLY A 1 17 ? -1.641 11.107 -8.389 1.00 0.00 17 GLY A C 19
ATOM 8111 O O . GLY A 1 17 ? -1.386 11.208 -9.590 1.00 0.00 17 GLY A O 19
ATOM 8115 N N . LEU A 1 18 ? -1.286 10.054 -7.661 1.00 0.00 18 LEU A N 19
ATOM 8116 C CA . LEU A 1 18 ? -0.560 8.931 -8.243 1.00 0.00 18 LEU A CA 19
ATOM 8117 C C . LEU A 1 18 ? -1.521 7.930 -8.875 1.00 0.00 18 LEU A C 19
ATOM 8118 O O . LEU A 1 18 ? -2.695 7.864 -8.509 1.00 0.00 18 LEU A O 19
ATOM 8134 N N . CYS A 1 19 ? -1.015 7.150 -9.824 1.00 0.00 19 CYS A N 19
ATOM 8135 C CA . CYS A 1 19 ? -1.828 6.150 -10.507 1.00 0.00 19 CYS A CA 19
ATOM 8136 C C . CYS A 1 19 ? -0.987 4.935 -10.889 1.00 0.00 19 CYS A C 19
ATOM 8137 O O . CYS A 1 19 ? 0.222 5.042 -11.096 1.00 0.00 19 CYS A O 19
ATOM 8144 N N . CYS A 1 20 ? -1.636 3.779 -10.980 1.00 0.00 20 CYS A N 19
ATOM 8145 C CA . CYS A 1 20 ? -0.950 2.542 -11.336 1.00 0.00 20 CYS A CA 19
ATOM 8146 C C . CYS A 1 20 ? -0.507 2.568 -12.796 1.00 0.00 20 CYS A C 19
ATOM 8147 O O . CYS A 1 20 ? -1.334 2.609 -13.706 1.00 0.00 20 CYS A O 19
ATOM 8154 N N . SER A 1 21 ? 0.805 2.542 -13.011 1.00 0.00 21 SER A N 19
ATOM 8155 C CA . SER A 1 21 ? 1.360 2.565 -14.359 1.00 0.00 21 SER A CA 19
ATOM 8156 C C . SER A 1 21 ? 1.310 1.178 -14.991 1.00 0.00 21 SER A C 19
ATOM 8157 O O . SER A 1 21 ? 0.938 0.202 -14.341 1.00 0.00 21 SER A O 19
ATOM 8165 N N . GLN A 1 22 ? 1.687 1.100 -16.263 1.00 0.00 22 GLN A N 19
ATOM 8166 C CA . GLN A 1 22 ? 1.684 -0.167 -16.984 1.00 0.00 22 GLN A CA 19
ATOM 8167 C C . GLN A 1 22 ? 2.754 -1.107 -16.437 1.00 0.00 22 GLN A C 19
ATOM 8168 O O . GLN A 1 22 ? 2.782 -2.292 -16.770 1.00 0.00 22 GLN A O 19
ATOM 8182 N N . TYR A 1 23 ? 3.632 -0.570 -15.597 1.00 0.00 23 TYR A N 19
ATOM 8183 C CA . TYR A 1 23 ? 4.705 -1.360 -15.006 1.00 0.00 23 TYR A CA 19
ATOM 8184 C C . TYR A 1 23 ? 4.426 -1.644 -13.533 1.00 0.00 23 TYR A C 19
ATOM 8185 O O . TYR A 1 23 ? 5.297 -2.114 -12.803 1.00 0.00 23 TYR A O 19
ATOM 8203 N N . GLY A 1 24 ? 3.200 -1.356 -13.104 1.00 0.00 24 GLY A N 19
ATOM 8204 C CA . GLY A 1 24 ? 2.826 -1.587 -11.721 1.00 0.00 24 GLY A CA 19
ATOM 8205 C C . GLY A 1 24 ? 3.454 -0.584 -10.775 1.00 0.00 24 GLY A C 19
ATOM 8206 O O . GLY A 1 24 ? 3.480 -0.796 -9.562 1.00 0.00 24 GLY A O 19
ATOM 8210 N N . TYR A 1 25 ? 3.964 0.511 -11.329 1.00 0.00 25 TYR A N 19
ATOM 8211 C CA . TYR A 1 25 ? 4.600 1.548 -10.526 1.00 0.00 25 TYR A CA 19
ATOM 8212 C C . TYR A 1 25 ? 3.728 2.799 -10.463 1.00 0.00 25 TYR A C 19
ATOM 8213 O O . TYR A 1 25 ? 3.242 3.284 -11.485 1.00 0.00 25 TYR A O 19
ATOM 8231 N N . CYS A 1 26 ? 3.535 3.317 -9.255 1.00 0.00 26 CYS A N 19
ATOM 8232 C CA . CYS A 1 26 ? 2.723 4.512 -9.056 1.00 0.00 26 CYS A CA 19
ATOM 8233 C C . CYS A 1 26 ? 3.402 5.738 -9.658 1.00 0.00 26 CYS A C 19
ATOM 8234 O O . CYS A 1 26 ? 4.592 5.968 -9.448 1.00 0.00 26 CYS A O 19
ATOM 8241 N N . GLY A 1 27 ? 2.635 6.523 -10.409 1.00 0.00 27 GLY A N 19
ATOM 8242 C CA . GLY A 1 27 ? 3.179 7.717 -11.031 1.00 0.00 27 GLY A CA 19
ATOM 8243 C C . GLY A 1 27 ? 2.118 8.765 -11.301 1.00 0.00 27 GLY A C 19
ATOM 8244 O O . GLY A 1 27 ? 0.924 8.471 -11.271 1.00 0.00 27 GLY A O 19
ATOM 8248 N N . SER A 1 28 ? 2.555 9.993 -11.563 1.00 0.00 28 SER A N 19
ATOM 8249 C CA . SER A 1 28 ? 1.634 11.090 -11.834 1.00 0.00 28 SER A CA 19
ATOM 8250 C C . SER A 1 28 ? 1.611 11.426 -13.322 1.00 0.00 28 SER A C 19
ATOM 8251 O O . SER A 1 28 ? 2.587 11.198 -14.036 1.00 0.00 28 SER A O 19
ATOM 8259 N N . GLY A 1 29 ? 0.489 11.969 -13.783 1.00 0.00 29 GLY A N 19
ATOM 8260 C CA . GLY A 1 29 ? 0.358 12.327 -15.183 1.00 0.00 29 GLY A CA 19
ATOM 8261 C C . GLY A 1 29 ? -0.694 11.503 -15.897 1.00 0.00 29 GLY A C 19
ATOM 8262 O O . GLY A 1 29 ? -1.165 10.515 -15.335 1.00 0.00 29 GLY A O 19
ATOM 8266 N N . PRO A 1 30 ? -1.053 11.926 -17.139 1.00 0.00 30 PRO A N 19
ATOM 8267 C CA . PRO A 1 30 ? -2.054 11.212 -17.913 1.00 0.00 30 PRO A CA 19
ATOM 8268 C C . PRO A 1 30 ? -1.482 9.912 -18.483 1.00 0.00 30 PRO A C 19
ATOM 8269 O O . PRO A 1 30 ? -2.206 9.001 -18.887 1.00 0.00 30 PRO A O 19
ATOM 8280 N N . LYS A 1 31 ? -0.156 9.846 -18.507 1.00 0.00 31 LYS A N 19
ATOM 8281 C CA . LYS A 1 31 ? 0.543 8.673 -19.020 1.00 0.00 31 LYS A CA 19
ATOM 8282 C C . LYS A 1 31 ? 0.516 7.536 -18.003 1.00 0.00 31 LYS A C 19
ATOM 8283 O O . LYS A 1 31 ? 0.893 6.405 -18.311 1.00 0.00 31 LYS A O 19
ATOM 8302 N N . TYR A 1 32 ? 0.067 7.843 -16.791 1.00 0.00 32 TYR A N 19
ATOM 8303 C CA . TYR A 1 32 ? -0.008 6.847 -15.729 1.00 0.00 32 TYR A CA 19
ATOM 8304 C C . TYR A 1 32 ? -1.443 6.684 -15.235 1.00 0.00 32 TYR A C 19
ATOM 8305 O O . TYR A 1 32 ? -1.851 5.598 -14.825 1.00 0.00 32 TYR A O 19
ATOM 8323 N N . CYS A 1 33 ? -2.204 7.773 -15.279 1.00 0.00 33 CYS A N 19
ATOM 8324 C CA . CYS A 1 33 ? -3.593 7.754 -14.837 1.00 0.00 33 CYS A CA 19
ATOM 8325 C C . CYS A 1 33 ? -4.521 7.344 -15.977 1.00 0.00 33 CYS A C 19
ATOM 8326 O O . CYS A 1 33 ? -5.487 6.611 -15.771 1.00 0.00 33 CYS A O 19
ATOM 8333 N N . ALA A 1 34 ? -4.219 7.823 -17.180 1.00 0.00 34 ALA A N 19
ATOM 8334 C CA . ALA A 1 34 ? -5.023 7.505 -18.353 1.00 0.00 34 ALA A CA 19
ATOM 8335 C C . ALA A 1 34 ? -4.506 6.252 -19.050 1.00 0.00 34 ALA A C 19
ATOM 8336 O O . ALA A 1 34 ? -4.257 6.258 -20.256 1.00 0.00 34 ALA A O 19
ATOM 8343 N N . HIS A 1 35 ? -4.345 5.177 -18.284 1.00 0.00 35 HIS A N 19
ATOM 8344 C CA . HIS A 1 35 ? -3.857 3.916 -18.829 1.00 0.00 35 HIS A CA 19
ATOM 8345 C C . HIS A 1 35 ? -4.115 2.768 -17.857 1.00 0.00 35 HIS A C 19
ATOM 8346 O O . HIS A 1 35 ? -3.563 2.738 -16.756 1.00 0.00 35 HIS A O 19
ATOM 8361 N N . SER A 1 1 ? 1.034 -0.003 -0.113 1.00 0.00 1 SER A N 20
ATOM 8362 C CA . SER A 1 1 ? 1.837 0.035 -1.329 1.00 0.00 1 SER A CA 20
ATOM 8363 C C . SER A 1 1 ? 3.326 0.016 -0.997 1.00 0.00 1 SER A C 20
ATOM 8364 O O . SER A 1 1 ? 3.790 0.759 -0.133 1.00 0.00 1 SER A O 20
ATOM 8372 N N . GLY A 1 2 ? 4.070 -0.839 -1.692 1.00 0.00 2 GLY A N 20
ATOM 8373 C CA . GLY A 1 2 ? 5.499 -0.940 -1.457 1.00 0.00 2 GLY A CA 20
ATOM 8374 C C . GLY A 1 2 ? 6.198 0.401 -1.555 1.00 0.00 2 GLY A C 20
ATOM 8375 O O . GLY A 1 2 ? 5.571 1.375 -1.970 1.00 0.00 2 GLY A O 20
ATOM 8379 N N . PRO A 1 3 ? 7.491 0.433 -1.167 1.00 0.00 3 PRO A N 20
ATOM 8380 C CA . PRO A 1 3 ? 8.185 1.695 -0.975 1.00 0.00 3 PRO A CA 20
ATOM 8381 C C . PRO A 1 3 ? 8.536 2.337 -2.320 1.00 0.00 3 PRO A C 20
ATOM 8382 O O . PRO A 1 3 ? 8.918 3.504 -2.406 1.00 0.00 3 PRO A O 20
ATOM 8393 N N . ASN A 1 4 ? 8.396 1.542 -3.375 1.00 0.00 4 ASN A N 20
ATOM 8394 C CA . ASN A 1 4 ? 8.691 2.006 -4.726 1.00 0.00 4 ASN A CA 20
ATOM 8395 C C . ASN A 1 4 ? 7.412 2.401 -5.457 1.00 0.00 4 ASN A C 20
ATOM 8396 O O . ASN A 1 4 ? 7.447 2.800 -6.620 1.00 0.00 4 ASN A O 20
ATOM 8407 N N . GLY A 1 5 ? 6.282 2.286 -4.766 1.00 0.00 5 GLY A N 20
ATOM 8408 C CA . GLY A 1 5 ? 5.007 2.635 -5.365 1.00 0.00 5 GLY A CA 20
ATOM 8409 C C . GLY A 1 5 ? 4.378 1.473 -6.107 1.00 0.00 5 GLY A C 20
ATOM 8410 O O . GLY A 1 5 ? 3.642 1.672 -7.074 1.00 0.00 5 GLY A O 20
ATOM 8414 N N . GLN A 1 6 ? 4.668 0.257 -5.656 1.00 0.00 6 GLN A N 20
ATOM 8415 C CA . GLN A 1 6 ? 4.127 -0.941 -6.286 1.00 0.00 6 GLN A CA 20
ATOM 8416 C C . GLN A 1 6 ? 2.622 -1.044 -6.058 1.00 0.00 6 GLN A C 20
ATOM 8417 O O . GLN A 1 6 ? 2.146 -0.930 -4.929 1.00 0.00 6 GLN A O 20
ATOM 8431 N N . CYS A 1 7 ? 1.879 -1.259 -7.138 1.00 0.00 7 CYS A N 20
ATOM 8432 C CA . CYS A 1 7 ? 0.428 -1.376 -7.057 1.00 0.00 7 CYS A CA 20
ATOM 8433 C C . CYS A 1 7 ? -0.039 -2.730 -7.585 1.00 0.00 7 CYS A C 20
ATOM 8434 O O . CYS A 1 7 ? 0.564 -3.294 -8.497 1.00 0.00 7 CYS A O 20
ATOM 8441 N N . GLY A 1 8 ? -1.118 -3.246 -7.003 1.00 0.00 8 GLY A N 20
ATOM 8442 C CA . GLY A 1 8 ? -1.647 -4.529 -7.427 1.00 0.00 8 GLY A CA 20
ATOM 8443 C C . GLY A 1 8 ? -1.789 -5.506 -6.277 1.00 0.00 8 GLY A C 20
ATOM 8444 O O . GLY A 1 8 ? -1.857 -5.072 -5.128 1.00 0.00 8 GLY A O 20
ATOM 8448 N N . PRO A 1 9 ? -1.832 -6.816 -6.604 1.00 0.00 9 PRO A N 20
ATOM 8449 C CA . PRO A 1 9 ? -2.445 -7.789 -5.717 1.00 0.00 9 PRO A CA 20
ATOM 8450 C C . PRO A 1 9 ? -1.541 -8.083 -4.518 1.00 0.00 9 PRO A C 20
ATOM 8451 O O . PRO A 1 9 ? -0.841 -9.093 -4.465 1.00 0.00 9 PRO A O 20
ATOM 8462 N N . GLY A 1 10 ? -1.653 -7.228 -3.506 1.00 0.00 10 GLY A N 20
ATOM 8463 C CA . GLY A 1 10 ? -0.938 -7.451 -2.263 1.00 0.00 10 GLY A CA 20
ATOM 8464 C C . GLY A 1 10 ? -0.282 -6.190 -1.736 1.00 0.00 10 GLY A C 20
ATOM 8465 O O . GLY A 1 10 ? 0.191 -6.156 -0.601 1.00 0.00 10 GLY A O 20
ATOM 8469 N N . TRP A 1 11 ? -0.252 -5.152 -2.564 1.00 0.00 11 TRP A N 20
ATOM 8470 C CA . TRP A 1 11 ? 0.353 -3.883 -2.175 1.00 0.00 11 TRP A CA 20
ATOM 8471 C C . TRP A 1 11 ? -0.694 -2.776 -2.115 1.00 0.00 11 TRP A C 20
ATOM 8472 O O . TRP A 1 11 ? -0.606 -1.869 -1.288 1.00 0.00 11 TRP A O 20
ATOM 8493 N N . GLY A 1 12 ? -1.686 -2.857 -2.997 1.00 0.00 12 GLY A N 20
ATOM 8494 C CA . GLY A 1 12 ? -2.736 -1.856 -3.026 1.00 0.00 12 GLY A CA 20
ATOM 8495 C C . GLY A 1 12 ? -2.675 -0.988 -4.267 1.00 0.00 12 GLY A C 20
ATOM 8496 O O . GLY A 1 12 ? -2.016 -1.337 -5.246 1.00 0.00 12 GLY A O 20
ATOM 8500 N N . GLY A 1 13 ? -3.366 0.148 -4.229 1.00 0.00 13 GLY A N 20
ATOM 8501 C CA . GLY A 1 13 ? -3.376 1.049 -5.366 1.00 0.00 13 GLY A CA 20
ATOM 8502 C C . GLY A 1 13 ? -2.568 2.307 -5.115 1.00 0.00 13 GLY A C 20
ATOM 8503 O O . GLY A 1 13 ? -1.774 2.368 -4.175 1.00 0.00 13 GLY A O 20
ATOM 8507 N N . CYS A 1 14 ? -2.767 3.315 -5.958 1.00 0.00 14 CYS A N 20
ATOM 8508 C CA . CYS A 1 14 ? -2.050 4.577 -5.825 1.00 0.00 14 CYS A CA 20
ATOM 8509 C C . CYS A 1 14 ? -2.983 5.685 -5.346 1.00 0.00 14 CYS A C 20
ATOM 8510 O O . CYS A 1 14 ? -4.205 5.566 -5.440 1.00 0.00 14 CYS A O 20
ATOM 8517 N N . ARG A 1 15 ? -2.398 6.763 -4.833 1.00 0.00 15 ARG A N 20
ATOM 8518 C CA . ARG A 1 15 ? -3.177 7.892 -4.339 1.00 0.00 15 ARG A CA 20
ATOM 8519 C C . ARG A 1 15 ? -2.357 9.178 -4.384 1.00 0.00 15 ARG A C 20
ATOM 8520 O O . ARG A 1 15 ? -1.222 9.187 -4.858 1.00 0.00 15 ARG A O 20
ATOM 8541 N N . GLY A 1 16 ? -2.942 10.264 -3.887 1.00 0.00 16 GLY A N 20
ATOM 8542 C CA . GLY A 1 16 ? -2.252 11.541 -3.880 1.00 0.00 16 GLY A CA 20
ATOM 8543 C C . GLY A 1 16 ? -1.818 11.972 -5.267 1.00 0.00 16 GLY A C 20
ATOM 8544 O O . GLY A 1 16 ? -0.697 12.444 -5.455 1.00 0.00 16 GLY A O 20
ATOM 8548 N N . GLY A 1 17 ? -2.706 11.808 -6.242 1.00 0.00 17 GLY A N 20
ATOM 8549 C CA . GLY A 1 17 ? -2.389 12.187 -7.607 1.00 0.00 17 GLY A CA 20
ATOM 8550 C C . GLY A 1 17 ? -1.643 11.098 -8.352 1.00 0.00 17 GLY A C 20
ATOM 8551 O O . GLY A 1 17 ? -1.402 11.212 -9.555 1.00 0.00 17 GLY A O 20
ATOM 8555 N N . LEU A 1 18 ? -1.274 10.041 -7.638 1.00 0.00 18 LEU A N 20
ATOM 8556 C CA . LEU A 1 18 ? -0.548 8.927 -8.239 1.00 0.00 18 LEU A CA 20
ATOM 8557 C C . LEU A 1 18 ? -1.512 7.927 -8.871 1.00 0.00 18 LEU A C 20
ATOM 8558 O O . LEU A 1 18 ? -2.682 7.854 -8.496 1.00 0.00 18 LEU A O 20
ATOM 8574 N N . CYS A 1 19 ? -1.011 7.157 -9.832 1.00 0.00 19 CYS A N 20
ATOM 8575 C CA . CYS A 1 19 ? -1.826 6.160 -10.515 1.00 0.00 19 CYS A CA 20
ATOM 8576 C C . CYS A 1 19 ? -0.989 4.943 -10.897 1.00 0.00 19 CYS A C 20
ATOM 8577 O O . CYS A 1 19 ? 0.220 5.048 -11.110 1.00 0.00 19 CYS A O 20
ATOM 8584 N N . CYS A 1 20 ? -1.640 3.788 -10.983 1.00 0.00 20 CYS A N 20
ATOM 8585 C CA . CYS A 1 20 ? -0.957 2.550 -11.339 1.00 0.00 20 CYS A CA 20
ATOM 8586 C C . CYS A 1 20 ? -0.518 2.571 -12.800 1.00 0.00 20 CYS A C 20
ATOM 8587 O O . CYS A 1 20 ? -1.349 2.613 -13.708 1.00 0.00 20 CYS A O 20
ATOM 8594 N N . SER A 1 21 ? 0.793 2.542 -13.019 1.00 0.00 21 SER A N 20
ATOM 8595 C CA . SER A 1 21 ? 1.343 2.562 -14.370 1.00 0.00 21 SER A CA 20
ATOM 8596 C C . SER A 1 21 ? 1.287 1.174 -14.999 1.00 0.00 21 SER A C 20
ATOM 8597 O O . SER A 1 21 ? 0.913 0.200 -14.347 1.00 0.00 21 SER A O 20
ATOM 8605 N N . GLN A 1 22 ? 1.661 1.092 -16.272 1.00 0.00 22 GLN A N 20
ATOM 8606 C CA . GLN A 1 22 ? 1.653 -0.176 -16.991 1.00 0.00 22 GLN A CA 20
ATOM 8607 C C . GLN A 1 22 ? 2.720 -1.118 -16.445 1.00 0.00 22 GLN A C 20
ATOM 8608 O O . GLN A 1 22 ? 2.745 -2.304 -16.776 1.00 0.00 22 GLN A O 20
ATOM 8622 N N . TYR A 1 23 ? 3.602 -0.583 -15.607 1.00 0.00 23 TYR A N 20
ATOM 8623 C CA . TYR A 1 23 ? 4.674 -1.376 -15.017 1.00 0.00 23 TYR A CA 20
ATOM 8624 C C . TYR A 1 23 ? 4.397 -1.656 -13.543 1.00 0.00 23 TYR A C 20
ATOM 8625 O O . TYR A 1 23 ? 5.268 -2.127 -12.814 1.00 0.00 23 TYR A O 20
ATOM 8643 N N . GLY A 1 24 ? 3.174 -1.361 -13.111 1.00 0.00 24 GLY A N 20
ATOM 8644 C CA . GLY A 1 24 ? 2.802 -1.587 -11.727 1.00 0.00 24 GLY A CA 20
ATOM 8645 C C . GLY A 1 24 ? 3.437 -0.584 -10.784 1.00 0.00 24 GLY A C 20
ATOM 8646 O O . GLY A 1 24 ? 3.468 -0.795 -9.572 1.00 0.00 24 GLY A O 20
ATOM 8650 N N . TYR A 1 25 ? 3.947 0.508 -11.342 1.00 0.00 25 TYR A N 20
ATOM 8651 C CA . TYR A 1 25 ? 4.589 1.545 -10.543 1.00 0.00 25 TYR A CA 20
ATOM 8652 C C . TYR A 1 25 ? 3.722 2.800 -10.481 1.00 0.00 25 TYR A C 20
ATOM 8653 O O . TYR A 1 25 ? 3.237 3.284 -11.504 1.00 0.00 25 TYR A O 20
ATOM 8671 N N . CYS A 1 26 ? 3.533 3.321 -9.274 1.00 0.00 26 CYS A N 20
ATOM 8672 C CA . CYS A 1 26 ? 2.726 4.519 -9.076 1.00 0.00 26 CYS A CA 20
ATOM 8673 C C . CYS A 1 26 ? 3.409 5.742 -9.683 1.00 0.00 26 CYS A C 20
ATOM 8674 O O . CYS A 1 26 ? 4.598 5.973 -9.468 1.00 0.00 26 CYS A O 20
ATOM 8681 N N . GLY A 1 27 ? 2.647 6.522 -10.444 1.00 0.00 27 GLY A N 20
ATOM 8682 C CA . GLY A 1 27 ? 3.194 7.711 -11.070 1.00 0.00 27 GLY A CA 20
ATOM 8683 C C . GLY A 1 27 ? 2.138 8.764 -11.338 1.00 0.00 27 GLY A C 20
ATOM 8684 O O . GLY A 1 27 ? 0.942 8.477 -11.301 1.00 0.00 27 GLY A O 20
ATOM 8688 N N . SER A 1 28 ? 2.580 9.989 -11.606 1.00 0.00 28 SER A N 20
ATOM 8689 C CA . SER A 1 28 ? 1.664 11.091 -11.875 1.00 0.00 28 SER A CA 20
ATOM 8690 C C . SER A 1 28 ? 1.636 11.423 -13.364 1.00 0.00 28 SER A C 20
ATOM 8691 O O . SER A 1 28 ? 2.606 11.186 -14.082 1.00 0.00 28 SER A O 20
ATOM 8699 N N . GLY A 1 29 ? 0.514 11.973 -13.820 1.00 0.00 29 GLY A N 20
ATOM 8700 C CA . GLY A 1 29 ? 0.379 12.329 -15.220 1.00 0.00 29 GLY A CA 20
ATOM 8701 C C . GLY A 1 29 ? -0.680 11.507 -15.928 1.00 0.00 29 GLY A C 20
ATOM 8702 O O . GLY A 1 29 ? -1.152 10.522 -15.361 1.00 0.00 29 GLY A O 20
ATOM 8706 N N . PRO A 1 30 ? -1.042 11.928 -17.169 1.00 0.00 30 PRO A N 20
ATOM 8707 C CA . PRO A 1 30 ? -2.049 11.215 -17.937 1.00 0.00 30 PRO A CA 20
ATOM 8708 C C . PRO A 1 30 ? -1.484 9.912 -18.506 1.00 0.00 30 PRO A C 20
ATOM 8709 O O . PRO A 1 30 ? -2.213 9.003 -18.905 1.00 0.00 30 PRO A O 20
ATOM 8720 N N . LYS A 1 31 ? -0.158 9.840 -18.534 1.00 0.00 31 LYS A N 20
ATOM 8721 C CA . LYS A 1 31 ? 0.534 8.663 -19.047 1.00 0.00 31 LYS A CA 20
ATOM 8722 C C . LYS A 1 31 ? 0.505 7.528 -18.028 1.00 0.00 31 LYS A C 20
ATOM 8723 O O . LYS A 1 31 ? 0.875 6.395 -18.335 1.00 0.00 31 LYS A O 20
ATOM 8742 N N . TYR A 1 32 ? 0.061 7.840 -16.815 1.00 0.00 32 TYR A N 20
ATOM 8743 C CA . TYR A 1 32 ? -0.016 6.846 -15.751 1.00 0.00 32 TYR A CA 20
ATOM 8744 C C . TYR A 1 32 ? -1.449 6.692 -15.251 1.00 0.00 32 TYR A C 20
ATOM 8745 O O . TYR A 1 32 ? -1.862 5.608 -14.838 1.00 0.00 32 TYR A O 20
ATOM 8763 N N . CYS A 1 33 ? -2.204 7.785 -15.294 1.00 0.00 33 CYS A N 20
ATOM 8764 C CA . CYS A 1 33 ? -3.592 7.774 -14.847 1.00 0.00 33 CYS A CA 20
ATOM 8765 C C . CYS A 1 33 ? -4.526 7.364 -15.981 1.00 0.00 33 CYS A C 20
ATOM 8766 O O . CYS A 1 33 ? -5.496 6.638 -15.769 1.00 0.00 33 CYS A O 20
ATOM 8773 N N . ALA A 1 34 ? -4.225 7.835 -17.187 1.00 0.00 34 ALA A N 20
ATOM 8774 C CA . ALA A 1 34 ? -5.035 7.515 -18.356 1.00 0.00 34 ALA A CA 20
ATOM 8775 C C . ALA A 1 34 ? -4.527 6.256 -19.049 1.00 0.00 34 ALA A C 20
ATOM 8776 O O . ALA A 1 34 ? -4.379 6.224 -20.272 1.00 0.00 34 ALA A O 20
ATOM 8783 N N . HIS A 1 35 ? -4.259 5.219 -18.262 1.00 0.00 35 HIS A N 20
ATOM 8784 C CA . HIS A 1 35 ? -3.767 3.956 -18.801 1.00 0.00 35 HIS A CA 20
ATOM 8785 C C . HIS A 1 35 ? -3.966 2.823 -17.798 1.00 0.00 35 HIS A C 20
ATOM 8786 O O . HIS A 1 35 ? -3.938 1.648 -18.163 1.00 0.00 35 HIS A O 20
#

Secondary structure (DSSP, 8-state):
--TT-B-BTTTB---TT-EE-TTSBEE-SHHHH--

Sequence (35 aa):
SGPNGQCGPGWGGCRGGLCCSQYGYCGSGPKYCAHSGPNGQCGPGWGGCRGGLCCSQYGYCGSGPKYCAHSGPNGQCGPGWGGCRGGLCCSQYGYCGSGPKYCAHSGPNGQCGPGWGGCRGGLCCSQYGYCGSGPKYCAHSGPNGQCGPGWGGCRGGLCCSQYGYCGSGPKYCAHSGPNGQCGPGWGGCRGGLCCSQYGYCGSGPKYCAHSGPNGQCGPGWGGCRGGLCCSQYGYCGSGPKYCAHSGPNGQCGPGWGGCRGGLCCSQYGYCGSGPKYCAHSGPNGQCGPGWGGCRGGLCCSQYGYCGSGPKYCAHSGPNGQCGPGWGGCRGGLCCSQYGYCGSGPKYCAHSGPNGQCGPGWGGCRGGLCCSQYGYCGSGPKYCAHSGPNGQCGPGWGGCRGGLCCSQYGYCGSGPKYCAHSGPNGQCGPGWGGCRGGLCCSQYGYCGSGPKYCAHSGPNGQCGPGWGGCRGGLCCSQYGYCGSGPKYCAHSGPNGQCGPGWGGCRGGLCCSQYGYCGSGPKYCAHSGPNGQCGPGWGGCRGGLCCSQYGYCGSGPKYCAHSGPNGQCGPGWGGCRGGLCCSQYGYCGSGPKYCAHSGPNGQCGPGWGGCRGGLCCSQYGYCGSGPKYCAHSGPNGQCGPGWGGCRGGLCCSQYGYCGSGPKYCAHSGPNGQCGPGWGGCRGGLCCSQYGYCGSGPKYCAH